Protein AF-A0A8C7QTV1-F1 (afdb_monomer_lite)

Foldseek 3Di:
DDDDDDDDDDDDDDDDDDDDDDDDDDDDDDDDDDDDDDDDDDDDDPDDPPPPDPDDDPVVVVVVVCVVVVNDDPVRVVVVVVVVVVVVVVVVVVVDDDDDDPDDPPVVDDCVVVVVVVVVVVVVVVVVVVVVCVVPDDPPCVVVVVVVVVVVVVVVVVVVVVVVVPDDDDDDDDDDDVVVVCVVPDPVVVVVVVVVVVVVVVVVVVVCVVPDDDPVVVVVVVVVVVVVVVVVVPDDDDDDDDPDDPPDPPDPPDDPPVVVVVVVVVVVVVVVPPPPPDPDDDDDDDVVVVVDDCVVVVVVVVVVVVPDPDDPDPPPPPPPPDPDPDDDDDDDDPDPDPDPDPPPQDPVNVVVVVVVVCVVVVVVVVVVVVVVVVVVVVVVVVVVVVVVVDDDDDDDDDPDPDPPPDDPPPDDDDDDDDDDDDDDDDDDDDDDDDDD

Organism: Oncorhynchus mykiss (NCBI:txid8022)

InterPro domains:
  IPR019579 Protein FAM161A/B [PF10595] (50-306)
  IPR051655 FAM161 [PTHR21501] (1-357)

Secondary structure (DSSP, 8-state):
------PPPPPPPPP--------------------------------------PPPPHHHHHHHHHHHTT---HHHHHHHHHHHHHHHHHHHHHHS---PPPPPHHHHS-THHHHHHHHHHHHHHHHHHHHHHHHH-PPPTHHHHHHHHHHHHHHHHHHHHHHHTS------PPPPPHHHHHHHHSHHHHHHHHHHHHHHHHHHHHHHHHHSPPHHHHHHHHHHHHHHHHHHTTS-------TT--------SS---HHHHHHHHHHHHHHH---PPP--------GGGGS--THHHHHHHHHHHHS--S---SS-----TT-----------S------------HHHHHHHHHHHHHHHHHHHHHHHHHHHHHHHHHHHHHHHHHHT----------S--------TT--------------------------

pLDDT: mean 70.14, std 19.2, range [31.73, 97.94]

Structure (mmCIF, N/CA/C/O backbone):
data_AF-A0A8C7QTV1-F1
#
_entry.id   AF-A0A8C7QTV1-F1
#
loop_
_atom_site.group_PDB
_atom_site.id
_atom_site.type_symbol
_atom_site.label_atom_id
_atom_site.label_alt_id
_atom_site.label_comp_id
_atom_site.label_asym_id
_atom_site.label_entity_id
_atom_site.label_seq_id
_atom_site.pdbx_PDB_ins_code
_atom_site.Cartn_x
_atom_site.Cartn_y
_atom_site.Cartn_z
_atom_site.occupancy
_atom_site.B_iso_or_equiv
_atom_site.auth_seq_id
_atom_site.auth_comp_id
_atom_site.auth_asym_id
_atom_site.auth_atom_id
_atom_site.pdbx_PDB_model_num
ATOM 1 N N . MET A 1 1 ? 21.253 20.012 -4.020 1.00 43.97 1 MET A N 1
ATOM 2 C CA . MET A 1 1 ? 22.125 20.505 -5.104 1.00 43.97 1 MET A CA 1
ATOM 3 C C . MET A 1 1 ? 21.262 20.790 -6.323 1.00 43.97 1 MET A C 1
ATOM 5 O O . MET A 1 1 ? 21.006 19.890 -7.104 1.00 43.97 1 MET A O 1
ATOM 9 N N . TRP A 1 2 ? 20.736 22.009 -6.421 1.00 49.34 2 TRP A N 1
ATOM 10 C CA . TRP A 1 2 ? 20.014 22.508 -7.595 1.00 49.34 2 TRP A CA 1
ATOM 11 C C . TRP A 1 2 ? 20.626 23.858 -7.925 1.00 49.34 2 TRP A C 1
ATOM 13 O O . TRP A 1 2 ? 20.152 24.897 -7.466 1.00 49.34 2 TRP A O 1
ATOM 23 N N . HIS A 1 3 ? 21.753 23.833 -8.620 1.00 48.91 3 HIS A N 1
ATOM 24 C CA . HIS A 1 3 ? 22.344 25.032 -9.187 1.00 48.91 3 HIS A CA 1
ATOM 25 C C . HIS A 1 3 ? 22.376 24.835 -10.697 1.00 48.91 3 HIS A C 1
ATOM 27 O O . HIS A 1 3 ? 22.707 23.752 -11.165 1.00 48.91 3 HIS A O 1
ATOM 33 N N . ASP A 1 4 ? 21.971 25.894 -11.396 1.00 60.03 4 ASP A N 1
ATOM 34 C CA . ASP A 1 4 ? 22.087 26.111 -12.840 1.00 60.03 4 ASP A CA 1
ATOM 35 C C . ASP A 1 4 ? 20.829 25.864 -13.681 1.00 60.03 4 ASP A C 1
ATOM 37 O O . ASP A 1 4 ? 20.723 24.935 -14.473 1.00 60.03 4 ASP A O 1
ATOM 41 N N . PHE A 1 5 ? 19.912 26.832 -13.613 1.00 44.44 5 PHE A N 1
ATOM 42 C CA . PHE A 1 5 ? 19.122 27.230 -14.778 1.00 44.44 5 PHE A CA 1
ATOM 43 C C . PHE A 1 5 ? 19.316 28.728 -15.021 1.00 44.44 5 PHE A C 1
ATOM 45 O O . PHE A 1 5 ? 18.670 29.565 -14.393 1.00 44.44 5 PHE A O 1
ATOM 52 N N . LYS A 1 6 ? 20.215 29.083 -15.944 1.00 55.53 6 LYS A N 1
ATOM 53 C CA . LYS A 1 6 ? 20.276 30.436 -16.512 1.00 55.53 6 LYS A CA 1
ATOM 54 C C . LYS A 1 6 ? 19.596 30.417 -17.876 1.00 55.53 6 LYS A C 1
ATOM 56 O O . LYS A 1 6 ? 20.176 29.972 -18.859 1.00 55.53 6 LYS A O 1
ATOM 61 N N . LEU A 1 7 ? 18.350 30.882 -17.923 1.00 55.44 7 LEU A N 1
ATOM 62 C CA . LEU A 1 7 ? 17.640 31.134 -19.176 1.00 55.44 7 LEU A CA 1
ATOM 63 C C . LEU A 1 7 ? 18.136 32.457 -19.776 1.00 55.44 7 LEU A C 1
ATOM 65 O O . LEU A 1 7 ? 18.100 33.495 -19.115 1.00 55.44 7 LEU A O 1
ATOM 69 N N . SER A 1 8 ? 18.600 32.425 -21.026 1.00 58.78 8 SER A N 1
ATOM 70 C CA . SER A 1 8 ? 18.999 33.628 -21.765 1.00 58.78 8 SER A CA 1
ATOM 71 C C . SER A 1 8 ? 17.782 34.496 -22.141 1.00 58.78 8 SER A C 1
ATOM 73 O O . SER A 1 8 ? 16.719 33.950 -22.453 1.00 58.78 8 SER A O 1
ATOM 75 N N . PRO A 1 9 ? 17.900 35.840 -22.161 1.00 55.97 9 PRO A N 1
ATOM 76 C CA . PRO A 1 9 ? 16.769 36.723 -22.446 1.00 55.97 9 PRO A CA 1
ATOM 77 C C . PRO A 1 9 ? 16.275 36.632 -23.898 1.00 55.97 9 PRO A C 1
ATOM 79 O O . PRO A 1 9 ? 17.041 36.794 -24.847 1.00 55.97 9 PRO A O 1
ATOM 82 N N . ARG A 1 10 ? 14.959 36.448 -24.071 1.00 48.78 10 ARG A N 1
ATOM 83 C CA . ARG A 1 10 ? 14.250 36.620 -25.351 1.00 48.78 10 ARG A CA 1
ATOM 84 C C . ARG A 1 10 ? 14.358 38.074 -25.813 1.00 48.78 10 ARG A C 1
ATOM 86 O O . ARG A 1 10 ? 13.785 38.957 -25.175 1.00 48.78 10 ARG A O 1
ATOM 93 N N . GLN A 1 11 ? 14.988 38.317 -26.959 1.00 45.91 11 GLN A N 1
ATOM 94 C CA . GLN A 1 11 ? 14.809 39.582 -27.668 1.00 45.91 11 GLN A CA 1
ATOM 95 C C . GLN A 1 11 ? 13.458 39.578 -28.396 1.00 45.91 11 GLN A C 1
ATOM 97 O O . GLN A 1 11 ? 13.157 38.682 -29.184 1.00 45.91 11 GLN A O 1
ATOM 102 N N . ARG A 1 12 ? 12.621 40.574 -28.085 1.00 46.41 12 ARG A N 1
ATOM 103 C CA . ARG A 1 12 ? 11.442 40.937 -28.880 1.00 46.41 12 ARG A CA 1
ATOM 104 C C . ARG A 1 12 ? 11.893 41.897 -29.977 1.00 46.41 12 ARG A C 1
ATOM 106 O O . ARG A 1 12 ? 12.585 42.865 -29.673 1.00 46.41 12 ARG A O 1
ATOM 113 N N . HIS A 1 13 ? 11.430 41.689 -31.202 1.00 43.66 13 HIS A N 1
ATOM 114 C CA . HIS A 1 13 ? 11.466 42.724 -32.232 1.00 43.66 13 HIS A CA 1
ATOM 115 C C . HIS A 1 13 ? 10.100 43.426 -32.291 1.00 43.66 13 HIS A C 1
ATOM 117 O O . HIS A 1 13 ? 9.078 42.732 -32.287 1.00 43.66 13 HIS A O 1
ATOM 123 N N . PRO A 1 14 ? 10.055 44.769 -32.315 1.00 48.09 14 PRO A N 1
ATOM 124 C CA . PRO A 1 14 ? 8.842 45.525 -32.580 1.00 48.09 14 PRO A CA 1
ATOM 125 C C . PRO A 1 14 ? 8.579 45.656 -34.088 1.00 48.09 14 PRO A C 1
ATOM 127 O O . PRO A 1 14 ? 9.495 45.733 -34.904 1.00 48.09 14 PRO A O 1
ATOM 130 N N . SER A 1 15 ? 7.293 45.687 -34.416 1.00 43.59 15 SER A N 1
ATOM 131 C CA . SER A 1 15 ? 6.704 45.921 -35.733 1.00 43.59 15 SER A CA 1
ATOM 132 C C . SER A 1 15 ? 6.896 47.357 -36.246 1.00 43.59 15 SER A C 1
ATOM 134 O O . SER A 1 15 ? 6.815 48.299 -35.462 1.00 43.59 15 SER A O 1
ATOM 136 N N . THR A 1 16 ? 6.973 47.519 -37.570 1.00 31.73 16 THR A N 1
ATOM 137 C CA . THR A 1 16 ? 6.619 48.724 -38.360 1.00 31.73 16 THR A CA 1
ATOM 138 C C . THR A 1 16 ? 6.035 48.188 -39.690 1.00 31.73 16 THR A C 1
ATOM 140 O O . THR A 1 16 ? 6.644 47.316 -40.300 1.00 31.73 16 THR A O 1
ATOM 143 N N . SER A 1 17 ? 4.770 48.366 -40.113 1.00 35.91 17 SER A N 1
ATOM 144 C CA . SER A 1 17 ? 3.952 49.564 -40.421 1.00 35.91 17 SER A CA 1
ATOM 145 C C . SER A 1 17 ? 4.696 50.565 -41.325 1.00 35.91 17 SER A C 1
ATOM 147 O O . SER A 1 17 ? 5.876 50.796 -41.121 1.00 35.91 17 SER A O 1
ATOM 149 N N . SER A 1 18 ? 4.141 51.230 -42.339 1.00 42.28 18 SER A N 1
ATOM 150 C CA . SER A 1 18 ? 2.847 51.261 -43.030 1.00 42.28 18 SER A CA 1
ATOM 151 C C . SER A 1 18 ? 3.022 52.258 -44.202 1.00 42.28 18 SER A C 1
ATOM 153 O O . SER A 1 18 ? 3.701 53.259 -44.023 1.00 42.28 18 SER A O 1
ATOM 155 N N . LEU A 1 19 ? 2.402 51.968 -45.355 1.00 44.06 19 LEU A N 1
ATOM 156 C CA . LEU A 1 19 ? 1.855 52.859 -46.406 1.00 44.06 19 LEU A CA 1
ATOM 157 C C . LEU A 1 19 ? 2.556 54.190 -46.777 1.00 44.06 19 LEU A C 1
ATOM 159 O O . LEU A 1 19 ? 2.587 55.104 -45.968 1.00 44.06 19 LEU A O 1
ATOM 163 N N . GLN A 1 20 ? 2.840 54.391 -48.077 1.00 36.56 20 GLN A N 1
ATOM 164 C CA . GLN A 1 20 ? 2.127 55.392 -48.901 1.00 36.56 20 GLN A CA 1
ATOM 165 C C . GLN A 1 20 ? 2.515 55.327 -50.392 1.00 36.56 20 GLN A C 1
ATOM 167 O O . GLN A 1 20 ? 3.668 55.462 -50.786 1.00 36.56 20 GLN A O 1
ATOM 172 N N . SER A 1 21 ? 1.495 55.096 -51.215 1.00 53.81 21 SER A N 1
ATOM 173 C CA . SER A 1 21 ? 1.425 55.298 -52.667 1.00 53.81 21 SER A CA 1
ATOM 174 C C . SER A 1 21 ? 1.605 56.770 -53.061 1.00 53.81 21 SER A C 1
ATOM 176 O O . SER A 1 21 ? 1.349 57.619 -52.219 1.00 53.81 21 SER A O 1
ATOM 178 N N . LEU A 1 22 ? 1.946 57.058 -54.331 1.00 39.66 22 LEU A N 1
ATOM 179 C CA . LEU A 1 22 ? 1.254 58.005 -55.239 1.00 39.66 22 LEU A CA 1
ATOM 180 C C . LEU A 1 22 ? 1.991 58.135 -56.605 1.00 39.66 22 LEU A C 1
ATOM 182 O O . LEU A 1 22 ? 3.187 58.388 -56.632 1.00 39.66 22 LEU A O 1
ATOM 186 N N . ILE A 1 23 ? 1.207 57.989 -57.695 1.00 35.19 23 ILE A N 1
ATOM 187 C CA . ILE A 1 23 ? 1.174 58.761 -58.974 1.00 35.19 23 ILE A CA 1
ATOM 188 C C . ILE A 1 23 ? 2.474 58.822 -59.817 1.00 35.19 23 ILE A C 1
ATOM 190 O O . ILE A 1 23 ? 3.521 59.201 -59.329 1.00 35.19 23 ILE A O 1
ATOM 194 N N . GLY A 1 24 ? 2.526 58.577 -61.131 1.00 34.19 24 GLY A N 1
ATOM 195 C CA . GLY A 1 24 ? 1.541 58.484 -62.214 1.00 34.19 24 GLY A CA 1
ATOM 196 C C . GLY A 1 24 ? 2.244 58.862 -63.539 1.00 34.19 24 GLY A C 1
ATOM 197 O O . GLY A 1 24 ? 3.294 59.497 -63.508 1.00 34.19 24 GLY A O 1
ATOM 198 N N . GLY A 1 25 ? 1.692 58.490 -64.703 1.00 32.88 25 GLY A N 1
ATOM 199 C CA . GLY A 1 25 ? 2.163 59.034 -65.991 1.00 32.88 25 GLY A CA 1
ATOM 200 C C . GLY A 1 25 ? 2.007 58.129 -67.217 1.00 32.88 25 GLY A C 1
ATOM 201 O O . GLY A 1 25 ? 2.950 57.478 -67.646 1.00 32.88 25 GLY A O 1
ATOM 202 N N . HIS A 1 26 ? 0.816 58.140 -67.818 1.00 40.16 26 HIS A N 1
ATOM 203 C CA . HIS A 1 26 ? 0.545 57.678 -69.188 1.00 40.16 26 HIS A CA 1
ATOM 204 C C . HIS A 1 26 ? 1.202 58.586 -70.251 1.00 40.16 26 HIS A C 1
ATOM 206 O O . HIS A 1 26 ? 1.250 59.795 -70.038 1.00 40.16 26 HIS A O 1
ATOM 212 N N . LYS A 1 27 ? 1.536 58.025 -71.432 1.00 42.31 27 LYS A N 1
ATOM 213 C CA . LYS A 1 27 ? 1.335 58.564 -72.816 1.00 42.31 27 LYS A CA 1
ATOM 214 C C . LYS A 1 27 ? 2.040 57.632 -73.830 1.00 42.31 27 LYS A C 1
ATOM 216 O O . LYS A 1 27 ? 3.240 57.441 -73.750 1.00 42.31 27 LYS A O 1
ATOM 221 N N . LYS A 1 28 ? 1.306 56.792 -74.575 1.00 36.06 28 LYS A N 1
ATOM 222 C CA . LYS A 1 28 ? 0.747 56.970 -75.942 1.00 36.06 28 LYS A CA 1
ATOM 223 C C . LYS A 1 28 ? 1.783 57.213 -77.061 1.00 36.06 28 LYS A C 1
ATOM 225 O O . LYS A 1 28 ? 2.327 58.303 -77.142 1.00 36.06 28 LYS A O 1
ATOM 230 N N . GLY A 1 29 ? 1.805 56.297 -78.042 1.00 32.38 29 GLY A N 1
ATOM 231 C CA . GLY A 1 29 ? 1.558 56.675 -79.443 1.00 32.38 29 GLY A CA 1
ATOM 232 C C . GLY A 1 29 ? 2.468 56.098 -80.542 1.00 32.38 29 GLY A C 1
ATOM 233 O O . GLY A 1 29 ? 3.681 56.175 -80.439 1.00 32.38 29 GLY A O 1
ATOM 234 N N . ILE A 1 30 ? 1.796 55.729 -81.651 1.00 38.97 30 ILE A N 1
ATOM 235 C CA . ILE A 1 30 ? 2.220 55.692 -83.078 1.00 38.97 30 ILE A CA 1
ATOM 236 C C . ILE A 1 30 ? 2.741 54.315 -83.564 1.00 38.97 30 ILE A C 1
ATOM 238 O O . ILE A 1 30 ? 3.744 53.844 -83.053 1.00 38.97 30 ILE A O 1
ATOM 242 N N . LYS A 1 31 ? 2.056 53.494 -84.392 1.00 34.19 31 LYS A N 1
ATOM 243 C CA . LYS A 1 31 ? 1.360 53.539 -85.723 1.00 34.19 31 LYS A CA 1
ATOM 244 C C . LYS A 1 31 ? 2.245 53.108 -86.917 1.00 34.19 31 LYS A C 1
ATOM 246 O O . LYS A 1 31 ? 3.258 53.738 -87.181 1.00 34.19 31 LYS A O 1
ATOM 251 N N . GLY A 1 32 ? 1.724 52.153 -87.708 1.00 33.12 32 GLY A N 1
ATOM 252 C CA . GLY A 1 32 ? 2.099 51.822 -89.101 1.00 33.12 32 GLY A CA 1
ATOM 253 C C . GLY A 1 32 ? 2.673 50.402 -89.258 1.00 33.12 32 GLY A C 1
ATOM 254 O O . GLY A 1 32 ? 3.518 50.025 -88.465 1.00 33.12 32 GLY A O 1
ATOM 255 N N . LYS A 1 33 ? 2.300 49.554 -90.225 1.00 36.66 33 LYS A N 1
ATOM 256 C CA . LYS A 1 33 ? 1.456 49.685 -91.425 1.00 36.66 33 LYS A CA 1
ATOM 257 C C . LYS A 1 33 ? 1.028 48.280 -91.895 1.00 36.66 33 LYS A C 1
ATOM 259 O O . LYS A 1 33 ? 1.729 47.303 -91.648 1.00 36.66 33 LYS A O 1
ATOM 264 N N . ASP A 1 34 ? -0.105 48.235 -92.585 1.00 37.38 34 ASP A N 1
ATOM 265 C CA . ASP A 1 34 ? -0.786 47.057 -93.124 1.00 37.38 34 ASP A CA 1
ATOM 266 C C . ASP A 1 34 ? -0.069 46.384 -94.307 1.00 37.38 34 ASP A C 1
ATOM 268 O O . ASP A 1 34 ? 0.498 47.058 -95.168 1.00 37.38 34 ASP A O 1
ATOM 272 N N . GLN A 1 35 ? -0.233 45.061 -94.425 1.00 39.62 35 GLN A N 1
ATOM 273 C CA . GLN A 1 35 ? -0.149 44.348 -95.701 1.00 39.62 35 GLN A CA 1
ATOM 274 C C . GLN A 1 35 ? -1.256 43.281 -95.758 1.00 39.62 35 GLN A C 1
ATOM 276 O O . GLN A 1 35 ? -1.275 42.326 -94.985 1.00 39.62 35 GLN A O 1
ATOM 281 N N . LYS A 1 36 ? -2.227 43.496 -96.654 1.00 40.97 36 LYS A N 1
ATOM 282 C CA . LYS A 1 36 ? -3.299 42.554 -96.998 1.00 40.97 36 LYS A CA 1
ATOM 283 C C . LYS A 1 36 ? -2.771 41.531 -98.001 1.00 40.97 36 LYS A C 1
ATOM 285 O O . LYS A 1 36 ? -2.375 41.944 -99.086 1.00 40.97 36 LYS A O 1
ATOM 290 N N . GLN A 1 37 ? -2.936 40.236 -97.727 1.00 37.75 37 GLN A N 1
ATOM 291 C CA . GLN A 1 37 ? -3.260 39.267 -98.780 1.00 37.75 37 GLN A CA 1
ATOM 292 C C . GLN A 1 37 ? -3.847 37.966 -98.217 1.00 37.75 37 GLN A C 1
ATOM 294 O O . GLN A 1 37 ? -3.314 37.396 -97.273 1.00 37.75 37 GLN A O 1
ATOM 299 N N . GLY A 1 38 ? -4.916 37.483 -98.859 1.00 37.59 38 GLY A N 1
ATOM 300 C CA . GLY A 1 38 ? -5.284 36.064 -98.862 1.00 37.59 38 GLY A CA 1
ATOM 301 C C . GLY A 1 38 ? -6.412 35.650 -97.920 1.00 37.59 38 GLY A C 1
ATOM 302 O O . GLY A 1 38 ? -6.172 35.136 -96.836 1.00 37.59 38 GLY A O 1
ATOM 303 N N . CYS A 1 39 ? -7.654 35.792 -98.383 1.00 41.41 39 CYS A N 1
ATOM 304 C CA . CYS A 1 39 ? -8.805 35.088 -97.827 1.00 41.41 39 CYS A CA 1
ATOM 305 C C . CYS A 1 39 ? -8.757 33.626 -98.298 1.00 41.41 39 CYS A C 1
ATOM 307 O O . CYS A 1 39 ? -8.941 33.389 -99.491 1.00 41.41 39 CYS A O 1
ATOM 309 N N . LYS A 1 40 ? -8.484 32.676 -97.391 1.00 39.38 40 LYS A N 1
ATOM 310 C CA . LYS A 1 40 ? -8.792 31.246 -97.560 1.00 39.38 40 LYS A CA 1
ATOM 311 C C . LYS A 1 40 ? -9.128 30.600 -96.212 1.00 39.38 40 LYS A C 1
ATOM 313 O O . LYS A 1 40 ? -8.332 30.646 -95.282 1.00 39.38 40 LYS A O 1
ATOM 318 N N . ASP A 1 41 ? -10.328 30.029 -96.180 1.00 47.91 41 ASP A N 1
ATOM 319 C CA . ASP A 1 41 ? -10.836 28.934 -95.351 1.00 47.91 41 ASP A CA 1
ATOM 320 C C . ASP A 1 41 ? -10.667 29.007 -93.826 1.00 47.91 41 ASP A C 1
ATOM 322 O O . ASP A 1 41 ? -9.648 28.659 -93.229 1.00 47.91 41 ASP A O 1
ATOM 326 N N . VAL A 1 42 ? -11.781 29.376 -93.188 1.00 53.25 42 VAL A N 1
ATOM 327 C CA . VAL A 1 42 ? -12.039 29.292 -91.750 1.00 53.25 42 VAL A CA 1
ATOM 328 C C . VAL A 1 42 ? -12.016 27.824 -91.308 1.00 53.25 42 VAL A C 1
ATOM 330 O O . VAL A 1 42 ? -13.012 27.110 -91.397 1.00 53.25 42 VAL A O 1
ATOM 333 N N . LYS A 1 43 ? -10.877 27.379 -90.774 1.00 52.59 43 LYS A N 1
ATOM 334 C CA . LYS A 1 43 ? -10.826 26.284 -89.798 1.00 52.59 43 LYS A CA 1
ATOM 335 C C . LYS A 1 43 ? -10.820 26.909 -88.405 1.00 52.59 43 LYS A C 1
ATOM 337 O O . LYS A 1 43 ? -9.892 27.634 -88.058 1.00 52.59 43 LYS A O 1
ATOM 342 N N . HIS A 1 44 ? -11.857 26.646 -87.613 1.00 53.78 44 HIS A N 1
ATOM 343 C CA . HIS A 1 44 ? -11.881 27.015 -86.198 1.00 53.78 44 HIS A CA 1
ATOM 344 C C . HIS A 1 44 ? -10.783 26.237 -85.451 1.00 53.78 44 HIS A C 1
ATOM 346 O O . HIS A 1 44 ? -10.925 25.044 -85.197 1.00 53.78 44 HIS A O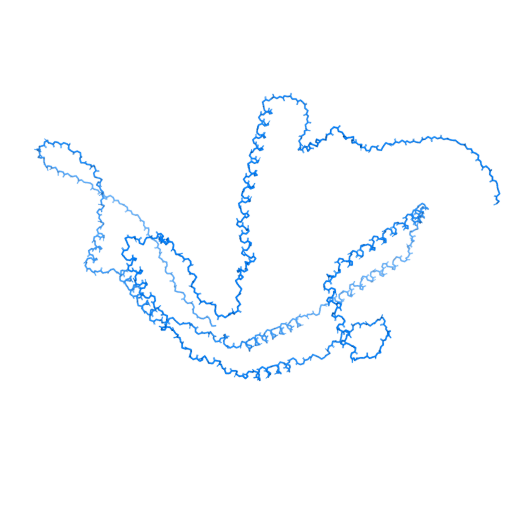 1
ATOM 352 N N . GLU A 1 45 ? -9.680 26.908 -85.109 1.00 62.88 45 GLU A N 1
ATOM 353 C CA . GLU A 1 45 ? -8.718 26.408 -84.118 1.00 62.88 45 GLU A CA 1
ATOM 354 C C . GLU A 1 45 ? -9.404 26.434 -82.737 1.00 62.88 45 GLU A C 1
ATOM 356 O O . GLU A 1 45 ? -9.961 27.476 -82.365 1.00 62.88 45 GLU A O 1
ATOM 361 N N . PRO A 1 46 ? -9.432 25.322 -81.981 1.00 60.09 46 PRO A N 1
ATOM 362 C CA . PRO A 1 46 ? -10.002 25.302 -80.640 1.00 60.09 46 PRO A CA 1
ATOM 363 C C . PRO A 1 46 ? -9.332 26.362 -79.761 1.00 60.09 46 PRO A C 1
ATOM 365 O O . PRO A 1 46 ? -8.111 26.506 -79.731 1.00 60.09 46 PRO A O 1
ATOM 368 N N . TRP A 1 47 ? -10.143 27.131 -79.040 1.00 59.06 47 TRP A N 1
ATOM 369 C CA . TRP A 1 47 ? -9.696 28.263 -78.233 1.00 59.06 47 TRP A CA 1
ATOM 370 C C . TRP A 1 47 ? -8.736 27.789 -77.124 1.00 59.06 47 TRP A C 1
ATOM 372 O O . TRP A 1 47 ? -9.154 27.276 -76.090 1.00 59.06 47 TRP A O 1
ATOM 382 N N . LYS A 1 48 ? -7.420 27.919 -77.343 1.00 67.62 48 LYS A N 1
ATOM 383 C CA . LYS A 1 48 ? -6.397 27.580 -76.342 1.00 67.62 48 LYS A CA 1
ATOM 384 C C . LYS A 1 48 ? -6.382 28.686 -75.289 1.00 67.62 48 LYS A C 1
ATOM 386 O O . LYS A 1 48 ? -6.010 29.820 -75.601 1.00 67.62 48 LYS A O 1
ATOM 391 N N . HIS A 1 49 ? -6.772 28.373 -74.051 1.00 69.81 49 HIS A N 1
ATOM 392 C CA . HIS A 1 49 ? -6.627 29.292 -72.920 1.00 69.81 49 HIS A CA 1
ATOM 393 C C . HIS A 1 49 ? -5.157 29.713 -72.806 1.00 69.81 49 HIS A C 1
ATOM 395 O O . HIS A 1 49 ? -4.295 28.925 -72.416 1.00 69.81 49 HIS A O 1
ATOM 401 N N . ARG A 1 50 ? -4.851 30.959 -73.181 1.00 72.88 50 ARG A N 1
ATOM 402 C CA . ARG A 1 50 ? -3.519 31.533 -72.992 1.00 72.88 50 ARG A CA 1
ATOM 403 C C . ARG A 1 50 ? -3.344 31.769 -71.498 1.00 72.88 50 ARG A C 1
ATOM 405 O O . ARG A 1 50 ? -3.831 32.761 -70.966 1.00 72.88 50 ARG A O 1
ATOM 412 N N . VAL A 1 51 ? -2.704 30.822 -70.818 1.00 78.12 51 VAL A N 1
ATOM 413 C CA . VAL A 1 51 ? -2.330 30.963 -69.411 1.00 78.12 51 VAL A CA 1
ATOM 414 C C . VAL A 1 51 ? -1.346 32.125 -69.319 1.00 78.12 51 VAL A C 1
ATOM 416 O O . VAL A 1 51 ? -0.215 32.033 -69.795 1.00 78.12 51 VAL A O 1
ATOM 419 N N . THR A 1 52 ? -1.793 33.248 -68.758 1.00 83.12 52 THR A N 1
ATOM 420 C CA . THR A 1 52 ? -0.920 34.393 -68.499 1.00 83.12 52 THR A CA 1
ATOM 421 C C . THR A 1 52 ? 0.059 33.997 -67.405 1.00 83.12 52 THR A C 1
ATOM 423 O O . THR A 1 52 ? -0.286 34.002 -66.226 1.00 83.12 52 THR A O 1
ATOM 426 N N . VAL A 1 53 ? 1.282 33.641 -67.792 1.00 82.25 53 VAL A N 1
ATOM 427 C CA . VAL A 1 53 ? 2.376 33.439 -66.842 1.00 82.25 53 VAL A CA 1
ATOM 428 C C . VAL A 1 53 ? 2.903 34.825 -66.464 1.00 82.25 53 VAL A C 1
ATOM 430 O O . VAL A 1 53 ? 3.430 35.526 -67.336 1.00 82.25 53 VAL A O 1
ATOM 433 N N . PRO A 1 54 ? 2.732 35.276 -65.207 1.00 85.88 54 PRO A N 1
ATOM 434 C CA . PRO A 1 54 ? 3.261 36.561 -64.787 1.00 85.88 54 PRO A CA 1
ATOM 435 C C . PRO A 1 54 ? 4.780 36.553 -64.947 1.00 85.88 54 PRO A C 1
ATOM 437 O O . PRO A 1 54 ? 5.454 35.579 -64.607 1.00 85.88 54 PRO A O 1
ATOM 440 N N . LYS A 1 55 ? 5.326 37.651 -65.478 1.00 88.12 55 LYS A N 1
ATOM 441 C CA . LYS A 1 55 ? 6.777 37.816 -65.557 1.00 88.12 55 LYS A CA 1
ATOM 442 C C . LYS A 1 55 ? 7.339 37.743 -64.131 1.00 88.12 55 LYS A C 1
ATOM 444 O O . LYS A 1 55 ? 6.836 38.471 -63.271 1.00 88.12 55 LYS A O 1
ATOM 449 N N . PRO A 1 56 ? 8.342 36.887 -63.866 1.00 90.62 56 PRO A N 1
ATOM 450 C CA . PRO A 1 56 ? 8.930 36.795 -62.539 1.00 90.62 56 PRO A CA 1
ATOM 451 C C . PRO A 1 56 ? 9.508 38.150 -62.136 1.00 90.62 56 PRO A C 1
ATOM 453 O O . PRO A 1 56 ? 9.966 38.933 -62.974 1.00 90.62 56 PRO A O 1
ATOM 456 N N . PHE A 1 57 ? 9.472 38.435 -60.840 1.00 91.00 57 PHE A N 1
ATOM 457 C CA . PHE A 1 57 ? 10.010 39.676 -60.314 1.00 91.00 57 PHE A CA 1
ATOM 458 C C . PHE A 1 57 ? 11.535 39.713 -60.513 1.00 91.00 57 PHE A C 1
ATOM 460 O O . PHE A 1 57 ? 12.218 38.688 -60.487 1.00 91.00 57 PHE A O 1
ATOM 467 N N . HIS A 1 58 ? 12.101 40.908 -60.696 1.00 90.31 58 HIS A N 1
ATOM 468 C CA . HIS A 1 58 ? 13.541 41.068 -60.945 1.00 90.31 58 HIS A CA 1
ATOM 469 C C . HIS A 1 58 ? 14.407 40.455 -59.828 1.00 90.31 58 HIS A C 1
ATOM 471 O O . HIS A 1 58 ? 15.498 39.954 -60.093 1.00 90.31 58 HIS A O 1
ATOM 477 N N . MET A 1 59 ? 13.905 40.426 -58.589 1.00 85.75 59 MET A N 1
ATOM 478 C CA . MET A 1 59 ? 14.567 39.750 -57.470 1.00 85.75 59 MET A CA 1
ATOM 479 C C . MET A 1 59 ? 14.618 38.210 -57.633 1.00 85.75 59 MET A C 1
ATOM 481 O O . MET A 1 59 ? 15.646 37.644 -57.281 1.00 85.75 59 MET A O 1
ATOM 485 N N . THR A 1 60 ? 13.641 37.535 -58.268 1.00 87.75 60 THR A N 1
ATOM 486 C CA . THR A 1 60 ? 13.695 36.073 -58.520 1.00 87.75 60 THR A CA 1
ATOM 487 C C . THR A 1 60 ? 14.758 35.769 -59.555 1.00 87.75 60 THR A C 1
ATOM 489 O O . THR A 1 60 ? 15.530 34.827 -59.419 1.00 87.75 60 THR A O 1
ATOM 492 N N . LEU A 1 61 ? 14.813 36.592 -60.606 1.00 88.69 61 LEU A N 1
ATOM 493 C CA . LEU A 1 61 ? 15.830 36.469 -61.645 1.00 88.69 61 LEU A CA 1
ATOM 494 C C . LEU A 1 61 ? 17.228 36.683 -61.050 1.00 88.69 61 LEU A C 1
ATOM 496 O O . LEU A 1 61 ? 18.147 35.929 -61.361 1.00 88.69 61 LEU A O 1
ATOM 500 N N . ARG A 1 62 ? 17.375 37.653 -60.136 1.00 87.62 62 ARG A N 1
ATOM 501 C CA . ARG A 1 62 ? 18.615 37.900 -59.386 1.00 87.62 62 ARG A CA 1
ATOM 502 C C . ARG A 1 62 ? 19.009 36.711 -58.502 1.00 87.62 62 ARG A C 1
ATOM 504 O O . ARG A 1 62 ? 20.190 36.385 -58.453 1.00 87.62 62 ARG A O 1
ATOM 511 N N . GLU A 1 63 ? 18.069 36.086 -57.797 1.00 85.44 63 GLU A N 1
ATOM 512 C CA . GLU A 1 63 ? 18.321 34.906 -56.952 1.00 85.44 63 GLU A CA 1
ATOM 513 C C . GLU A 1 63 ? 18.689 33.672 -57.782 1.00 85.44 63 GLU A C 1
ATOM 515 O O . GLU A 1 63 ? 19.705 33.038 -57.508 1.00 85.44 63 GLU A O 1
ATOM 520 N N . ASN A 1 64 ? 17.967 33.404 -58.871 1.00 84.31 64 ASN A N 1
ATOM 521 C CA . ASN A 1 64 ? 18.275 32.302 -59.785 1.00 84.31 64 ASN A CA 1
ATOM 522 C C . ASN A 1 64 ? 19.658 32.460 -60.431 1.00 84.31 64 ASN A C 1
ATOM 524 O O . ASN A 1 64 ? 20.411 31.495 -60.520 1.00 84.31 64 ASN A O 1
ATOM 528 N N . GLN A 1 65 ? 20.037 33.680 -60.828 1.00 85.06 65 GLN A N 1
ATOM 529 C CA . GLN A 1 65 ? 21.383 33.955 -61.338 1.00 85.06 65 GLN A CA 1
ATOM 530 C C . GLN A 1 65 ? 22.472 33.765 -60.272 1.00 85.06 65 GLN A C 1
ATOM 532 O O . GLN A 1 65 ? 23.593 33.402 -60.617 1.00 85.06 65 GLN A O 1
ATOM 537 N N . LYS A 1 66 ? 22.180 34.002 -58.984 1.00 80.75 66 LYS A N 1
ATOM 538 C CA . LYS A 1 66 ? 23.120 33.711 -57.885 1.00 80.75 66 LYS A CA 1
ATOM 539 C C . LYS A 1 66 ? 23.286 32.205 -57.675 1.00 80.75 66 LYS A C 1
ATOM 541 O O . LYS A 1 66 ? 24.422 31.749 -57.570 1.00 80.75 66 LYS A O 1
ATOM 546 N N . GLY A 1 67 ? 22.184 31.452 -57.704 1.00 78.62 67 GLY A N 1
ATOM 547 C CA . GLY A 1 67 ? 22.205 29.988 -57.652 1.00 78.62 67 GLY A CA 1
ATOM 548 C C . GLY A 1 67 ? 22.961 29.371 -58.834 1.00 78.62 67 GLY A C 1
ATOM 549 O O . GLY A 1 67 ? 23.816 28.517 -58.634 1.00 78.62 67 GLY A O 1
ATOM 550 N N . GLN A 1 68 ? 22.751 29.875 -60.058 1.00 79.19 68 GLN A N 1
ATOM 551 C CA . GLN A 1 68 ? 23.500 29.441 -61.252 1.00 79.19 68 GLN A CA 1
ATOM 552 C C . GLN A 1 68 ? 25.004 29.742 -61.173 1.00 79.19 68 GLN A C 1
ATOM 554 O O . GLN A 1 68 ? 25.805 29.015 -61.751 1.00 79.19 68 GLN A O 1
ATOM 559 N N . LYS A 1 69 ? 25.401 30.790 -60.440 1.00 82.56 69 LYS A N 1
ATOM 560 C CA . LYS A 1 69 ? 26.809 31.116 -60.155 1.00 82.56 69 LYS A CA 1
ATOM 561 C C . LYS A 1 69 ? 27.397 30.287 -59.003 1.00 82.56 69 LYS A C 1
ATOM 563 O O . LYS A 1 69 ? 28.528 30.543 -58.604 1.00 82.56 69 LYS A O 1
ATOM 568 N N . GLY A 1 70 ? 26.641 29.335 -58.446 1.00 80.19 70 GLY A N 1
ATOM 569 C CA . GLY A 1 70 ? 27.077 28.471 -57.346 1.00 80.19 70 GLY A CA 1
ATOM 570 C C . GLY A 1 70 ? 27.209 29.183 -55.997 1.00 80.19 70 GLY A C 1
ATOM 571 O O . GLY A 1 70 ? 27.798 28.634 -55.068 1.00 80.19 70 GLY A O 1
ATOM 572 N N . VAL A 1 71 ? 26.683 30.406 -55.868 1.00 83.06 71 VAL A N 1
ATOM 573 C CA . VAL A 1 71 ? 26.743 31.171 -54.619 1.00 83.06 71 VAL A CA 1
ATOM 574 C C . VAL A 1 71 ? 25.570 30.753 -53.740 1.00 83.06 71 VAL A C 1
ATOM 576 O O . VAL A 1 71 ? 24.458 31.261 -53.899 1.00 83.06 71 VAL A O 1
ATOM 579 N N . LYS A 1 72 ? 25.829 29.823 -52.818 1.00 84.44 72 LYS A N 1
ATOM 580 C CA . LYS A 1 72 ? 24.827 29.339 -51.864 1.00 84.44 72 LYS A CA 1
ATOM 581 C C . LYS A 1 72 ? 24.428 30.427 -50.878 1.00 84.44 72 LYS A C 1
ATOM 583 O O . LYS A 1 72 ? 25.244 31.245 -50.445 1.00 84.44 72 LYS A O 1
ATOM 588 N N . THR A 1 73 ? 23.157 30.423 -50.502 1.00 86.69 73 THR A N 1
ATOM 589 C CA . THR A 1 73 ? 22.664 31.303 -49.437 1.00 86.69 73 THR A CA 1
ATOM 590 C C . THR A 1 73 ? 23.033 30.744 -48.062 1.00 86.69 73 THR A C 1
ATOM 592 O O . THR A 1 73 ? 23.239 29.544 -47.896 1.00 86.69 73 THR A O 1
ATOM 595 N N . ARG A 1 74 ? 23.096 31.603 -47.037 1.00 89.25 74 ARG A N 1
ATOM 596 C CA . ARG A 1 74 ? 23.392 31.173 -45.659 1.00 89.25 74 ARG A CA 1
ATOM 597 C C . ARG A 1 74 ? 22.440 30.070 -45.174 1.00 89.25 74 ARG A C 1
ATOM 599 O O . ARG A 1 74 ? 22.894 29.104 -44.577 1.00 89.25 74 ARG A O 1
ATOM 606 N N . SER A 1 75 ? 21.150 30.193 -45.478 1.00 87.69 75 SER A N 1
ATOM 607 C CA . SER A 1 75 ? 20.127 29.200 -45.132 1.00 87.69 75 SER A CA 1
ATOM 608 C C . SER A 1 75 ? 20.351 27.850 -45.811 1.00 87.69 75 SER A C 1
ATOM 610 O O . SER A 1 75 ? 20.139 26.808 -45.205 1.00 87.69 75 SER A O 1
ATOM 612 N N . GLU A 1 76 ? 20.796 27.860 -47.064 1.00 89.38 76 GLU A N 1
ATOM 613 C CA . GLU A 1 76 ? 21.083 26.644 -47.826 1.00 89.38 76 GLU A CA 1
ATOM 614 C C . GLU A 1 76 ? 22.289 25.901 -47.240 1.00 89.38 76 GLU A C 1
ATOM 616 O O . GLU A 1 76 ? 22.226 24.697 -47.013 1.00 89.38 76 GLU A O 1
ATOM 621 N N . ILE A 1 77 ? 23.337 26.639 -46.862 1.00 92.25 77 ILE A N 1
ATOM 622 C CA . ILE A 1 77 ? 24.509 26.092 -46.165 1.00 92.25 77 ILE A CA 1
ATOM 623 C C . ILE A 1 77 ? 24.124 25.536 -44.783 1.00 92.25 77 ILE A C 1
ATOM 625 O O . ILE A 1 77 ? 24.622 24.493 -44.366 1.00 92.25 77 ILE A O 1
ATOM 629 N N . GLU A 1 78 ? 23.242 26.214 -44.045 1.00 94.69 78 GLU A N 1
ATOM 630 C CA . GLU A 1 78 ? 22.753 25.736 -42.745 1.00 94.69 78 GLU A CA 1
ATOM 631 C C . GLU A 1 78 ? 21.969 24.420 -42.882 1.00 94.69 78 GLU A C 1
ATOM 633 O O . GLU A 1 78 ? 22.210 23.489 -42.111 1.00 94.69 78 GLU A O 1
ATOM 638 N N . LEU A 1 79 ? 21.100 24.299 -43.891 1.00 94.62 79 LEU A N 1
ATOM 639 C CA . LEU A 1 79 ? 20.362 23.062 -44.172 1.00 94.62 79 LEU A CA 1
ATOM 640 C C . LEU A 1 79 ? 21.289 21.906 -44.563 1.00 94.62 79 LEU A C 1
ATOM 642 O O . LEU A 1 79 ? 21.133 20.798 -44.050 1.00 94.62 79 LEU A O 1
ATOM 646 N N . GLU A 1 80 ? 22.278 22.164 -45.419 1.00 94.44 80 GLU A N 1
ATOM 647 C CA . GLU A 1 80 ? 23.287 21.168 -45.794 1.00 94.44 80 GLU A CA 1
ATOM 648 C C . GLU A 1 80 ? 24.094 20.696 -44.580 1.00 94.44 80 GLU A C 1
ATOM 650 O O . GLU A 1 80 ? 24.286 19.497 -44.388 1.00 94.44 80 GLU A O 1
ATOM 655 N N . ASN A 1 81 ? 24.501 21.614 -43.701 1.00 96.12 81 ASN A N 1
ATOM 656 C CA . ASN A 1 81 ? 25.219 21.269 -42.474 1.00 96.12 81 ASN A C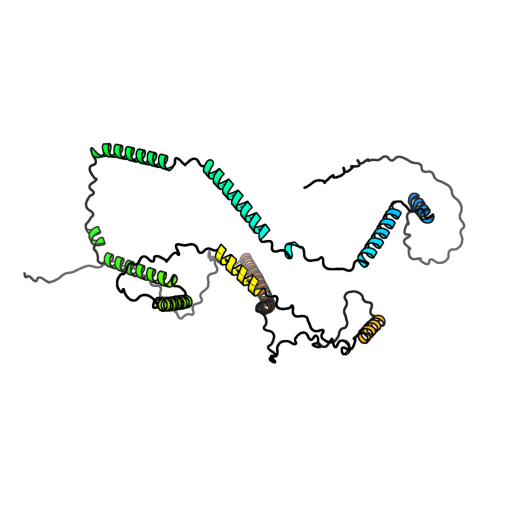A 1
ATOM 657 C C . ASN A 1 81 ? 24.377 20.423 -41.513 1.00 96.12 81 ASN A C 1
ATOM 659 O O . ASN A 1 81 ? 24.903 19.506 -40.882 1.00 96.12 81 ASN A O 1
ATOM 663 N N . VAL A 1 82 ? 23.078 20.706 -41.385 1.00 96.56 82 VAL A N 1
ATOM 664 C CA . VAL A 1 82 ? 22.167 19.882 -40.576 1.00 96.56 82 VAL A CA 1
ATOM 665 C C . VAL A 1 82 ? 22.031 18.484 -41.176 1.00 96.56 82 VAL A C 1
ATOM 667 O O . VAL A 1 82 ? 22.119 17.502 -40.441 1.00 96.56 82 VAL A O 1
ATOM 670 N N . ALA A 1 83 ? 21.880 18.379 -42.499 1.00 96.12 83 ALA A N 1
ATOM 671 C CA . ALA A 1 83 ? 21.814 17.092 -43.185 1.00 96.12 83 ALA A CA 1
ATOM 672 C C . ALA A 1 83 ? 23.099 16.271 -42.980 1.00 96.12 83 ALA A C 1
ATOM 674 O O . ALA A 1 83 ? 23.024 15.087 -42.658 1.00 96.12 83 ALA A O 1
ATOM 675 N N . LEU A 1 84 ? 24.268 16.909 -43.079 1.00 96.38 84 LEU A N 1
ATOM 676 C CA . LEU A 1 84 ? 25.559 16.268 -42.821 1.00 96.38 84 LEU A CA 1
ATOM 677 C C . LEU A 1 84 ? 25.697 15.807 -41.365 1.00 96.38 84 LEU A C 1
ATOM 679 O O . LEU A 1 84 ? 26.122 14.681 -41.120 1.00 96.38 84 LEU A O 1
ATOM 683 N N . ARG A 1 85 ? 25.297 16.632 -40.389 1.00 96.25 85 ARG A N 1
ATOM 684 C CA . ARG A 1 85 ? 25.300 16.242 -38.966 1.00 96.25 85 ARG A CA 1
ATOM 685 C C . ARG A 1 85 ? 24.422 15.025 -38.714 1.00 96.25 85 ARG A C 1
ATOM 687 O O . ARG A 1 85 ? 24.856 14.107 -38.029 1.00 96.25 85 ARG A O 1
ATOM 694 N N . LYS A 1 86 ? 23.234 15.003 -39.317 1.00 96.50 86 LYS A N 1
ATOM 695 C CA . LYS A 1 86 ? 22.304 13.883 -39.204 1.00 96.50 86 LYS A CA 1
ATOM 696 C C . LYS A 1 86 ? 22.888 12.599 -39.796 1.00 96.50 86 LYS A C 1
ATOM 698 O O . LYS A 1 86 ? 22.810 11.557 -39.165 1.00 96.50 86 LYS A O 1
ATOM 703 N N . GLN A 1 87 ? 23.529 12.674 -40.964 1.00 95.94 87 GLN A N 1
ATOM 704 C CA . GLN A 1 87 ? 24.211 11.517 -41.555 1.00 95.94 87 GLN A CA 1
ATOM 705 C C . GLN A 1 87 ? 25.339 10.994 -40.659 1.00 95.94 87 GLN A C 1
ATOM 707 O O . GLN A 1 87 ? 25.508 9.786 -40.529 1.00 95.94 87 GLN A O 1
ATOM 712 N N . MET A 1 88 ? 26.107 11.884 -40.024 1.00 95.31 88 MET A N 1
ATOM 713 C CA . MET A 1 88 ? 27.145 11.476 -39.071 1.00 95.31 88 MET A CA 1
ATOM 714 C C . MET A 1 88 ? 26.544 10.799 -37.837 1.00 95.31 88 MET A C 1
ATOM 716 O O . MET A 1 88 ? 27.029 9.745 -37.439 1.00 95.31 88 MET A O 1
ATOM 720 N N . GLU A 1 89 ? 25.473 11.357 -37.272 1.00 94.44 89 GLU A N 1
ATOM 721 C CA . GLU A 1 89 ? 24.744 10.775 -36.141 1.00 94.44 89 GLU A CA 1
ATOM 722 C C . GLU A 1 89 ? 24.193 9.383 -36.490 1.00 94.44 89 GLU A C 1
ATOM 724 O O . GLU A 1 89 ? 24.514 8.412 -35.807 1.00 94.44 89 GLU A O 1
ATOM 729 N N . GLU A 1 90 ? 23.505 9.244 -37.627 1.00 93.12 90 GLU A N 1
ATOM 730 C CA . GLU A 1 90 ? 22.981 7.967 -38.129 1.00 93.12 90 GLU A CA 1
ATOM 731 C C . GLU A 1 90 ? 24.096 6.915 -38.304 1.00 93.12 90 GLU A C 1
ATOM 733 O O . GLU A 1 90 ? 23.931 5.758 -37.913 1.00 93.12 90 GLU A O 1
ATOM 738 N N . LEU A 1 91 ? 25.266 7.299 -38.833 1.00 92.25 91 LEU A N 1
ATOM 739 C CA . LEU A 1 91 ? 26.417 6.394 -38.949 1.00 92.25 91 LEU A CA 1
ATOM 740 C C . LEU A 1 91 ? 26.993 5.999 -37.583 1.00 92.25 91 LEU A C 1
ATOM 742 O O . LEU A 1 91 ? 27.377 4.841 -37.402 1.00 92.25 91 LEU A O 1
ATOM 746 N N . THR A 1 92 ? 27.049 6.923 -36.620 1.00 90.94 92 THR A N 1
ATOM 747 C CA . THR A 1 92 ? 27.503 6.613 -35.254 1.00 90.94 92 THR A CA 1
ATOM 748 C C . THR A 1 92 ? 26.524 5.705 -34.514 1.00 90.94 92 THR A C 1
ATOM 750 O O . THR A 1 92 ? 26.948 4.773 -33.830 1.00 90.94 92 THR A O 1
ATOM 753 N N . GLU A 1 93 ? 25.221 5.895 -34.715 1.00 88.31 93 GLU A N 1
ATOM 754 C CA . GLU A 1 93 ? 24.177 5.025 -34.178 1.00 88.31 93 GLU A CA 1
ATOM 755 C C . GLU A 1 93 ? 24.233 3.628 -34.805 1.00 88.31 93 GLU A C 1
ATOM 757 O O . GLU A 1 93 ? 24.154 2.633 -34.088 1.00 88.31 93 GLU A O 1
ATOM 762 N N . CYS A 1 94 ? 24.473 3.520 -36.118 1.00 83.19 94 CYS A N 1
ATOM 763 C CA . CYS A 1 94 ? 24.647 2.231 -36.798 1.00 83.19 94 CYS A CA 1
ATOM 764 C C . CYS A 1 94 ? 25.872 1.446 -36.293 1.00 83.19 94 CYS A C 1
ATOM 766 O O . CYS A 1 94 ? 25.880 0.213 -36.321 1.00 83.19 94 CYS A O 1
ATOM 768 N N . GLN A 1 95 ? 26.913 2.140 -35.820 1.00 84.94 95 GLN A N 1
ATOM 769 C CA . GLN A 1 95 ? 28.067 1.512 -35.169 1.00 84.94 95 GLN A CA 1
ATOM 770 C C . GLN A 1 95 ? 27.763 1.090 -33.724 1.00 84.94 95 GLN A C 1
ATOM 772 O O . GLN A 1 95 ? 28.429 0.196 -33.182 1.00 84.94 95 GLN A O 1
ATOM 777 N N . HIS A 1 96 ? 26.751 1.691 -33.093 1.00 87.44 96 HIS A N 1
ATOM 778 C CA . HIS A 1 96 ? 26.330 1.339 -31.750 1.00 87.44 96 HIS A CA 1
ATOM 779 C C . HIS A 1 96 ? 25.562 0.013 -31.766 1.00 87.44 96 HIS A C 1
ATOM 781 O O . HIS A 1 96 ? 24.385 -0.082 -32.103 1.00 87.44 96 HIS A O 1
ATOM 787 N N . LYS A 1 97 ? 26.243 -1.065 -31.377 1.00 85.00 97 LYS A N 1
ATOM 788 C CA . LYS A 1 97 ? 25.591 -2.363 -31.180 1.00 85.00 97 LYS A CA 1
ATOM 789 C C . LYS A 1 97 ? 24.654 -2.241 -29.985 1.00 85.00 97 LYS A C 1
ATOM 791 O O . LYS A 1 97 ? 25.130 -2.133 -28.856 1.00 85.00 97 LYS A O 1
ATOM 796 N N . PHE A 1 98 ? 23.347 -2.289 -30.234 1.00 82.44 98 PHE A N 1
ATOM 797 C CA . PHE A 1 98 ? 22.337 -2.280 -29.182 1.00 82.44 98 PHE A CA 1
ATOM 798 C C . PHE A 1 98 ? 22.644 -3.376 -28.157 1.00 82.44 98 PHE A C 1
ATOM 800 O O . PHE A 1 98 ? 22.623 -4.573 -28.455 1.00 82.44 98 PHE A O 1
ATOM 807 N N . ARG A 1 99 ? 22.966 -2.950 -26.938 1.00 87.12 99 ARG A N 1
ATOM 808 C CA . ARG A 1 99 ? 23.122 -3.815 -25.774 1.00 87.12 99 ARG A CA 1
ATOM 809 C C . ARG A 1 99 ? 22.192 -3.302 -24.697 1.00 87.12 99 ARG A C 1
ATOM 811 O O . ARG A 1 99 ? 22.081 -2.096 -24.495 1.00 87.12 99 ARG A O 1
ATOM 818 N N . ALA A 1 100 ? 21.540 -4.224 -24.000 1.00 88.88 100 ALA A N 1
ATOM 819 C CA . ALA A 1 100 ? 20.736 -3.861 -22.848 1.00 88.88 100 ALA A CA 1
ATOM 820 C C . ALA A 1 100 ? 21.616 -3.132 -21.823 1.00 88.88 100 ALA A C 1
ATOM 822 O O . ALA A 1 100 ? 22.719 -3.589 -21.504 1.00 88.88 100 ALA A O 1
ATOM 823 N N . SER A 1 101 ? 21.117 -2.014 -21.296 1.00 88.44 101 SER A N 1
ATOM 824 C CA . SER A 1 101 ? 21.721 -1.371 -20.134 1.00 88.44 101 SER A CA 1
ATOM 825 C C . SER A 1 101 ? 21.797 -2.388 -19.001 1.00 88.44 101 SER A C 1
ATOM 827 O O . SER A 1 101 ? 20.814 -3.081 -18.719 1.00 88.44 101 SER A O 1
ATOM 829 N N . SER A 1 102 ? 22.954 -2.493 -18.349 1.00 90.19 102 SER A N 1
ATOM 830 C CA . SER A 1 102 ? 23.093 -3.391 -17.208 1.00 90.19 102 SER A CA 1
ATOM 831 C C . SER A 1 102 ? 22.055 -3.053 -16.142 1.00 90.19 102 SER A C 1
ATOM 833 O O . SER A 1 102 ? 21.793 -1.877 -15.890 1.00 90.19 102 SER A O 1
ATOM 835 N N . VAL A 1 103 ? 21.513 -4.081 -15.490 1.00 86.44 103 VAL A N 1
ATOM 836 C CA . VAL A 1 103 ? 20.562 -3.921 -14.386 1.00 86.44 103 VAL A CA 1
ATOM 837 C C . VAL A 1 103 ? 21.126 -2.936 -13.346 1.00 86.44 103 VAL A C 1
ATOM 839 O O . VAL A 1 103 ? 22.268 -3.133 -12.912 1.00 86.44 103 VAL A O 1
ATOM 842 N N . PRO A 1 104 ? 20.362 -1.897 -12.953 1.00 90.75 104 PRO A N 1
ATOM 843 C CA . PRO A 1 104 ? 20.801 -0.922 -11.964 1.00 90.75 104 PRO A CA 1
ATOM 844 C C . PRO A 1 104 ? 21.268 -1.564 -10.655 1.00 90.75 104 PRO A C 1
ATOM 846 O O . PRO A 1 104 ? 20.746 -2.588 -10.216 1.00 90.75 104 PRO A O 1
ATOM 849 N N . VAL A 1 105 ? 22.244 -0.928 -10.006 1.00 85.31 105 VAL A N 1
ATOM 850 C CA . VAL A 1 105 ? 22.912 -1.465 -8.809 1.00 85.31 105 VAL A CA 1
ATOM 851 C C . VAL A 1 105 ? 21.934 -1.691 -7.648 1.00 85.31 105 VAL A C 1
ATOM 853 O O . VAL A 1 105 ? 21.994 -2.739 -7.013 1.00 85.31 105 VAL A O 1
ATOM 856 N N . HIS A 1 106 ? 20.974 -0.786 -7.432 1.00 82.69 106 HIS A N 1
ATOM 857 C CA . HIS A 1 106 ? 19.963 -0.896 -6.367 1.00 82.69 106 HIS A CA 1
ATOM 858 C C . HIS A 1 106 ? 19.012 -2.096 -6.526 1.00 82.69 106 HIS A C 1
ATOM 860 O O . HIS A 1 106 ? 18.361 -2.495 -5.572 1.00 82.69 106 HIS A O 1
ATOM 866 N N . VAL A 1 107 ? 18.926 -2.686 -7.723 1.00 84.75 107 VAL A N 1
ATOM 867 C CA . VAL A 1 107 ? 18.155 -3.919 -7.959 1.00 84.75 107 VAL A CA 1
ATOM 868 C C . VAL A 1 107 ? 18.966 -5.153 -7.546 1.00 84.75 107 VAL A C 1
ATOM 870 O O . VAL A 1 107 ? 18.401 -6.193 -7.223 1.00 84.75 107 VAL A O 1
ATOM 873 N N . ARG A 1 108 ? 20.302 -5.054 -7.559 1.00 82.00 108 ARG A N 1
ATOM 874 C CA . ARG A 1 108 ? 21.216 -6.138 -7.167 1.00 82.00 108 ARG A CA 1
ATOM 875 C C . ARG A 1 108 ? 21.534 -6.132 -5.674 1.00 82.00 108 ARG A C 1
ATOM 877 O O . ARG A 1 108 ? 21.866 -7.182 -5.132 1.00 82.00 108 ARG A O 1
ATOM 884 N N . LEU A 1 109 ? 21.468 -4.969 -5.031 1.00 84.25 109 LEU A N 1
ATOM 885 C CA . LEU A 1 109 ? 21.752 -4.810 -3.610 1.00 84.25 109 LEU A CA 1
ATOM 886 C C . LEU A 1 109 ? 20.448 -4.860 -2.798 1.00 84.25 109 LEU A C 1
ATOM 888 O O . LEU A 1 109 ? 19.523 -4.115 -3.111 1.00 84.25 109 LEU A O 1
ATOM 892 N N . PRO A 1 110 ? 20.344 -5.714 -1.762 1.00 84.38 110 PRO A N 1
ATOM 893 C CA . PRO A 1 110 ? 19.204 -5.695 -0.851 1.00 84.38 110 PRO A CA 1
ATOM 894 C C . PRO A 1 110 ? 19.076 -4.325 -0.154 1.00 84.38 110 PRO A C 1
ATOM 896 O O . PRO A 1 110 ? 20.014 -3.921 0.529 1.00 84.38 110 PRO A O 1
ATOM 899 N N . PRO A 1 111 ? 17.930 -3.624 -0.242 1.00 84.06 111 PRO A N 1
ATOM 900 C CA . PRO A 1 111 ? 17.771 -2.268 0.300 1.00 84.06 111 PRO A CA 1
ATOM 901 C C . PRO A 1 111 ? 17.493 -2.241 1.813 1.00 84.06 111 PRO A C 1
ATOM 903 O O . PRO A 1 111 ? 17.011 -1.243 2.335 1.00 84.06 111 PRO A O 1
ATOM 906 N N . TYR A 1 112 ? 17.725 -3.347 2.528 1.00 86.12 112 TYR A N 1
ATOM 907 C CA . TYR A 1 112 ? 17.277 -3.508 3.915 1.00 86.12 112 TYR A CA 1
ATOM 908 C C . TYR A 1 112 ? 17.873 -2.452 4.854 1.00 86.12 112 TYR A C 1
ATOM 910 O O . TYR A 1 112 ? 17.146 -1.893 5.666 1.00 86.12 112 TYR A O 1
ATOM 918 N N . GLU A 1 113 ? 19.163 -2.145 4.711 1.00 85.44 113 GLU A N 1
ATOM 919 C CA . GLU A 1 113 ? 19.843 -1.116 5.510 1.00 85.44 113 GLU A CA 1
ATOM 920 C C . GLU A 1 113 ? 19.231 0.270 5.260 1.00 85.44 113 GLU A C 1
ATOM 922 O O . GLU A 1 113 ? 18.876 0.970 6.201 1.00 85.44 113 GLU A O 1
ATOM 927 N N . GLU A 1 114 ? 18.966 0.610 3.997 1.00 87.88 114 GLU A N 1
ATOM 928 C CA . GLU A 1 114 ? 18.357 1.886 3.597 1.00 87.88 114 GLU A CA 1
ATOM 929 C C . GLU A 1 114 ? 16.898 2.026 4.075 1.00 87.88 114 GLU A C 1
ATOM 931 O O . GLU A 1 114 ? 16.414 3.127 4.348 1.00 87.88 114 GLU A O 1
ATOM 936 N N . LEU A 1 115 ? 16.163 0.911 4.143 1.00 90.38 115 LEU A N 1
ATOM 937 C CA . LEU A 1 115 ? 14.813 0.868 4.706 1.00 90.38 115 LEU A CA 1
ATOM 938 C C . LEU A 1 115 ? 14.858 1.018 6.223 1.00 90.38 115 LEU A C 1
ATOM 940 O O . LEU A 1 115 ? 14.104 1.812 6.770 1.00 90.38 115 LEU A O 1
ATOM 944 N N . HIS A 1 116 ? 15.770 0.313 6.888 1.00 91.25 116 HIS A N 1
ATOM 945 C CA . HIS A 1 116 ? 15.929 0.394 8.331 1.00 91.25 116 HIS A CA 1
ATOM 946 C C . HIS A 1 116 ? 16.326 1.807 8.773 1.00 91.25 116 HIS A C 1
ATOM 948 O O . HIS A 1 116 ? 15.669 2.367 9.640 1.00 91.25 116 HIS A O 1
ATOM 954 N N . GLU A 1 117 ? 17.294 2.445 8.111 1.00 92.12 117 GLU A N 1
ATOM 955 C CA . GLU A 1 117 ? 17.675 3.838 8.387 1.00 92.12 117 GLU A CA 1
ATOM 956 C C . GLU A 1 117 ? 16.512 4.819 8.181 1.00 92.12 117 GLU A C 1
ATOM 958 O O . GLU A 1 117 ? 16.316 5.747 8.970 1.00 92.12 117 GLU A O 1
ATOM 963 N N . ARG A 1 118 ? 15.695 4.613 7.137 1.00 93.69 118 ARG A N 1
ATOM 964 C CA . ARG A 1 118 ? 14.477 5.410 6.931 1.00 93.69 118 ARG A CA 1
ATOM 965 C C . ARG A 1 118 ? 13.443 5.172 8.013 1.00 93.69 118 ARG A C 1
ATOM 967 O O . ARG A 1 118 ? 12.690 6.092 8.325 1.00 93.69 118 ARG A O 1
ATOM 974 N N . ASP A 1 119 ? 13.330 3.952 8.511 1.00 92.56 119 ASP A N 1
ATOM 975 C CA . ASP A 1 119 ? 12.422 3.612 9.595 1.00 92.56 119 ASP A CA 1
ATOM 976 C C . ASP A 1 119 ? 12.898 4.313 10.867 1.00 92.56 119 ASP A C 1
ATOM 978 O O . ASP A 1 119 ? 12.165 5.155 11.375 1.00 92.56 119 ASP A O 1
ATOM 982 N N . GLU A 1 120 ? 14.149 4.124 11.282 1.00 95.06 120 GLU A N 1
ATOM 983 C CA . GLU A 1 120 ? 14.758 4.809 12.432 1.00 95.06 120 GLU A CA 1
ATOM 984 C C . GLU A 1 120 ? 14.588 6.338 12.361 1.00 95.06 120 GLU A C 1
ATOM 986 O O . GLU A 1 120 ? 14.184 6.976 13.333 1.00 95.06 120 GLU A O 1
ATOM 991 N N . ALA A 1 121 ? 14.783 6.945 11.185 1.00 95.12 121 ALA A N 1
ATOM 992 C CA . ALA A 1 121 ? 14.554 8.377 10.990 1.00 95.12 121 ALA A CA 1
ATOM 993 C C . ALA A 1 121 ? 13.086 8.795 11.212 1.00 95.12 121 ALA A C 1
ATOM 995 O O . ALA A 1 121 ? 12.825 9.864 11.776 1.00 95.12 121 ALA A O 1
ATOM 996 N N . ARG A 1 122 ? 12.115 7.967 10.793 1.00 95.38 122 ARG A N 1
ATOM 997 C CA . ARG A 1 122 ? 10.682 8.202 11.052 1.00 95.38 122 ARG A CA 1
ATOM 998 C C . ARG A 1 122 ? 10.342 8.024 12.527 1.00 95.38 122 ARG A C 1
ATOM 1000 O O . ARG A 1 122 ? 9.598 8.841 13.064 1.00 95.38 122 ARG A O 1
ATOM 1007 N N . TRP A 1 123 ? 10.902 7.009 13.181 1.00 95.25 123 TRP A N 1
ATOM 1008 C CA . TRP A 1 123 ? 10.723 6.779 14.615 1.00 95.25 123 TRP A CA 1
ATOM 1009 C C . TRP A 1 123 ? 11.280 7.951 15.434 1.00 95.25 123 TRP A C 1
ATOM 1011 O O . TRP A 1 123 ? 10.557 8.518 16.251 1.00 95.25 123 TRP A O 1
ATOM 1021 N N . ALA A 1 124 ? 12.494 8.417 15.131 1.00 95.25 124 ALA A N 1
ATOM 1022 C CA . ALA A 1 124 ? 13.104 9.575 15.785 1.00 95.25 124 ALA A CA 1
ATOM 1023 C C . ALA A 1 124 ? 12.339 10.889 15.532 1.00 95.25 124 ALA A C 1
ATOM 1025 O O . ALA A 1 124 ? 12.301 11.780 16.383 1.00 95.25 124 ALA A O 1
ATOM 1026 N N . MET A 1 125 ? 11.722 11.057 14.355 1.00 95.38 125 MET A N 1
ATOM 1027 C CA . MET A 1 125 ? 10.816 12.183 14.107 1.00 95.38 125 MET A CA 1
ATOM 1028 C C . MET A 1 125 ? 9.577 12.096 15.002 1.00 95.38 125 MET A C 1
ATOM 1030 O O . MET A 1 125 ? 9.263 13.072 15.682 1.00 95.38 125 MET A O 1
ATOM 1034 N N . HIS A 1 126 ? 8.909 10.942 15.017 1.00 95.56 126 HIS A N 1
ATOM 1035 C CA . HIS A 1 126 ? 7.693 10.728 15.797 1.00 95.56 126 HIS A CA 1
ATOM 1036 C C . HIS A 1 126 ? 7.948 10.910 17.296 1.00 95.56 126 HIS A C 1
ATOM 1038 O O . HIS A 1 126 ? 7.140 11.510 17.994 1.00 95.56 126 HIS A O 1
ATOM 1044 N N . GLU A 1 127 ? 9.087 10.441 17.806 1.00 95.19 127 GLU A N 1
ATOM 1045 C CA . GLU A 1 127 ? 9.459 10.615 19.210 1.00 95.19 127 GLU A CA 1
ATOM 1046 C C . GLU A 1 127 ? 9.656 12.094 19.571 1.00 95.19 127 GLU A C 1
ATOM 1048 O O . GLU A 1 127 ? 9.132 12.561 20.584 1.00 95.19 127 GLU A O 1
ATOM 1053 N N . ARG A 1 128 ? 10.332 12.869 18.712 1.00 94.75 128 ARG A N 1
ATOM 1054 C CA . ARG A 1 128 ? 10.485 14.321 18.902 1.00 94.75 128 ARG A CA 1
ATOM 1055 C C . ARG A 1 128 ? 9.150 15.056 18.853 1.00 94.75 128 ARG A C 1
ATOM 1057 O O . ARG A 1 128 ? 8.919 15.959 19.656 1.00 94.75 128 ARG A O 1
ATOM 1064 N N . GLU A 1 129 ? 8.272 14.674 17.933 1.00 94.31 129 GLU A N 1
ATOM 1065 C CA . GLU A 1 129 ? 6.928 15.241 17.827 1.00 94.31 129 GLU A CA 1
ATOM 1066 C C . GLU A 1 129 ? 6.097 14.913 19.071 1.00 94.31 129 GLU A C 1
ATOM 1068 O O . GLU A 1 129 ? 5.515 15.812 19.671 1.00 94.31 129 GLU A O 1
ATOM 1073 N N . GLN A 1 130 ? 6.136 13.663 19.537 1.00 93.50 130 GLN A N 1
ATOM 1074 C CA . GLN A 1 130 ? 5.471 13.231 20.762 1.00 93.50 130 GLN A CA 1
ATOM 1075 C C . GLN A 1 130 ? 5.968 14.020 21.980 1.00 93.50 130 GLN A C 1
ATOM 1077 O O . GLN A 1 130 ? 5.158 14.496 22.772 1.00 93.50 130 GLN A O 1
ATOM 1082 N N . GLN A 1 131 ? 7.284 14.205 22.123 1.00 93.06 131 GLN A N 1
ATOM 1083 C CA . GLN A 1 131 ? 7.865 14.998 23.210 1.00 93.06 131 GLN A CA 1
ATOM 1084 C C . GLN A 1 131 ? 7.427 16.469 23.144 1.00 93.06 131 GLN A C 1
ATOM 1086 O O . GLN A 1 131 ? 7.082 17.051 24.172 1.00 93.06 131 GLN A O 1
ATOM 1091 N N . CYS A 1 132 ? 7.389 17.059 21.947 1.00 92.19 132 CYS A N 1
ATOM 1092 C CA . CYS A 1 132 ? 6.908 18.425 21.724 1.00 92.19 132 CYS A CA 1
ATOM 1093 C C . CYS A 1 132 ? 5.412 18.575 22.050 1.00 92.19 132 CYS A C 1
ATOM 1095 O O . CYS A 1 132 ? 4.995 19.541 22.693 1.00 92.19 132 CYS A O 1
ATOM 1097 N N . LEU A 1 133 ? 4.595 17.594 21.659 1.00 89.12 133 LEU A N 1
ATOM 1098 C CA . LEU A 1 133 ? 3.172 17.553 21.986 1.00 89.12 133 LEU A CA 1
ATOM 1099 C C . LEU A 1 133 ? 2.962 17.433 23.497 1.00 89.12 133 LEU A C 1
ATOM 1101 O O . LEU A 1 133 ? 2.188 18.206 24.054 1.00 89.12 133 LEU A O 1
ATOM 1105 N N . CYS A 1 134 ? 3.691 16.539 24.171 1.00 85.81 134 CYS A N 1
ATOM 1106 C CA . CYS A 1 134 ? 3.623 16.369 25.623 1.00 85.81 134 CYS A CA 1
ATOM 1107 C C . CYS A 1 134 ? 4.068 17.626 26.386 1.00 85.81 134 CYS A C 1
ATOM 1109 O O . CYS A 1 134 ? 3.456 17.966 27.394 1.00 85.81 134 CYS A O 1
ATOM 1111 N N . SER A 1 135 ? 5.099 18.339 25.919 1.00 84.25 135 SER A N 1
ATOM 1112 C CA . SER A 1 135 ? 5.555 19.580 26.564 1.00 84.25 135 SER A CA 1
ATOM 1113 C C . SER A 1 135 ? 4.602 20.758 26.327 1.00 84.25 135 SER A C 1
ATOM 1115 O O . SER A 1 135 ? 4.444 21.616 27.196 1.00 84.25 135 SER A O 1
ATOM 1117 N N . THR A 1 136 ? 3.924 20.782 25.177 1.00 84.19 136 THR A N 1
ATOM 1118 C CA . THR A 1 136 ? 2.920 21.800 24.826 1.00 84.19 136 THR A CA 1
ATOM 1119 C C . THR A 1 136 ? 1.564 21.522 25.484 1.00 84.19 136 THR A C 1
ATOM 1121 O O . THR A 1 136 ? 0.780 22.445 25.731 1.00 84.19 136 THR A O 1
ATOM 1124 N N . GLN A 1 137 ? 1.271 20.257 25.796 1.00 79.62 137 GLN A N 1
ATOM 1125 C CA . GLN A 1 137 ? 0.025 19.839 26.420 1.00 79.62 137 GLN A CA 1
ATOM 1126 C C . GLN A 1 137 ? -0.042 20.323 27.871 1.00 79.62 137 GLN A C 1
ATOM 1128 O O . GLN A 1 137 ? 0.448 19.691 28.803 1.00 79.62 137 GLN A O 1
ATOM 1133 N N . ARG A 1 138 ? -0.737 21.441 28.087 1.00 73.44 138 ARG A N 1
ATOM 1134 C CA . ARG A 1 138 ? -1.245 21.779 29.419 1.00 73.44 138 ARG A CA 1
ATOM 1135 C C . ARG A 1 138 ? -2.331 20.766 29.787 1.00 73.44 138 ARG A C 1
ATOM 1137 O O . ARG A 1 138 ? -3.193 20.504 28.940 1.00 73.44 138 ARG A O 1
ATOM 1144 N N . PRO A 1 139 ? -2.340 20.208 31.011 1.00 76.25 139 PRO A N 1
ATOM 1145 C CA . PRO A 1 139 ? -3.435 19.350 31.429 1.00 76.25 139 PRO A CA 1
ATOM 1146 C C . PRO A 1 139 ? -4.735 20.141 31.291 1.00 76.25 139 PRO A C 1
ATOM 1148 O O . PRO A 1 139 ? -4.865 21.264 31.784 1.00 76.25 139 PRO A O 1
ATOM 1151 N N . PHE A 1 140 ? -5.691 19.582 30.556 1.00 64.44 140 PHE A N 1
ATOM 1152 C CA . PHE A 1 140 ? -7.015 20.169 30.436 1.00 64.44 140 PHE A CA 1
ATOM 1153 C C . PHE A 1 140 ? -7.610 20.229 31.846 1.00 64.44 140 PHE A C 1
ATOM 1155 O O . PHE A 1 140 ? -7.872 19.188 32.447 1.00 64.44 140 PHE A O 1
ATOM 1162 N N . SER A 1 141 ? -7.908 21.426 32.357 1.00 73.94 141 SER A N 1
ATOM 1163 C CA . SER A 1 141 ? -8.652 21.618 33.615 1.00 73.94 141 SER A CA 1
ATOM 1164 C C . SER A 1 141 ? -10.128 21.210 33.487 1.00 73.94 141 SER A C 1
ATOM 1166 O O . SER A 1 141 ? -10.995 21.715 34.191 1.00 73.94 141 SER A O 1
ATOM 1168 N N . PHE A 1 142 ? -10.442 20.306 32.554 1.00 71.19 142 PHE A N 1
ATOM 1169 C CA . PHE A 1 142 ? -11.787 19.846 32.253 1.00 71.19 142 PHE A CA 1
ATOM 1170 C C . PHE A 1 142 ? -12.365 19.039 33.411 1.00 71.19 142 PHE A C 1
ATOM 1172 O O . PHE A 1 142 ? -13.494 19.300 33.797 1.00 71.19 142 PHE A O 1
ATOM 1179 N N . LEU A 1 143 ? -11.590 18.126 34.008 1.00 77.88 143 LEU A N 1
ATOM 1180 C CA . LEU A 1 143 ? -12.058 17.327 35.148 1.00 77.88 143 LEU A CA 1
ATOM 1181 C C . LEU A 1 143 ? -12.343 18.203 36.371 1.00 77.88 143 LEU A C 1
ATOM 1183 O O . LEU A 1 143 ? -13.369 18.041 37.024 1.00 77.88 143 LEU A O 1
ATOM 1187 N N . GLU A 1 144 ? -11.467 19.165 36.645 1.00 81.69 144 GLU A N 1
ATOM 1188 C CA . GLU A 1 144 ? -11.633 20.132 37.732 1.00 81.69 144 GLU A CA 1
ATOM 1189 C C . GLU A 1 144 ? -12.830 21.062 37.478 1.00 81.69 144 GLU A C 1
ATOM 1191 O O . GLU A 1 144 ? -13.688 21.234 38.341 1.00 81.69 144 GLU A O 1
ATOM 1196 N N . ARG A 1 145 ? -12.966 21.577 36.248 1.00 83.75 145 ARG A N 1
ATOM 1197 C CA . ARG A 1 145 ? -14.107 22.394 35.809 1.00 83.75 145 ARG A CA 1
ATOM 1198 C C . ARG A 1 145 ? -15.426 21.621 35.852 1.00 83.75 145 ARG A C 1
ATOM 1200 O O . ARG A 1 145 ? -16.452 22.193 36.211 1.00 83.75 145 ARG A O 1
ATOM 1207 N N . GLU A 1 146 ? -15.433 20.351 35.453 1.00 87.06 146 GLU A N 1
ATOM 1208 C CA . GLU A 1 146 ? -16.634 19.513 35.450 1.00 87.06 146 GLU A CA 1
ATOM 1209 C C . GLU A 1 146 ? -17.056 19.149 36.877 1.00 87.06 146 GLU A C 1
ATOM 1211 O O . GLU A 1 146 ? -18.252 19.178 37.165 1.00 87.06 146 GLU A O 1
ATOM 1216 N N . ARG A 1 147 ? -16.097 18.883 37.779 1.00 87.25 147 ARG A N 1
ATOM 1217 C CA . ARG A 1 147 ? -16.354 18.708 39.218 1.00 87.25 147 ARG A CA 1
ATOM 1218 C C . ARG A 1 147 ? -16.973 19.963 39.824 1.00 87.25 147 ARG A C 1
ATOM 1220 O O . ARG A 1 147 ? -18.088 19.874 40.323 1.00 87.25 147 ARG A O 1
ATOM 1227 N N . LEU A 1 148 ? -16.354 21.130 39.633 1.00 88.94 148 LEU A N 1
ATOM 1228 C CA . LEU A 1 148 ? -16.880 22.411 40.121 1.00 88.94 148 LEU A CA 1
ATOM 1229 C C . LEU A 1 148 ? -18.297 22.694 39.584 1.00 88.94 148 LEU A C 1
ATOM 1231 O O . LEU A 1 148 ? -19.189 23.120 40.310 1.00 88.94 148 LEU A O 1
ATOM 1235 N N . LYS A 1 149 ? -18.544 22.411 38.298 1.00 90.88 149 LYS A N 1
ATOM 1236 C CA . LYS A 1 149 ? -19.864 22.592 37.671 1.00 90.88 149 LYS A CA 1
ATOM 1237 C C . LYS A 1 149 ? -20.907 21.596 38.192 1.00 90.88 149 LYS A C 1
ATOM 1239 O O . LYS A 1 149 ? -22.096 21.915 38.216 1.00 90.88 149 LYS A O 1
ATOM 1244 N N . ARG A 1 150 ? -20.496 20.377 38.552 1.00 90.00 150 ARG A N 1
ATOM 1245 C CA . ARG A 1 150 ? -21.365 19.359 39.158 1.00 90.00 150 ARG A CA 1
ATOM 1246 C C . ARG A 1 150 ? -21.715 19.762 40.596 1.00 90.00 150 ARG A C 1
ATOM 1248 O O . ARG A 1 150 ? -22.898 19.806 40.906 1.00 90.00 150 ARG A O 1
ATOM 1255 N N . GLU A 1 151 ? -20.732 20.193 41.383 1.00 91.44 151 GLU A N 1
ATOM 1256 C CA . GLU A 1 151 ? -20.909 20.710 42.748 1.00 91.44 151 GLU A CA 1
ATOM 1257 C C . GLU A 1 151 ? -21.838 21.932 42.792 1.00 91.44 151 GLU A C 1
ATOM 1259 O O . GLU A 1 151 ? -22.787 21.941 43.570 1.00 91.44 151 GLU A O 1
ATOM 1264 N N . GLN A 1 152 ? -21.664 22.906 41.891 1.00 89.88 152 GLN A N 1
ATOM 1265 C CA . GLN A 1 152 ? -22.558 24.070 41.788 1.00 89.88 152 GLN A CA 1
ATOM 1266 C C . GLN A 1 152 ? -24.009 23.680 41.471 1.00 89.88 152 GLN A C 1
ATOM 1268 O O . GLN A 1 152 ? -24.941 24.253 42.033 1.00 89.88 152 GLN A O 1
ATOM 1273 N N . ARG A 1 153 ? -24.233 22.700 40.581 1.00 88.69 153 ARG A N 1
ATOM 1274 C CA . ARG A 1 153 ? -25.594 22.201 40.313 1.00 88.69 153 ARG A CA 1
ATOM 1275 C C . ARG A 1 153 ? -26.171 21.465 41.514 1.00 88.69 153 ARG A C 1
ATOM 1277 O O . ARG A 1 153 ? -27.351 21.621 41.800 1.00 88.69 153 ARG A O 1
ATOM 1284 N N . GLU A 1 154 ? -25.371 20.655 42.195 1.00 89.94 154 GLU A N 1
ATOM 1285 C CA . GLU A 1 154 ? -25.810 19.938 43.393 1.00 89.94 154 GLU A CA 1
ATOM 1286 C C . GLU A 1 154 ? -26.153 20.898 44.532 1.00 89.94 154 GLU A C 1
ATOM 1288 O O . GLU A 1 154 ? -27.148 20.695 45.218 1.00 89.94 154 GLU A O 1
ATOM 1293 N N . GLU A 1 155 ? -25.387 21.971 44.705 1.00 87.44 155 GLU A N 1
ATOM 1294 C CA . GLU A 1 155 ? -25.668 23.021 45.681 1.00 87.44 155 GLU A CA 1
ATOM 1295 C C . GLU A 1 155 ? -26.940 23.805 45.329 1.00 87.44 155 GLU A C 1
ATOM 1297 O O . GLU A 1 155 ? -27.792 24.015 46.190 1.00 87.44 155 GLU A O 1
ATOM 1302 N N . GLN A 1 156 ? -27.144 24.145 44.051 1.00 84.50 156 GLN A N 1
ATOM 1303 C CA . GLN A 1 156 ? -28.404 24.727 43.571 1.00 84.50 156 GLN A CA 1
ATOM 1304 C C . GLN A 1 156 ? -29.599 23.802 43.835 1.00 84.50 156 GLN A C 1
ATOM 1306 O O . GLN A 1 156 ? -30.635 24.257 44.314 1.00 84.50 156 GLN A O 1
ATOM 1311 N N . LEU A 1 157 ? -29.461 22.499 43.573 1.00 83.50 157 LEU A N 1
ATOM 1312 C CA . LEU A 1 157 ? -30.508 21.511 43.840 1.00 83.50 157 LEU A CA 1
ATOM 1313 C C . LEU A 1 157 ? -30.762 21.321 45.340 1.00 83.50 157 LEU A C 1
ATOM 1315 O O . LEU A 1 157 ? -31.917 21.176 45.731 1.00 83.50 157 LEU A O 1
ATOM 1319 N N . ARG A 1 158 ? -29.723 21.364 46.183 1.00 81.88 158 ARG A N 1
ATOM 1320 C CA . ARG A 1 158 ? -29.859 21.326 47.649 1.00 81.88 158 ARG A CA 1
ATOM 1321 C C . ARG A 1 158 ? -30.591 22.561 48.178 1.00 81.88 158 ARG A C 1
ATOM 1323 O O . ARG A 1 158 ? -31.511 22.405 48.976 1.00 81.88 158 ARG A O 1
ATOM 1330 N N . ASN A 1 159 ? -30.268 23.754 47.677 1.00 76.62 159 ASN A N 1
ATOM 1331 C CA . ASN A 1 159 ? -30.976 24.992 48.024 1.00 76.62 159 ASN A CA 1
ATOM 1332 C C . ASN A 1 159 ? -32.450 24.956 47.575 1.00 76.62 159 ASN A C 1
ATOM 1334 O O . ASN A 1 159 ? -33.340 25.337 48.330 1.00 76.62 159 ASN A O 1
ATOM 1338 N N . LEU A 1 160 ? -32.738 24.424 46.382 1.00 73.19 160 LEU A N 1
ATOM 1339 C CA . LEU A 1 160 ? -34.116 24.222 45.912 1.00 73.19 160 LEU A CA 1
ATOM 1340 C C . LEU A 1 160 ? -34.865 23.155 46.728 1.00 73.19 160 LEU A C 1
ATOM 1342 O O . LEU A 1 160 ? -36.054 23.316 46.999 1.00 73.19 160 LEU A O 1
ATOM 1346 N N . GLN A 1 161 ? -34.186 22.086 47.159 1.00 64.56 161 GLN A N 1
ATOM 1347 C CA . GLN A 1 161 ? -34.768 21.065 48.032 1.00 64.56 161 GLN A CA 1
ATOM 1348 C C . GLN A 1 161 ? -35.132 21.627 49.407 1.00 64.56 161 GLN A C 1
ATOM 1350 O O . GLN A 1 161 ? -36.231 21.344 49.884 1.00 64.56 161 GLN A O 1
ATOM 1355 N N . GLN A 1 162 ? -34.270 22.456 50.002 1.00 61.56 162 GLN A N 1
ATOM 1356 C CA . GLN A 1 162 ? -34.548 23.139 51.271 1.00 61.56 162 GLN A CA 1
ATOM 1357 C C . GLN A 1 162 ? -35.785 24.047 51.172 1.00 61.56 162 GLN A C 1
ATOM 1359 O O . GLN A 1 162 ? -36.609 24.046 52.079 1.00 61.56 162 GLN A O 1
ATOM 1364 N N . ILE A 1 163 ? -35.981 24.730 50.038 1.00 60.06 163 ILE A N 1
ATOM 1365 C CA . ILE A 1 163 ? -37.178 25.550 49.771 1.00 60.06 163 ILE A CA 1
ATOM 1366 C C . ILE A 1 163 ? -38.430 24.676 49.531 1.00 60.06 163 ILE A C 1
ATOM 1368 O O . ILE A 1 163 ? -39.543 25.062 49.879 1.00 60.06 163 ILE A O 1
ATOM 1372 N N . SER A 1 164 ? -38.274 23.476 48.960 1.00 55.94 164 SER A N 1
ATOM 1373 C CA . SER A 1 164 ? -39.394 22.576 48.627 1.00 55.94 164 SER A CA 1
ATOM 1374 C C . SER A 1 164 ? -39.935 21.743 49.796 1.00 55.94 164 SER A C 1
ATOM 1376 O O . SER A 1 164 ? -41.046 21.220 49.704 1.00 55.94 164 SER A O 1
ATOM 1378 N N . GLN A 1 165 ? -39.180 21.605 50.892 1.00 58.47 165 GLN A N 1
ATOM 1379 C CA . GLN A 1 165 ? -39.606 20.807 52.048 1.00 58.47 165 GLN A CA 1
ATOM 1380 C C . GLN A 1 165 ? -40.725 21.471 52.857 1.00 58.47 165 GLN A C 1
ATOM 1382 O O . GLN A 1 165 ? -41.414 20.775 53.600 1.00 58.47 165 GLN A O 1
ATOM 1387 N N . GLU A 1 166 ? -40.959 22.779 52.699 1.00 60.03 166 GLU A N 1
ATOM 1388 C CA . GLU A 1 166 ? -41.892 23.466 53.587 1.00 60.03 166 GLU A CA 1
ATOM 1389 C C . GLU A 1 166 ? -43.371 23.203 53.255 1.00 60.03 166 GLU A C 1
ATOM 1391 O O . GLU A 1 166 ? -44.150 23.101 54.197 1.00 60.03 166 GLU A O 1
ATOM 1396 N N . ARG A 1 167 ? -43.812 23.017 51.992 1.00 62.47 167 ARG A N 1
ATOM 1397 C CA . ARG A 1 167 ? -45.252 22.783 51.677 1.00 62.47 167 ARG A CA 1
ATOM 1398 C C . ARG A 1 167 ? -45.550 22.095 50.334 1.00 62.47 167 ARG A C 1
ATOM 1400 O O . ARG A 1 167 ? -46.189 22.694 49.470 1.00 62.47 167 ARG A O 1
ATOM 1407 N N . VAL A 1 168 ? -45.204 20.820 50.154 1.00 61.38 168 VAL A N 1
ATOM 1408 C CA . VAL A 1 168 ? -45.720 20.049 48.999 1.00 61.38 168 VAL A CA 1
ATOM 1409 C C . VAL A 1 168 ? -46.715 18.993 49.466 1.00 61.38 168 VAL A C 1
ATOM 1411 O O . VAL A 1 168 ? -46.348 17.903 49.892 1.00 61.38 168 VAL A O 1
ATOM 1414 N N . GLN A 1 169 ? -48.005 19.325 49.372 1.00 69.31 169 GLN A N 1
ATOM 1415 C CA . GLN A 1 169 ? -49.082 18.336 49.431 1.00 69.31 169 GLN A CA 1
ATOM 1416 C C . GLN A 1 169 ? -49.048 17.528 48.123 1.00 69.31 169 GLN A C 1
ATOM 1418 O O . GLN A 1 169 ? -49.258 18.115 47.056 1.00 69.31 169 GLN A O 1
ATOM 1423 N N . PRO A 1 170 ? -48.775 16.211 48.149 1.00 73.12 170 PRO A N 1
ATOM 1424 C CA . PRO A 1 170 ? -48.813 15.411 46.936 1.00 73.12 170 PRO A CA 1
ATOM 1425 C C . PRO A 1 170 ? -50.247 15.381 46.403 1.00 73.12 170 PRO A C 1
ATOM 1427 O O . PRO A 1 170 ? -51.196 15.080 47.132 1.00 73.12 170 PRO A O 1
ATOM 1430 N N . PHE A 1 171 ? -50.400 15.705 45.121 1.00 79.69 171 PHE A N 1
ATOM 1431 C CA . PHE A 1 171 ? -51.679 15.655 44.425 1.00 79.69 171 PHE A CA 1
ATOM 1432 C C . PHE A 1 171 ? -52.304 14.260 44.569 1.00 79.69 171 PHE A C 1
ATOM 1434 O O . PHE A 1 171 ? -51.739 13.263 44.118 1.00 79.69 171 PHE A O 1
ATOM 1441 N N . ARG A 1 172 ? -53.475 14.182 45.210 1.00 79.62 172 ARG A N 1
ATOM 1442 C CA . ARG A 1 172 ? -54.241 12.938 45.331 1.00 79.62 172 ARG A CA 1
ATOM 1443 C C . ARG A 1 172 ? -55.294 12.882 44.230 1.00 79.62 172 ARG A C 1
ATOM 1445 O O . ARG A 1 172 ? -56.294 13.593 44.282 1.00 79.62 172 ARG A O 1
ATOM 1452 N N . ALA A 1 173 ? -55.048 12.042 43.229 1.00 83.12 173 ALA A N 1
ATOM 1453 C CA . ALA A 1 173 ? -55.990 11.801 42.143 1.00 83.12 173 ALA A CA 1
ATOM 1454 C C . ALA A 1 173 ? -57.204 10.985 42.619 1.00 83.12 173 ALA A C 1
ATOM 1456 O O . ALA A 1 173 ? -57.114 10.184 43.552 1.00 83.12 173 ALA A O 1
ATOM 1457 N N . LYS A 1 174 ? -58.343 11.168 41.943 1.00 83.81 174 LYS A N 1
ATOM 1458 C CA . LYS A 1 174 ? -59.535 10.330 42.138 1.00 83.81 174 LYS A CA 1
ATOM 1459 C C . LYS A 1 174 ? -59.240 8.886 41.689 1.00 83.81 174 LYS A C 1
ATOM 1461 O O . LYS A 1 174 ? -58.505 8.713 40.715 1.00 83.81 174 LYS A O 1
ATOM 1466 N N . PRO A 1 175 ? -59.797 7.864 42.368 1.00 83.50 175 PRO A N 1
ATOM 1467 C CA . PRO A 1 175 ? -59.553 6.469 42.017 1.00 83.50 175 PRO A CA 1
ATOM 1468 C C . PRO A 1 175 ? -60.071 6.166 40.610 1.00 83.50 175 PRO A C 1
ATOM 1470 O O . PRO A 1 175 ? -61.123 6.663 40.199 1.00 83.50 175 PRO A O 1
ATOM 1473 N N . VAL A 1 176 ? -59.318 5.350 39.875 1.00 81.62 176 VAL A N 1
ATOM 1474 C CA . VAL A 1 176 ? -59.666 4.966 38.505 1.00 81.62 176 VAL A CA 1
ATOM 1475 C C . VAL A 1 176 ? -60.941 4.099 38.527 1.00 81.62 176 VAL A C 1
ATOM 1477 O O . VAL A 1 176 ? -61.069 3.237 39.401 1.00 81.62 176 VAL A O 1
ATOM 1480 N N . PRO A 1 177 ? -61.907 4.308 37.611 1.00 89.12 177 PRO A N 1
ATOM 1481 C CA . PRO A 1 177 ? -63.127 3.504 37.544 1.00 89.12 177 PRO A CA 1
ATOM 1482 C C . PRO A 1 177 ? -62.859 1.996 37.415 1.00 89.12 177 PRO A C 1
ATOM 1484 O O . PRO A 1 177 ? -61.959 1.577 36.688 1.00 89.12 177 PRO A O 1
ATOM 1487 N N . LYS A 1 178 ? -63.691 1.172 38.071 1.00 80.00 178 LYS A N 1
ATOM 1488 C CA . LYS A 1 178 ? -63.547 -0.299 38.130 1.00 80.00 178 LYS A CA 1
ATOM 1489 C C . LYS A 1 178 ? -63.515 -0.980 36.755 1.00 80.00 178 LYS A C 1
ATOM 1491 O O . LYS A 1 178 ? -62.751 -1.918 36.578 1.00 80.00 178 LYS A O 1
ATOM 1496 N N . ALA A 1 179 ? -64.231 -0.440 35.767 1.00 79.00 179 ALA A N 1
ATOM 1497 C CA . ALA A 1 179 ? -64.225 -0.937 34.387 1.00 79.00 179 ALA A CA 1
ATOM 1498 C C . ALA A 1 179 ? -62.824 -0.937 33.737 1.00 79.00 179 ALA A C 1
ATOM 1500 O O . ALA A 1 179 ? -62.522 -1.792 32.912 1.00 79.00 179 ALA A O 1
ATOM 1501 N N . VAL A 1 180 ? -61.938 -0.012 34.133 1.00 79.06 180 VAL A N 1
ATOM 1502 C CA . VAL A 1 180 ? -60.545 0.016 33.650 1.00 79.06 180 VAL A CA 1
ATOM 1503 C C . VAL A 1 180 ? -59.734 -1.127 34.261 1.00 79.06 180 VAL A C 1
ATOM 1505 O O . VAL A 1 180 ? -58.880 -1.703 33.594 1.00 79.06 180 VAL A O 1
ATOM 1508 N N . TYR A 1 181 ? -60.020 -1.485 35.515 1.00 77.00 181 TYR A N 1
ATOM 1509 C CA . TYR A 1 181 ? -59.398 -2.636 36.162 1.00 77.00 181 TYR A CA 1
ATOM 1510 C C . TYR A 1 181 ? -59.908 -3.950 35.575 1.00 77.00 181 TYR A C 1
ATOM 1512 O O . TYR A 1 181 ? -59.090 -4.823 35.339 1.00 77.00 181 TYR A O 1
ATOM 1520 N N . GLU A 1 182 ? -61.200 -4.074 35.264 1.00 74.62 182 GLU A N 1
ATOM 1521 C CA . GLU A 1 182 ? -61.765 -5.261 34.598 1.00 74.62 182 GLU A CA 1
ATOM 1522 C C . GLU A 1 182 ? -61.199 -5.456 33.182 1.00 74.62 182 GLU A C 1
ATOM 1524 O O . GLU A 1 182 ? -60.852 -6.574 32.805 1.00 74.62 182 GLU A O 1
ATOM 1529 N N . ALA A 1 183 ? -60.988 -4.368 32.432 1.00 70.94 183 ALA A N 1
ATOM 1530 C CA . ALA A 1 183 ? -60.279 -4.410 31.151 1.00 70.94 183 ALA A CA 1
ATOM 1531 C C . ALA A 1 183 ? -58.796 -4.817 31.298 1.00 70.94 183 ALA A C 1
ATOM 1533 O O . ALA A 1 183 ? -58.224 -5.412 30.388 1.00 70.94 183 ALA A O 1
ATOM 1534 N N . ALA A 1 184 ? -58.170 -4.522 32.444 1.00 68.00 184 ALA A N 1
ATOM 1535 C CA . ALA A 1 184 ? -56.778 -4.867 32.738 1.00 68.00 184 ALA A CA 1
ATOM 1536 C C . ALA A 1 184 ? -56.600 -6.250 33.401 1.00 68.00 184 ALA A C 1
ATOM 1538 O O . ALA A 1 184 ? -55.519 -6.830 33.329 1.00 68.00 184 ALA A O 1
ATOM 1539 N N . THR A 1 185 ? -57.621 -6.799 34.061 1.00 66.69 185 THR A N 1
ATOM 1540 C CA . THR A 1 185 ? -57.583 -8.130 34.696 1.00 66.69 185 THR A CA 1
ATOM 1541 C C . THR A 1 185 ? -58.248 -9.215 33.851 1.00 66.69 185 THR A C 1
ATOM 1543 O O . THR A 1 185 ? -58.144 -10.397 34.190 1.00 66.69 185 THR A O 1
ATOM 1546 N N . GLY A 1 186 ? -58.899 -8.825 32.752 1.00 74.38 186 GLY A N 1
ATOM 1547 C CA . GLY A 1 186 ? -59.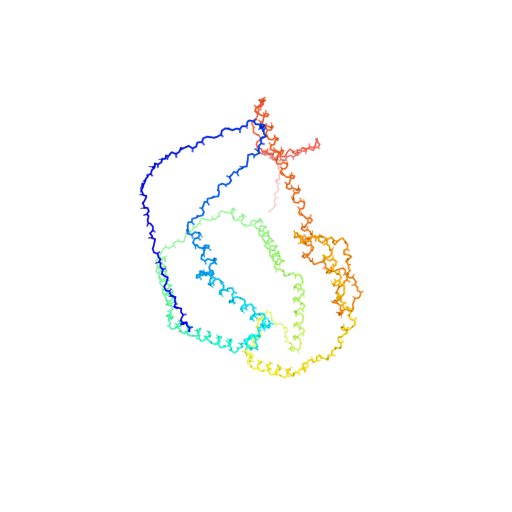601 -9.719 31.842 1.00 74.38 186 GLY A CA 1
ATOM 1548 C C . GLY A 1 186 ? -58.695 -10.752 31.172 1.00 74.38 186 GLY A C 1
ATOM 1549 O O . GLY A 1 186 ? -57.503 -10.535 30.940 1.00 74.38 186 GLY A O 1
ATOM 1550 N N . GLU A 1 187 ? -59.292 -11.891 30.816 1.00 81.81 187 GLU A N 1
ATOM 1551 C CA . GLU A 1 187 ? -58.632 -12.987 30.093 1.00 81.81 187 GLU A CA 1
ATOM 1552 C C . GLU A 1 187 ? -57.970 -12.518 28.786 1.00 81.81 187 GLU A C 1
ATOM 1554 O O . GLU A 1 187 ? -56.907 -13.017 28.424 1.00 81.81 187 GLU A O 1
ATOM 1559 N N . GLN A 1 188 ? -58.517 -11.469 28.165 1.00 81.19 188 GLN A N 1
ATOM 1560 C CA . GLN A 1 188 ? -57.972 -10.821 26.970 1.00 81.19 188 GLN A CA 1
ATOM 1561 C C . GLN A 1 188 ? -56.541 -10.297 27.159 1.00 81.19 188 GLN A C 1
ATOM 1563 O O . GLN A 1 188 ? -55.713 -10.450 26.267 1.00 81.19 188 GLN A O 1
ATOM 1568 N N . LEU A 1 189 ? -56.196 -9.731 28.322 1.00 85.38 189 LEU A N 1
ATOM 1569 C CA . LEU A 1 189 ? -54.835 -9.236 28.556 1.00 85.38 189 LEU A CA 1
ATOM 1570 C C . LEU A 1 189 ? -53.838 -10.395 28.680 1.00 85.38 189 LEU A C 1
ATOM 1572 O O . LEU A 1 189 ? -52.711 -10.303 28.190 1.00 85.38 189 LEU A O 1
ATOM 1576 N N . LYS A 1 190 ? -54.253 -11.507 29.299 1.00 89.44 190 LYS A N 1
ATOM 1577 C CA . LYS A 1 190 ? -53.434 -12.727 29.380 1.00 89.44 190 LYS A CA 1
ATOM 1578 C C . LYS A 1 190 ? -53.226 -13.331 27.992 1.00 89.44 190 LYS A C 1
ATOM 1580 O O . LYS A 1 190 ? -52.113 -13.738 27.668 1.00 89.44 190 LYS A O 1
ATOM 1585 N N . GLU A 1 191 ? -54.269 -13.334 27.167 1.00 90.94 191 GLU A N 1
ATOM 1586 C CA . GLU A 1 191 ? -54.211 -13.773 25.774 1.00 90.94 191 GLU A CA 1
ATOM 1587 C C . GLU A 1 191 ? -53.279 -12.878 24.937 1.00 90.94 191 GLU A C 1
ATOM 1589 O O . GLU A 1 191 ? -52.384 -13.381 24.258 1.00 90.94 191 GLU A O 1
ATOM 1594 N N . GLU A 1 192 ? -53.382 -11.550 25.049 1.00 91.38 192 GLU A N 1
ATOM 1595 C CA . GLU A 1 192 ? -52.476 -10.617 24.369 1.00 91.38 192 GLU A CA 1
ATOM 1596 C C . GLU A 1 192 ? -51.016 -10.781 24.808 1.00 91.38 192 GLU A C 1
ATOM 1598 O O . GLU A 1 192 ? -50.101 -10.718 23.980 1.00 91.38 192 GLU A O 1
ATOM 1603 N N . GLN A 1 193 ? -50.770 -10.993 26.103 1.00 94.00 193 GLN A N 1
ATOM 1604 C CA . GLN A 1 193 ? -49.429 -11.270 26.618 1.00 94.00 193 GLN A CA 1
ATOM 1605 C C . GLN A 1 193 ? -48.876 -12.581 26.063 1.00 94.00 193 GLN A C 1
ATOM 1607 O O . GLN A 1 193 ? -47.709 -12.626 25.667 1.00 94.00 193 GLN A O 1
ATOM 1612 N N . LEU A 1 194 ? -49.710 -13.617 25.975 1.00 96.38 194 LEU A N 1
ATOM 1613 C CA . LEU A 1 194 ? -49.345 -14.896 25.379 1.00 96.38 194 LEU A CA 1
ATOM 1614 C C . LEU A 1 194 ? -49.011 -14.732 23.888 1.00 96.38 194 LEU A C 1
ATOM 1616 O O . LEU A 1 194 ? -47.946 -15.168 23.450 1.00 96.38 194 LEU A O 1
ATOM 1620 N N . TYR A 1 195 ? -49.835 -14.009 23.124 1.00 96.56 195 TYR A N 1
ATOM 1621 C CA . TYR A 1 195 ? -49.543 -13.682 21.724 1.00 96.56 195 TYR A CA 1
ATOM 1622 C C . TYR A 1 195 ? -48.238 -12.896 21.565 1.00 96.56 195 TYR A C 1
ATOM 1624 O O . TYR A 1 195 ? -47.435 -13.195 20.676 1.00 96.56 195 TYR A O 1
ATOM 1632 N N . ARG A 1 196 ? -47.984 -11.904 22.428 1.00 97.25 196 ARG A N 1
ATOM 1633 C CA . ARG A 1 196 ? -46.720 -11.151 22.430 1.00 97.25 196 ARG A CA 1
ATOM 1634 C C . ARG A 1 196 ? -45.530 -12.057 22.734 1.00 97.25 196 ARG A C 1
ATOM 1636 O O . ARG A 1 196 ? -44.521 -11.952 22.039 1.00 97.25 196 ARG A O 1
ATOM 1643 N N . ALA A 1 197 ? -45.651 -12.952 23.713 1.00 97.56 197 ALA A N 1
ATOM 1644 C CA . ALA A 1 197 ? -44.601 -13.897 24.083 1.00 97.56 197 ALA A CA 1
ATOM 1645 C C . ALA A 1 197 ? -44.274 -14.856 22.931 1.00 97.56 197 ALA A C 1
ATOM 1647 O O . ALA A 1 197 ? -43.106 -14.993 22.564 1.00 97.56 197 ALA A O 1
ATOM 1648 N N . ILE A 1 198 ? -45.296 -15.429 22.287 1.00 97.88 198 ILE A N 1
ATOM 1649 C CA . ILE A 1 198 ? -45.132 -16.291 21.109 1.00 97.88 198 ILE A CA 1
ATOM 1650 C C . ILE A 1 198 ? -44.434 -15.521 19.985 1.00 97.88 198 ILE A C 1
ATOM 1652 O O . ILE A 1 198 ? -43.453 -15.995 19.415 1.00 97.88 198 ILE A O 1
ATOM 1656 N N . LYS A 1 199 ? -44.873 -14.291 19.700 1.00 97.94 199 LYS A N 1
ATOM 1657 C CA . LYS A 1 199 ? -44.274 -13.454 18.651 1.00 97.94 199 LYS A CA 1
ATOM 1658 C C . LYS A 1 199 ? -42.816 -13.100 18.950 1.00 97.94 199 LYS A C 1
ATOM 1660 O O . LYS A 1 199 ? -41.983 -13.096 18.043 1.00 97.94 199 LYS A O 1
ATOM 1665 N N . MET A 1 200 ? -42.494 -12.819 20.211 1.00 97.69 200 MET A N 1
ATOM 1666 C CA . MET A 1 200 ? -41.119 -12.592 20.656 1.00 97.69 200 MET A CA 1
ATOM 1667 C C . MET A 1 200 ? -40.259 -13.845 20.490 1.00 97.69 200 MET A C 1
ATOM 1669 O O . MET A 1 200 ? -39.145 -13.739 19.983 1.00 97.69 200 MET A O 1
ATOM 1673 N N . GLN A 1 201 ? -40.776 -15.018 20.862 1.00 97.81 201 GLN A N 1
ATOM 1674 C CA . GLN A 1 201 ? -40.074 -16.289 20.709 1.00 97.81 201 GLN A CA 1
ATOM 1675 C C . GLN A 1 201 ? -39.820 -16.619 19.234 1.00 97.81 201 GLN A C 1
ATOM 1677 O O . GLN A 1 201 ? -38.691 -16.948 18.876 1.00 97.81 201 GLN A O 1
ATOM 1682 N N . MET A 1 202 ? -40.829 -16.465 18.371 1.00 97.75 202 MET A N 1
ATOM 1683 C CA . MET A 1 202 ? -40.684 -16.666 16.926 1.00 97.75 202 MET A CA 1
ATOM 1684 C C . MET A 1 202 ? -39.616 -15.745 16.338 1.00 97.75 202 MET A C 1
ATOM 1686 O O . MET A 1 202 ? -38.714 -16.204 15.640 1.00 97.75 202 MET A O 1
ATOM 1690 N N . ARG A 1 203 ? -39.661 -14.451 16.681 1.00 97.50 203 ARG A N 1
ATOM 1691 C CA . ARG A 1 203 ? -38.664 -13.475 16.225 1.00 97.50 203 ARG A CA 1
ATOM 1692 C C . ARG A 1 203 ? -37.260 -13.812 16.728 1.00 97.50 203 ARG A C 1
ATOM 1694 O O . ARG A 1 203 ? -36.292 -13.646 15.991 1.00 97.50 203 ARG A O 1
ATOM 1701 N N . ALA A 1 204 ? -37.133 -14.267 17.973 1.00 97.12 204 ALA A N 1
ATOM 1702 C CA . ALA A 1 204 ? -35.851 -14.677 18.535 1.00 97.12 204 ALA A CA 1
ATOM 1703 C C . ALA A 1 204 ? -35.283 -15.903 17.804 1.00 97.12 204 ALA A C 1
ATOM 1705 O O . ALA A 1 204 ? -34.103 -15.910 17.463 1.00 97.12 204 ALA A O 1
ATOM 1706 N N . GLN A 1 205 ? -36.116 -16.905 17.510 1.00 96.94 205 GLN A N 1
ATOM 1707 C CA . GLN A 1 205 ? -35.712 -18.082 16.738 1.00 96.94 205 GLN A CA 1
ATOM 1708 C C . GLN A 1 205 ? -35.282 -17.708 15.318 1.00 96.94 205 GLN A C 1
ATOM 1710 O O . GLN A 1 205 ? -34.222 -18.138 14.873 1.00 96.94 205 GLN A O 1
ATOM 1715 N N . GLU A 1 206 ? -36.047 -16.866 14.625 1.00 96.19 206 GLU A N 1
ATOM 1716 C CA . GLU A 1 206 ? -35.702 -16.388 13.283 1.00 96.19 206 GLU A CA 1
ATOM 1717 C C . GLU A 1 206 ? -34.371 -15.622 13.276 1.00 96.19 206 GLU A C 1
ATOM 1719 O O . GLU A 1 206 ? -33.508 -15.882 12.436 1.00 96.19 206 GLU A O 1
ATOM 1724 N N . LEU A 1 207 ? -34.151 -14.743 14.261 1.00 95.81 207 LEU A N 1
ATOM 1725 C CA . LEU A 1 207 ? -32.875 -14.047 14.429 1.00 95.81 207 LEU A CA 1
ATOM 1726 C C . LEU A 1 207 ? -31.722 -15.027 14.669 1.00 95.81 207 LEU A C 1
ATOM 1728 O O . LEU A 1 207 ? -30.691 -14.900 14.014 1.00 95.81 207 LEU A O 1
ATOM 1732 N N . LEU A 1 208 ? -31.898 -16.031 15.535 1.00 93.12 208 LEU A N 1
ATOM 1733 C CA . LEU A 1 208 ? -30.884 -17.064 15.777 1.00 93.12 208 LEU A CA 1
ATOM 1734 C C . LEU A 1 208 ? -30.581 -17.884 14.518 1.00 93.12 208 LEU A C 1
ATOM 1736 O O . LEU A 1 208 ? -29.415 -18.143 14.229 1.00 93.12 208 LEU A O 1
ATOM 1740 N N . HIS A 1 209 ? -31.602 -18.254 13.744 1.00 90.31 209 HIS A N 1
ATOM 1741 C CA . HIS A 1 209 ? -31.421 -18.955 12.474 1.00 90.31 209 HIS A CA 1
ATOM 1742 C C . HIS A 1 209 ? -30.717 -18.076 11.431 1.00 90.31 209 HIS A C 1
ATOM 1744 O O . HIS A 1 209 ? -29.791 -18.545 10.774 1.00 90.31 209 HIS A O 1
ATOM 1750 N N . SER A 1 210 ? -31.084 -16.797 11.317 1.00 91.12 210 SER A N 1
ATOM 1751 C CA . SER A 1 210 ? -30.468 -15.851 10.372 1.00 91.12 210 SER A CA 1
ATOM 1752 C C . SER A 1 210 ? -29.020 -15.487 10.725 1.00 91.12 210 SER A C 1
ATOM 1754 O O . SER A 1 210 ? -28.200 -15.284 9.834 1.00 91.12 210 SER A O 1
ATOM 1756 N N . ALA A 1 211 ? -28.689 -15.446 12.019 1.00 90.88 211 ALA A N 1
ATOM 1757 C CA . ALA A 1 211 ? -27.336 -15.216 12.515 1.00 90.88 211 ALA A CA 1
ATOM 1758 C C . ALA A 1 211 ? -26.488 -16.500 12.546 1.00 90.88 211 ALA A C 1
ATOM 1760 O O . ALA A 1 211 ? -25.283 -16.434 12.804 1.00 90.88 211 ALA A O 1
ATOM 1761 N N . SER A 1 212 ? -27.094 -17.671 12.314 1.00 90.38 212 SER A N 1
ATOM 1762 C CA . SER A 1 212 ? -26.367 -18.938 12.305 1.00 90.38 212 SER A CA 1
ATOM 1763 C C . SER A 1 212 ? -25.400 -19.001 11.121 1.00 90.38 212 SER A C 1
ATOM 1765 O O . SER A 1 212 ? -25.708 -18.596 10.000 1.00 90.38 212 SER A O 1
ATOM 1767 N N . MET A 1 213 ? -24.187 -19.494 11.378 1.00 87.88 213 MET A N 1
ATOM 1768 C CA . MET A 1 213 ? -23.198 -19.679 10.318 1.00 87.88 213 MET A CA 1
ATOM 1769 C C . MET A 1 213 ? -23.677 -20.746 9.320 1.00 87.88 213 MET A C 1
ATOM 1771 O O . MET A 1 213 ? -24.367 -21.686 9.722 1.00 87.88 213 MET A O 1
ATOM 1775 N N . PRO A 1 214 ? -23.253 -20.678 8.043 1.00 91.06 214 PRO A N 1
ATOM 1776 C CA . PRO A 1 214 ? -23.556 -21.722 7.071 1.00 91.06 214 PRO A CA 1
ATOM 1777 C C . PRO A 1 214 ? -23.174 -23.123 7.594 1.00 91.06 214 PRO A C 1
ATOM 1779 O O . PRO A 1 214 ? -22.128 -23.255 8.242 1.00 91.06 214 PRO A O 1
ATOM 1782 N N . PRO A 1 215 ? -23.942 -24.188 7.281 1.00 88.19 215 PRO A N 1
ATOM 1783 C CA . PRO A 1 215 ? -23.704 -25.541 7.800 1.00 88.19 215 PRO A CA 1
ATOM 1784 C C . PRO A 1 215 ? -22.274 -26.066 7.596 1.00 88.19 215 PRO A C 1
ATOM 1786 O O . PRO A 1 215 ? -21.734 -26.760 8.454 1.00 88.19 215 PRO A O 1
ATOM 1789 N N . SER A 1 216 ? -21.614 -25.679 6.500 1.00 89.81 216 SER A N 1
ATOM 1790 C CA . SER A 1 216 ? -20.213 -26.030 6.225 1.00 89.81 216 SER A CA 1
ATOM 1791 C C . SER A 1 216 ? -19.228 -25.385 7.208 1.00 89.81 216 SER A C 1
ATOM 1793 O O . SER A 1 216 ? -18.269 -26.023 7.646 1.00 89.81 216 SER A O 1
ATOM 1795 N N . MET A 1 217 ? -19.467 -24.130 7.594 1.00 91.31 217 MET A N 1
ATOM 1796 C CA . MET A 1 217 ? -18.678 -23.432 8.608 1.00 91.31 217 MET A CA 1
ATOM 1797 C C . MET A 1 217 ? -18.940 -23.996 10.002 1.00 91.31 217 MET A C 1
ATOM 1799 O O . MET A 1 217 ? -17.986 -24.123 10.769 1.00 91.31 217 MET A O 1
ATOM 1803 N N . LEU A 1 218 ? -20.184 -24.385 10.308 1.00 88.19 218 LEU A N 1
ATOM 1804 C CA . LEU A 1 218 ? -20.522 -25.080 11.553 1.00 88.19 218 LEU A CA 1
ATOM 1805 C C . LEU A 1 218 ? -19.778 -26.416 11.662 1.00 88.19 218 LEU A C 1
ATOM 1807 O O . LEU A 1 218 ? -19.087 -26.635 12.654 1.00 88.19 218 LEU A O 1
ATOM 1811 N N . ALA A 1 219 ? -19.823 -27.255 10.623 1.00 86.88 219 ALA A N 1
ATOM 1812 C CA . ALA A 1 219 ? -19.108 -28.533 10.593 1.00 86.88 219 ALA A CA 1
ATOM 1813 C C . ALA A 1 219 ? -17.594 -28.357 10.801 1.00 86.88 219 ALA A C 1
ATOM 1815 O O . ALA A 1 219 ? -16.980 -29.077 11.588 1.00 86.88 219 ALA A O 1
ATOM 1816 N N . ARG A 1 220 ? -16.997 -27.337 10.166 1.00 87.31 220 ARG A N 1
ATOM 1817 C CA . ARG A 1 220 ? -15.574 -27.004 10.336 1.00 87.31 220 ARG A CA 1
ATOM 1818 C C . ARG A 1 220 ? -15.240 -26.516 11.749 1.00 87.31 220 ARG A C 1
ATOM 1820 O O . ARG A 1 220 ? -14.148 -26.769 12.249 1.00 87.31 220 ARG A O 1
ATOM 1827 N N . HIS A 1 221 ? -16.142 -25.766 12.379 1.00 85.25 221 HIS A N 1
ATOM 1828 C CA . HIS A 1 221 ? -15.942 -25.274 13.742 1.00 85.25 221 HIS A CA 1
ATOM 1829 C C . HIS A 1 221 ? -16.042 -26.399 14.772 1.00 85.25 221 HIS A C 1
ATOM 1831 O O . HIS A 1 221 ? -15.261 -26.414 15.725 1.00 85.25 221 HIS A O 1
ATOM 1837 N N . LEU A 1 222 ? -16.976 -27.332 14.567 1.00 86.00 222 LEU A N 1
ATOM 1838 C CA . LEU A 1 222 ? -17.131 -28.510 15.410 1.00 86.00 222 LEU A CA 1
ATOM 1839 C C . LEU A 1 222 ? -15.889 -29.397 15.310 1.00 86.00 222 LEU A C 1
ATOM 1841 O O . LEU A 1 222 ? -15.243 -29.584 16.334 1.00 86.00 222 LEU A O 1
ATOM 1845 N N . SER A 1 223 ? -15.452 -29.790 14.106 1.00 80.88 223 SER A N 1
ATOM 1846 C CA . SER A 1 223 ? -14.252 -30.630 13.935 1.00 80.88 223 SER A CA 1
ATOM 1847 C C . SER A 1 223 ? -12.989 -30.008 14.540 1.00 80.88 223 SER A C 1
ATOM 1849 O O . SER A 1 223 ? -12.224 -30.677 15.231 1.00 80.88 223 SER A O 1
ATOM 1851 N N . LYS A 1 224 ? -12.789 -28.692 14.375 1.00 81.12 224 LYS A N 1
ATOM 1852 C CA . LYS A 1 224 ? -11.662 -27.974 14.993 1.00 81.12 224 LYS A CA 1
ATOM 1853 C C . LYS A 1 224 ? -11.709 -28.012 16.525 1.00 81.12 224 LYS A C 1
ATOM 1855 O O . LYS A 1 224 ? -10.660 -28.049 17.166 1.00 81.12 224 LYS A O 1
ATOM 1860 N N . ARG A 1 225 ? -12.906 -27.990 17.118 1.00 77.38 225 ARG A N 1
ATOM 1861 C CA . ARG A 1 225 ? -13.098 -28.105 18.569 1.00 77.38 225 ARG A CA 1
ATOM 1862 C C . ARG A 1 225 ? -12.810 -29.522 19.067 1.00 77.38 225 ARG A C 1
ATOM 1864 O O . ARG A 1 225 ? -12.266 -29.650 20.160 1.00 77.38 225 ARG A O 1
ATOM 1871 N N . GLU A 1 226 ? -13.141 -30.552 18.291 1.00 72.62 226 GLU A N 1
ATOM 1872 C CA . GLU A 1 226 ? -12.842 -31.951 18.642 1.00 72.62 226 GLU A CA 1
ATOM 1873 C C . GLU A 1 226 ? -11.326 -32.180 18.648 1.00 72.62 226 GLU A C 1
ATOM 1875 O O . GLU A 1 226 ? -10.771 -32.568 19.672 1.00 72.62 226 GLU A O 1
ATOM 1880 N N . HIS A 1 227 ? -10.628 -31.730 17.599 1.00 65.12 227 HIS A N 1
ATOM 1881 C CA . HIS A 1 227 ? -9.163 -31.779 17.540 1.00 65.12 227 HIS A CA 1
ATOM 1882 C C . HIS A 1 227 ? -8.469 -31.010 18.680 1.00 65.12 227 HIS A C 1
ATOM 1884 O O . HIS A 1 227 ? -7.420 -31.429 19.167 1.00 65.12 227 HIS A O 1
ATOM 1890 N N . ALA A 1 228 ? -9.043 -29.890 19.136 1.00 65.81 228 ALA A N 1
ATOM 1891 C CA . ALA A 1 228 ? -8.514 -29.142 20.278 1.00 65.81 228 ALA A CA 1
ATOM 1892 C C . ALA A 1 228 ? -8.736 -29.858 21.625 1.00 65.81 228 ALA A C 1
ATOM 1894 O O . ALA A 1 228 ? -7.928 -29.694 22.538 1.00 65.81 228 ALA A O 1
ATOM 1895 N N . LYS A 1 229 ? -9.810 -30.650 21.759 1.00 61.00 229 LYS A N 1
ATOM 1896 C CA . LYS A 1 229 ? -10.060 -31.485 22.945 1.00 61.00 229 LYS A CA 1
ATOM 1897 C C . LYS A 1 229 ? -9.119 -32.686 23.001 1.00 61.00 229 LYS A C 1
ATOM 1899 O O . LYS A 1 229 ? -8.630 -32.998 24.084 1.00 61.00 229 LYS A O 1
ATOM 1904 N N . ASP A 1 230 ? -8.818 -33.304 21.864 1.00 59.62 230 ASP A N 1
ATOM 1905 C CA . ASP A 1 230 ? -7.899 -34.446 21.809 1.00 59.62 230 ASP A CA 1
ATOM 1906 C C . ASP A 1 230 ? -6.453 -34.037 22.132 1.00 59.62 230 ASP A C 1
ATOM 1908 O O . ASP A 1 230 ? -5.749 -34.757 22.835 1.00 59.62 230 ASP A O 1
ATOM 1912 N N . GLY A 1 231 ? -6.033 -32.830 21.731 1.00 57.62 231 GLY A N 1
ATOM 1913 C CA . GLY A 1 231 ? -4.738 -32.259 22.125 1.00 57.62 231 GLY A CA 1
ATOM 1914 C C . GLY A 1 231 ? -4.647 -31.815 23.594 1.00 57.62 231 GLY A C 1
ATOM 1915 O O . GLY A 1 231 ? -3.546 -31.670 24.115 1.00 57.62 231 GLY A O 1
ATOM 1916 N N . ALA A 1 232 ? -5.781 -31.608 24.275 1.00 55.00 232 ALA A N 1
ATOM 1917 C CA . ALA A 1 232 ? -5.835 -31.188 25.680 1.00 55.00 232 ALA A CA 1
ATOM 1918 C C . ALA A 1 232 ? -5.939 -32.362 26.673 1.00 55.00 232 ALA A C 1
ATOM 1920 O O . ALA A 1 232 ? -5.657 -32.185 27.854 1.00 55.00 232 ALA A O 1
ATOM 1921 N N . ARG A 1 233 ? -6.306 -33.567 26.213 1.00 52.19 233 ARG A N 1
ATOM 1922 C CA . ARG A 1 233 ? -6.360 -34.779 27.054 1.00 52.19 233 ARG A CA 1
ATOM 1923 C C . ARG A 1 233 ? -4.989 -35.382 27.380 1.00 52.19 233 ARG A C 1
ATOM 1925 O O . ARG A 1 233 ? -4.925 -36.314 28.172 1.00 52.19 233 ARG A O 1
ATOM 1932 N N . GLY A 1 234 ? -3.911 -34.854 26.802 1.00 50.41 234 GLY A N 1
ATOM 1933 C CA . GLY A 1 234 ? -2.553 -35.320 27.076 1.00 50.41 234 GLY A CA 1
ATOM 1934 C C . GLY A 1 234 ? -1.978 -34.885 28.425 1.00 50.41 234 GLY A C 1
ATOM 1935 O O . GLY A 1 234 ? -0.982 -35.466 28.832 1.00 50.41 234 GLY A O 1
ATOM 1936 N N . ASP A 1 235 ? -2.552 -33.886 29.112 1.00 52.41 235 ASP A N 1
ATOM 1937 C CA . ASP A 1 235 ? -1.867 -33.305 30.275 1.00 52.41 235 ASP A CA 1
ATOM 1938 C C . ASP A 1 235 ? -2.806 -32.530 31.219 1.00 52.41 235 ASP A C 1
ATOM 1940 O O . ASP A 1 235 ? -2.725 -31.311 31.320 1.00 52.41 235 ASP A O 1
ATOM 1944 N N . THR A 1 236 ? -3.789 -33.204 31.830 1.00 45.59 236 THR A N 1
ATOM 1945 C CA . THR A 1 236 ? -4.320 -32.952 33.196 1.00 45.59 236 THR A CA 1
ATOM 1946 C C . THR A 1 236 ? -5.593 -33.768 33.424 1.00 45.59 236 THR A C 1
ATOM 1948 O O . THR A 1 236 ? -6.650 -33.509 32.851 1.00 45.59 236 THR A O 1
ATOM 1951 N N . ALA A 1 237 ? -5.488 -34.773 34.289 1.00 47.88 237 ALA A N 1
ATOM 1952 C CA . ALA A 1 237 ? -6.633 -35.428 34.897 1.00 47.88 237 ALA A CA 1
ATOM 1953 C C . ALA A 1 237 ? -7.190 -34.547 36.030 1.00 47.88 237 ALA A C 1
ATOM 1955 O O . ALA A 1 237 ? -6.422 -34.056 36.854 1.00 47.88 237 ALA A O 1
ATOM 1956 N N . GLY A 1 238 ? -8.517 -34.416 36.090 1.00 47.16 238 GLY A N 1
ATOM 1957 C CA . GLY A 1 238 ? -9.249 -33.970 37.279 1.00 47.16 238 GLY A CA 1
ATOM 1958 C C . GLY A 1 238 ? -9.743 -32.524 37.246 1.00 47.16 238 GLY A C 1
ATOM 1959 O O . GLY A 1 238 ? -8.992 -31.607 37.548 1.00 47.16 238 GLY A O 1
ATOM 1960 N N . SER A 1 239 ? -11.024 -32.343 36.911 1.00 43.41 239 SER A N 1
ATOM 1961 C CA . SER A 1 239 ? -11.999 -31.526 37.658 1.00 43.41 239 SER A CA 1
ATOM 1962 C C . SER A 1 239 ? -13.249 -31.387 36.788 1.00 43.41 239 SER A C 1
ATOM 1964 O O . SER A 1 239 ? -13.316 -30.539 35.897 1.00 43.41 239 SER A O 1
ATOM 1966 N N . GLU A 1 240 ? -14.225 -32.266 37.008 1.00 60.94 240 GLU A N 1
ATOM 1967 C CA . GLU A 1 240 ? -15.614 -31.921 36.715 1.00 60.94 240 GLU A CA 1
ATOM 1968 C C . GLU A 1 240 ? -16.105 -31.017 37.849 1.00 60.94 240 GLU A C 1
ATOM 1970 O O . GLU A 1 240 ? -15.695 -31.210 38.990 1.00 60.94 240 GLU A O 1
ATOM 1975 N N . ASP A 1 241 ? -16.960 -30.058 37.500 1.00 54.41 241 ASP A N 1
ATOM 1976 C CA . ASP A 1 241 ? -17.503 -28.983 38.341 1.00 54.41 241 ASP A CA 1
ATOM 1977 C C . ASP A 1 241 ? -16.684 -27.680 38.310 1.00 54.41 241 ASP A C 1
ATOM 1979 O O . ASP A 1 241 ? -15.633 -27.545 38.926 1.00 54.41 241 ASP A O 1
ATOM 1983 N N . ASP A 1 242 ? -17.117 -26.744 37.463 1.00 47.06 242 ASP A N 1
ATOM 1984 C CA . ASP A 1 242 ? -17.654 -25.460 37.924 1.00 47.06 242 ASP A CA 1
ATOM 1985 C C . ASP A 1 242 ? -18.012 -24.605 36.696 1.00 47.06 242 ASP A C 1
ATOM 1987 O O . ASP A 1 242 ? -17.195 -24.266 35.828 1.00 47.06 242 ASP A O 1
ATOM 1991 N N . ASN A 1 243 ? -19.292 -24.271 36.598 1.00 58.22 243 ASN A N 1
ATOM 1992 C CA . ASN A 1 243 ? -19.904 -23.558 35.488 1.00 58.22 243 ASN A CA 1
ATOM 1993 C C . ASN A 1 243 ? -19.657 -22.048 35.635 1.00 58.22 243 ASN A C 1
ATOM 1995 O O . ASN A 1 243 ? -20.597 -21.260 35.691 1.00 58.22 243 ASN A O 1
ATOM 1999 N N . ARG A 1 244 ? -18.388 -21.625 35.745 1.00 57.81 244 ARG A N 1
ATOM 2000 C CA . ARG A 1 244 ? -17.988 -20.207 35.696 1.00 57.81 244 ARG A CA 1
ATOM 2001 C C . ARG A 1 244 ? -16.484 -19.982 35.534 1.00 57.81 244 ARG A C 1
ATOM 2003 O O . ARG A 1 244 ? -15.925 -19.096 36.171 1.00 57.81 244 ARG A O 1
ATOM 2010 N N . ALA A 1 245 ? -15.803 -20.715 34.659 1.00 59.41 245 ALA A N 1
ATOM 2011 C CA . ALA A 1 245 ? -14.431 -20.345 34.318 1.00 59.41 245 ALA A CA 1
ATOM 2012 C C . ALA A 1 245 ? -14.441 -19.075 33.436 1.00 59.41 245 ALA A C 1
ATOM 2014 O O . ALA A 1 245 ? -14.885 -19.154 32.284 1.00 59.41 245 ALA A O 1
ATOM 2015 N N . PRO A 1 246 ? -13.962 -17.896 33.896 1.00 62.78 246 PRO A N 1
ATOM 2016 C CA . PRO A 1 246 ? -13.662 -16.822 32.966 1.00 62.78 246 PRO A CA 1
ATOM 2017 C C . PRO A 1 246 ? -12.559 -17.354 32.060 1.00 62.78 246 PRO A C 1
ATOM 2019 O O . PRO A 1 246 ? -11.464 -17.662 32.530 1.00 62.78 246 PRO A O 1
ATOM 2022 N N . TYR A 1 247 ? -12.859 -17.509 30.772 1.00 71.44 247 TYR A N 1
ATOM 2023 C CA . TYR A 1 247 ? -11.858 -17.819 29.764 1.00 71.44 247 TYR A CA 1
ATOM 2024 C C . TYR A 1 247 ? -10.734 -16.782 29.876 1.00 71.44 247 TYR A C 1
ATOM 2026 O O . TYR A 1 247 ? -10.862 -15.647 29.418 1.00 71.44 247 TYR A O 1
ATOM 2034 N N . ARG A 1 248 ? -9.645 -17.159 30.550 1.00 72.69 248 ARG A N 1
ATOM 2035 C CA . ARG A 1 248 ? -8.398 -16.409 30.573 1.00 72.69 248 ARG A CA 1
ATOM 2036 C C . ARG A 1 248 ? -7.529 -17.040 29.499 1.00 72.69 248 ARG A C 1
ATOM 2038 O O . ARG A 1 248 ? -6.977 -18.116 29.747 1.00 72.69 248 ARG A O 1
ATOM 2045 N N . PRO A 1 249 ? -7.436 -16.445 28.296 1.00 78.31 249 PRO A N 1
ATOM 2046 C CA . PRO A 1 249 ? -6.452 -16.913 27.338 1.00 78.31 249 PRO A CA 1
ATOM 2047 C C . PRO A 1 249 ? -5.091 -16.886 28.036 1.00 78.31 249 PRO A C 1
ATOM 2049 O O . PRO A 1 249 ? -4.763 -15.917 28.724 1.00 78.31 249 PRO A O 1
ATOM 2052 N N . LYS A 1 250 ? -4.318 -17.967 27.900 1.00 78.69 250 LYS A N 1
ATOM 2053 C CA . LYS A 1 250 ? -2.919 -17.996 28.329 1.00 78.69 250 LYS A CA 1
ATOM 2054 C C . LYS A 1 250 ? -2.160 -17.032 27.418 1.00 78.69 250 LYS A C 1
ATOM 2056 O O . LYS A 1 250 ? -1.653 -17.418 26.371 1.00 78.69 250 LYS A O 1
ATOM 2061 N N . ILE A 1 251 ? -2.187 -15.751 27.767 1.00 77.81 251 ILE A N 1
ATOM 2062 C CA . ILE A 1 251 ? -1.358 -14.730 27.141 1.00 77.81 251 ILE A CA 1
ATOM 2063 C C . ILE A 1 251 ? 0.058 -15.089 27.566 1.00 77.81 251 ILE A C 1
ATOM 2065 O O . ILE A 1 251 ? 0.337 -15.099 28.763 1.00 77.81 251 ILE A O 1
ATOM 2069 N N . ASN A 1 252 ? 0.922 -15.445 26.613 1.00 77.81 252 ASN A N 1
ATOM 2070 C CA . ASN A 1 252 ? 2.338 -15.623 26.912 1.00 77.81 252 ASN A CA 1
ATOM 2071 C C . ASN A 1 252 ? 2.834 -14.318 27.554 1.00 77.81 252 ASN A C 1
ATOM 2073 O O . ASN A 1 252 ? 2.820 -13.288 26.879 1.00 77.81 252 ASN A O 1
ATOM 2077 N N . PRO A 1 253 ? 3.214 -14.328 28.847 1.00 79.19 253 PRO A N 1
ATOM 2078 C CA . PRO A 1 253 ? 3.572 -13.102 29.557 1.00 79.19 253 PRO A CA 1
ATOM 2079 C C . PRO A 1 253 ? 4.922 -12.561 29.083 1.00 79.19 253 PRO A C 1
ATOM 2081 O O . PRO A 1 253 ? 5.222 -11.384 29.246 1.00 79.19 253 PRO A O 1
ATOM 2084 N N . VAL A 1 254 ? 5.732 -13.433 28.484 1.00 84.19 254 VAL A N 1
ATOM 2085 C CA . VAL A 1 254 ? 7.046 -13.115 27.950 1.00 84.19 254 VAL A CA 1
ATOM 2086 C C . VAL A 1 254 ? 6.929 -13.040 26.439 1.00 84.19 254 VAL A C 1
ATOM 2088 O O . VAL A 1 254 ? 6.588 -14.023 25.777 1.00 84.19 254 VAL A O 1
ATOM 2091 N N . VAL A 1 255 ? 7.212 -11.855 25.908 1.00 83.75 255 VAL A N 1
ATOM 2092 C CA . VAL A 1 255 ? 7.395 -11.643 24.476 1.00 83.75 255 VAL A CA 1
ATOM 2093 C C . VAL A 1 255 ? 8.607 -12.477 24.049 1.00 83.75 255 VAL A C 1
ATOM 2095 O O . VAL A 1 255 ? 9.688 -12.277 24.607 1.00 83.75 255 VAL A O 1
ATOM 2098 N N . PRO A 1 256 ? 8.457 -13.439 23.119 1.00 87.56 256 PRO A N 1
ATOM 2099 C CA . PRO A 1 256 ? 9.598 -14.178 22.601 1.00 87.56 256 PRO A CA 1
ATOM 2100 C C . PRO A 1 256 ? 10.641 -13.215 22.035 1.00 87.56 256 PRO A C 1
ATOM 2102 O O . PRO A 1 256 ? 10.285 -12.239 21.377 1.00 87.56 256 PRO A O 1
ATOM 2105 N N . ASP A 1 257 ? 11.920 -13.499 22.268 1.00 90.19 257 ASP A N 1
ATOM 2106 C CA . ASP A 1 257 ? 13.010 -12.706 21.703 1.00 90.19 257 ASP A CA 1
ATOM 2107 C C . ASP A 1 257 ? 13.039 -12.883 20.174 1.00 90.19 257 ASP A C 1
ATOM 2109 O O . ASP A 1 257 ? 13.575 -13.859 19.627 1.00 90.19 257 ASP A O 1
ATOM 2113 N N . PHE A 1 258 ? 12.395 -11.940 19.485 1.00 90.19 258 PHE A N 1
ATOM 2114 C CA . PHE A 1 258 ? 12.291 -11.931 18.034 1.00 90.19 258 PHE A CA 1
ATOM 2115 C C . PHE A 1 258 ? 13.657 -11.746 17.378 1.00 90.19 258 PHE A C 1
ATOM 2117 O O . PHE A 1 258 ? 13.905 -12.380 16.350 1.00 90.19 258 PHE A O 1
ATOM 2124 N N . ASP A 1 259 ? 14.575 -11.006 18.000 1.00 90.56 259 ASP A N 1
ATOM 2125 C CA . ASP A 1 259 ? 15.931 -10.817 17.489 1.00 90.56 259 ASP A CA 1
ATOM 2126 C C . ASP A 1 259 ? 16.725 -12.119 17.547 1.00 90.56 259 ASP A C 1
ATOM 2128 O O . ASP A 1 259 ? 17.371 -12.503 16.568 1.00 90.56 259 ASP A O 1
ATOM 2132 N N . ALA A 1 260 ? 16.640 -12.862 18.653 1.00 93.25 260 ALA A N 1
ATOM 2133 C CA . ALA A 1 260 ? 17.244 -14.187 18.742 1.00 93.25 260 ALA A CA 1
ATOM 2134 C C . ALA A 1 260 ? 16.634 -15.158 17.722 1.00 93.25 260 ALA A C 1
ATOM 2136 O O . ALA A 1 260 ? 17.366 -15.925 17.086 1.00 93.25 260 ALA A O 1
ATOM 2137 N N . SER A 1 261 ? 15.312 -15.119 17.527 1.00 93.75 261 SER A N 1
ATOM 2138 C CA . SER A 1 261 ? 14.637 -15.950 16.524 1.00 93.75 261 SER A CA 1
ATOM 2139 C C . SER A 1 261 ? 15.086 -15.607 15.096 1.00 93.75 261 SER A C 1
ATOM 2141 O O . SER A 1 261 ? 15.394 -16.506 14.310 1.00 93.75 261 SER A O 1
ATOM 2143 N N . TYR A 1 262 ? 15.244 -14.317 14.791 1.00 92.25 262 TYR A N 1
ATOM 2144 C CA . TYR A 1 262 ? 15.698 -13.820 13.499 1.00 92.25 262 TYR A CA 1
ATOM 2145 C C . TYR A 1 262 ? 17.166 -14.170 13.243 1.00 92.25 262 TYR A C 1
ATOM 2147 O O . TYR A 1 262 ? 17.510 -14.643 12.161 1.00 92.25 262 TYR A O 1
ATOM 2155 N N . ARG A 1 263 ? 18.036 -14.051 14.255 1.00 94.81 263 ARG A N 1
ATOM 2156 C CA . ARG A 1 263 ? 19.443 -14.487 14.180 1.00 94.81 263 ARG A CA 1
ATOM 2157 C C . ARG A 1 263 ? 19.558 -15.986 13.899 1.00 94.81 263 ARG A C 1
ATOM 2159 O O . ARG A 1 263 ? 20.359 -16.387 13.056 1.00 94.81 263 ARG A O 1
ATOM 2166 N N . ARG A 1 264 ? 18.741 -16.819 14.558 1.00 95.25 264 ARG A N 1
ATOM 2167 C CA . ARG A 1 264 ? 18.679 -18.272 14.297 1.00 95.25 264 ARG A CA 1
ATOM 2168 C C . ARG A 1 264 ? 18.228 -18.562 12.869 1.00 95.25 264 ARG A C 1
ATOM 2170 O O . ARG A 1 264 ? 18.853 -19.376 12.193 1.00 95.25 264 ARG A O 1
ATOM 2177 N N . PHE A 1 265 ? 17.193 -17.866 12.402 1.00 93.56 265 PHE A N 1
ATOM 2178 C CA . PHE A 1 265 ? 16.686 -17.998 11.040 1.00 93.56 265 PHE A CA 1
ATOM 2179 C C . PHE A 1 265 ? 17.729 -17.588 9.991 1.00 93.56 265 PHE A C 1
ATOM 2181 O O . PHE A 1 265 ? 17.979 -18.341 9.053 1.00 93.56 265 PHE A O 1
ATOM 2188 N N . LYS A 1 266 ? 18.408 -16.449 10.178 1.00 90.56 266 LYS A N 1
ATOM 2189 C CA . LYS A 1 266 ? 19.509 -16.012 9.306 1.00 90.56 266 LYS A CA 1
ATOM 2190 C C . LYS A 1 266 ? 20.632 -17.043 9.242 1.00 90.56 266 LYS A C 1
ATOM 2192 O O . LYS A 1 266 ? 21.027 -17.432 8.149 1.00 90.56 266 LYS A O 1
ATOM 2197 N N . LYS A 1 267 ? 21.077 -17.554 10.393 1.00 92.25 267 LYS A N 1
ATOM 2198 C CA . LYS A 1 267 ? 22.110 -18.599 10.466 1.00 92.25 267 LYS A CA 1
ATOM 2199 C C . LYS A 1 267 ? 21.685 -19.882 9.742 1.00 92.25 267 LYS A C 1
ATOM 2201 O O . LYS A 1 267 ? 22.504 -20.527 9.098 1.00 92.25 267 LYS A O 1
ATOM 2206 N N . GLN A 1 268 ? 20.401 -20.238 9.816 1.00 91.69 268 GLN A N 1
ATOM 2207 C CA . GLN A 1 268 ? 19.836 -21.377 9.092 1.00 91.69 268 GLN A CA 1
ATOM 2208 C C . GLN A 1 268 ? 19.751 -21.133 7.577 1.00 91.69 268 GLN A C 1
ATOM 2210 O O . GLN A 1 268 ? 19.919 -22.065 6.795 1.00 91.69 268 GLN A O 1
ATOM 2215 N N . LEU A 1 269 ? 19.487 -19.900 7.138 1.00 86.81 269 LEU A N 1
ATOM 2216 C CA . LEU A 1 269 ? 19.547 -19.546 5.719 1.00 86.81 269 LEU A CA 1
ATOM 2217 C C . LEU A 1 269 ? 20.980 -19.588 5.197 1.00 86.81 269 LEU A C 1
ATOM 2219 O O . LEU A 1 269 ? 21.203 -20.120 4.117 1.00 86.81 269 LEU A O 1
ATOM 2223 N N . GLU A 1 270 ? 21.938 -19.071 5.964 1.00 84.50 270 GLU A N 1
ATOM 2224 C CA . GLU A 1 270 ? 23.362 -19.094 5.627 1.00 84.50 270 GLU A CA 1
ATOM 2225 C C . GLU A 1 270 ? 23.898 -20.526 5.534 1.00 84.50 270 GLU A C 1
ATOM 2227 O O . GLU A 1 270 ? 24.589 -20.838 4.571 1.00 84.50 270 GLU A O 1
ATOM 2232 N N . SER A 1 271 ? 23.507 -21.427 6.444 1.00 81.94 271 SER A N 1
ATOM 2233 C CA . SER A 1 271 ? 23.901 -22.842 6.371 1.00 81.94 271 SER A CA 1
ATOM 2234 C C . SER A 1 271 ? 23.240 -23.606 5.223 1.00 81.94 271 SER A C 1
ATOM 2236 O O . SER A 1 271 ? 23.804 -24.561 4.710 1.00 81.94 271 SER A O 1
ATOM 2238 N N . ARG A 1 272 ? 22.041 -23.200 4.787 1.00 78.00 272 ARG A N 1
ATOM 2239 C CA . ARG A 1 272 ? 21.367 -23.775 3.606 1.00 78.00 272 ARG A CA 1
ATOM 2240 C C . ARG A 1 272 ? 21.781 -23.108 2.297 1.00 78.00 272 ARG A C 1
ATOM 2242 O O . ARG A 1 272 ? 21.385 -23.579 1.232 1.00 78.00 272 ARG A O 1
ATOM 2249 N N . ARG A 1 273 ? 22.563 -22.027 2.373 1.00 73.81 273 ARG A N 1
ATOM 2250 C CA . ARG A 1 273 ? 23.184 -21.333 1.240 1.00 73.81 273 ARG A CA 1
ATOM 2251 C C . ARG A 1 273 ? 24.461 -22.042 0.778 1.00 73.81 273 ARG A C 1
ATOM 2253 O O . ARG A 1 273 ? 25.261 -21.436 0.068 1.00 73.81 273 ARG A O 1
ATOM 2260 N N . ASP A 1 274 ? 24.644 -23.313 1.128 1.00 65.81 274 ASP A N 1
ATOM 2261 C CA . ASP A 1 274 ? 25.557 -24.177 0.394 1.00 65.81 274 ASP A CA 1
ATOM 2262 C C . ASP A 1 274 ? 25.172 -24.100 -1.083 1.00 65.81 274 ASP A C 1
ATOM 2264 O O . ASP A 1 274 ? 24.073 -24.473 -1.511 1.00 65.81 274 ASP A O 1
ATOM 2268 N N . VAL A 1 275 ? 26.065 -23.474 -1.842 1.00 64.75 275 VAL A N 1
ATOM 2269 C CA . VAL A 1 275 ? 25.910 -23.193 -3.258 1.00 64.75 275 VAL A CA 1
ATOM 2270 C C . VAL A 1 275 ? 25.778 -24.539 -3.948 1.00 64.75 275 VAL A C 1
ATOM 2272 O O . VAL A 1 275 ? 26.772 -25.224 -4.177 1.00 64.75 275 VAL A O 1
ATOM 2275 N N . LYS A 1 276 ? 24.546 -24.936 -4.288 1.00 70.50 276 LYS A N 1
ATOM 2276 C CA . LYS A 1 276 ? 24.348 -25.976 -5.297 1.00 70.50 276 LYS A CA 1
ATOM 2277 C C . LYS A 1 276 ? 25.158 -25.507 -6.505 1.00 70.50 276 LYS A C 1
ATOM 2279 O O . LYS A 1 276 ? 24.891 -24.387 -6.958 1.00 70.50 276 LYS A O 1
ATOM 2284 N N . PRO A 1 277 ? 26.166 -26.269 -6.968 1.00 65.94 277 PRO A N 1
ATOM 2285 C CA . PRO A 1 277 ? 26.963 -25.845 -8.104 1.00 65.94 277 PRO A CA 1
ATOM 2286 C C . PRO A 1 277 ? 25.989 -25.495 -9.221 1.00 65.94 277 PRO A C 1
ATOM 2288 O O . PRO A 1 277 ? 25.069 -26.265 -9.514 1.00 65.94 277 PRO A O 1
ATOM 2291 N N . LEU A 1 278 ? 26.119 -24.271 -9.736 1.00 71.44 278 LEU A N 1
ATOM 2292 C CA . LEU A 1 278 ? 25.266 -23.760 -10.797 1.00 71.44 278 LEU A CA 1
ATOM 2293 C C . LEU A 1 278 ? 25.259 -24.821 -11.898 1.00 71.44 278 LEU A C 1
ATOM 2295 O O . LEU A 1 278 ? 26.334 -25.209 -12.346 1.00 71.44 278 LEU A O 1
ATOM 2299 N N . THR A 1 279 ? 24.086 -25.340 -12.270 1.00 71.81 279 THR A N 1
ATOM 2300 C CA . THR A 1 279 ? 23.978 -26.383 -13.294 1.00 71.81 279 THR A CA 1
ATOM 2301 C C . THR A 1 279 ? 24.612 -25.858 -14.576 1.00 71.81 279 THR A C 1
ATOM 2303 O O . THR A 1 279 ? 24.015 -25.048 -15.288 1.00 71.81 279 THR A O 1
ATOM 2306 N N . THR A 1 280 ? 25.847 -26.269 -14.844 1.00 71.06 280 THR A N 1
ATOM 2307 C CA . THR A 1 280 ? 26.538 -25.957 -16.084 1.00 71.06 280 THR A CA 1
ATOM 2308 C C . THR A 1 280 ? 25.872 -26.786 -17.161 1.00 71.06 280 THR A C 1
ATOM 2310 O O . THR A 1 280 ? 25.840 -28.013 -17.073 1.00 71.06 280 THR A O 1
ATOM 2313 N N . CYS A 1 281 ? 25.279 -26.116 -18.144 1.00 69.94 281 CYS A N 1
ATOM 2314 C CA . CYS A 1 281 ? 24.724 -26.804 -19.297 1.00 69.94 281 CYS A CA 1
ATOM 2315 C C . CYS A 1 281 ? 25.881 -27.491 -20.026 1.00 69.94 281 CYS A C 1
ATOM 2317 O O . CYS A 1 281 ? 26.763 -26.812 -20.550 1.00 69.94 281 CYS A O 1
ATOM 2319 N N . GLU A 1 282 ? 25.877 -28.823 -20.042 1.00 79.94 282 GLU A N 1
ATOM 2320 C CA . GLU A 1 282 ? 26.677 -29.598 -20.988 1.00 79.94 282 GLU A CA 1
ATOM 2321 C C . GLU A 1 282 ? 26.383 -29.070 -22.404 1.00 79.94 282 GLU A C 1
ATOM 2323 O O . GLU A 1 282 ? 25.210 -28.843 -22.738 1.00 79.94 282 GLU A O 1
ATOM 2328 N N . PRO A 1 283 ? 27.409 -28.812 -23.231 1.00 82.19 283 PRO A N 1
ATOM 2329 C CA . PRO A 1 283 ? 27.197 -28.337 -24.587 1.00 82.19 283 PRO A CA 1
ATOM 2330 C C . PRO A 1 283 ? 26.424 -29.401 -25.373 1.00 82.19 283 PRO A C 1
ATOM 2332 O O . PRO A 1 283 ? 26.963 -30.434 -25.761 1.00 82.19 283 PRO A O 1
ATOM 2335 N N . PHE A 1 284 ? 25.138 -29.153 -25.622 1.00 77.31 284 PHE A N 1
ATOM 2336 C CA . PHE A 1 284 ? 24.334 -30.050 -26.439 1.00 77.31 284 PHE A CA 1
ATOM 2337 C C . PHE A 1 284 ? 24.665 -29.837 -27.916 1.00 77.31 284 PHE A C 1
ATOM 2339 O O . PHE A 1 284 ? 24.753 -28.713 -28.414 1.00 77.31 284 PHE A O 1
ATOM 2346 N N . GLN A 1 285 ? 24.836 -30.938 -28.641 1.00 81.19 285 GLN A N 1
ATOM 2347 C CA . GLN A 1 285 ? 25.057 -30.902 -30.079 1.00 81.19 285 GLN A CA 1
ATOM 2348 C C . GLN A 1 285 ? 23.763 -30.483 -30.789 1.00 81.19 285 GLN A C 1
ATOM 2350 O O . GLN A 1 285 ? 22.838 -31.274 -30.985 1.00 81.19 285 GLN A O 1
ATOM 2355 N N . LEU A 1 286 ? 23.695 -29.211 -31.179 1.00 72.19 286 LEU A N 1
ATOM 2356 C CA . LEU A 1 286 ? 22.639 -28.680 -32.034 1.00 72.19 286 LEU A CA 1
ATOM 2357 C C . LEU A 1 286 ? 22.717 -29.348 -33.410 1.00 72.19 286 LEU A C 1
ATOM 2359 O O . LEU A 1 286 ? 23.625 -29.083 -34.193 1.00 72.19 286 LEU A O 1
ATOM 2363 N N . ARG A 1 287 ? 21.728 -30.188 -33.733 1.00 80.38 287 ARG A N 1
ATOM 2364 C CA . ARG A 1 287 ? 21.556 -30.813 -35.058 1.00 80.38 287 ARG A CA 1
ATOM 2365 C C . ARG A 1 287 ? 21.054 -29.815 -36.113 1.00 80.38 287 ARG A C 1
ATOM 2367 O O . ARG A 1 287 ? 20.247 -30.162 -36.967 1.00 80.38 287 ARG A O 1
ATOM 2374 N N . THR A 1 288 ? 21.509 -28.564 -36.064 1.00 75.88 288 THR A N 1
ATOM 2375 C CA . THR A 1 288 ? 21.141 -27.518 -37.033 1.00 75.88 288 THR A CA 1
ATOM 2376 C C . THR A 1 288 ? 21.624 -27.846 -38.442 1.00 75.88 288 THR A C 1
ATOM 2378 O O . THR A 1 288 ? 20.995 -27.420 -39.401 1.00 75.88 288 THR A O 1
ATOM 2381 N N . SER A 1 289 ? 22.667 -28.672 -38.578 1.00 71.44 289 SER A N 1
ATOM 2382 C CA . SER A 1 289 ? 23.110 -29.234 -39.860 1.00 71.44 289 SER A CA 1
ATOM 2383 C C . SER A 1 289 ? 22.093 -30.186 -40.502 1.00 71.44 289 SER A C 1
ATOM 2385 O O . SER A 1 289 ? 22.114 -30.360 -41.715 1.00 71.44 289 SER A O 1
ATOM 2387 N N . GLN A 1 290 ? 21.194 -30.785 -39.713 1.00 78.31 290 GLN A N 1
ATOM 2388 C CA . GLN A 1 290 ? 20.128 -31.664 -40.211 1.00 78.31 290 GLN A CA 1
ATOM 2389 C C . GLN A 1 290 ? 18.865 -30.884 -40.599 1.00 78.31 290 GLN A C 1
ATOM 2391 O O . GLN A 1 290 ? 17.934 -31.469 -41.147 1.00 78.31 290 GLN A O 1
ATOM 2396 N N . ILE A 1 291 ? 18.811 -29.579 -40.311 1.00 80.62 291 ILE A N 1
ATOM 2397 C CA . ILE A 1 291 ? 17.675 -28.729 -40.661 1.00 80.62 291 ILE A CA 1
ATOM 2398 C C . ILE A 1 291 ? 17.918 -28.192 -42.077 1.00 80.62 291 ILE A C 1
ATOM 2400 O O . ILE A 1 291 ? 18.834 -27.388 -42.269 1.00 80.62 291 ILE A O 1
ATOM 2404 N N . PRO A 1 292 ? 17.127 -28.606 -43.083 1.00 79.31 292 PRO A N 1
ATOM 2405 C CA . PRO A 1 292 ? 17.297 -28.113 -44.441 1.00 79.31 292 PRO A CA 1
ATOM 2406 C C . PRO A 1 292 ? 17.043 -26.603 -44.478 1.00 79.31 292 PRO A C 1
ATOM 2408 O O . PRO A 1 292 ? 16.023 -26.108 -43.991 1.00 79.31 292 PRO A O 1
ATOM 2411 N N . SER A 1 293 ? 17.987 -25.855 -45.050 1.00 80.12 293 SER A N 1
ATOM 2412 C CA . SER A 1 293 ? 17.861 -24.404 -45.150 1.00 80.12 293 SER A CA 1
ATOM 2413 C C . SER A 1 293 ? 16.742 -24.044 -46.127 1.00 80.12 293 SER A C 1
ATOM 2415 O O . SER A 1 293 ? 16.694 -24.542 -47.249 1.00 80.12 293 SER A O 1
ATOM 2417 N N . HIS A 1 294 ? 15.856 -23.132 -45.738 1.00 82.56 294 HIS A N 1
ATOM 2418 C CA . HIS A 1 294 ? 14.764 -22.684 -46.604 1.00 82.56 294 HIS A CA 1
ATOM 2419 C C . HIS A 1 294 ? 15.172 -21.617 -47.625 1.00 82.56 294 HIS A C 1
ATOM 2421 O O . HIS A 1 294 ? 14.324 -20.982 -48.251 1.00 82.56 294 HIS A O 1
ATOM 2427 N N . ARG A 1 295 ? 16.482 -21.391 -47.762 1.00 86.75 295 ARG A N 1
ATOM 2428 C CA . ARG A 1 295 ? 17.062 -20.297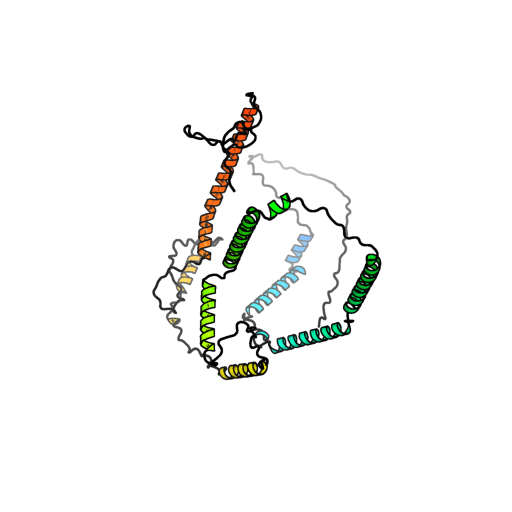 -48.536 1.00 86.75 295 ARG A CA 1
ATOM 2429 C C . ARG A 1 295 ? 16.601 -20.331 -49.987 1.00 86.75 295 ARG A C 1
ATOM 2431 O O . ARG A 1 295 ? 16.201 -19.300 -50.508 1.00 86.75 295 ARG A O 1
ATOM 2438 N N . GLU A 1 296 ? 16.617 -21.502 -50.612 1.00 87.19 296 GLU A N 1
ATOM 2439 C CA . GLU A 1 296 ? 16.228 -21.663 -52.017 1.00 87.19 296 GLU A CA 1
ATOM 2440 C C . GLU A 1 296 ? 14.748 -21.354 -52.244 1.00 87.19 296 GLU A C 1
ATOM 2442 O O . GLU A 1 296 ? 14.411 -20.659 -53.197 1.00 87.19 296 GLU A O 1
ATOM 2447 N N . ARG A 1 297 ? 13.861 -21.772 -51.331 1.00 87.88 297 ARG A N 1
ATOM 2448 C CA . ARG A 1 297 ? 12.434 -21.434 -51.434 1.00 87.88 297 ARG A CA 1
ATOM 2449 C C . ARG A 1 297 ? 12.203 -19.932 -51.272 1.00 87.88 297 ARG A C 1
ATOM 2451 O O . ARG A 1 297 ? 11.401 -19.375 -52.009 1.00 87.88 297 ARG A O 1
ATOM 2458 N N . ILE A 1 298 ? 12.917 -19.285 -50.349 1.00 84.50 298 ILE A N 1
ATOM 2459 C CA . ILE A 1 298 ? 12.837 -17.831 -50.145 1.00 84.50 298 ILE A CA 1
ATOM 2460 C C . ILE A 1 298 ? 13.336 -17.089 -51.393 1.00 84.50 298 ILE A C 1
ATOM 2462 O O . ILE A 1 298 ? 12.691 -16.149 -51.844 1.00 84.50 298 ILE A O 1
ATOM 2466 N N . LEU A 1 299 ? 14.451 -17.528 -51.989 1.00 91.06 299 LEU A N 1
ATOM 2467 C CA . LEU A 1 299 ? 14.968 -16.944 -53.230 1.00 91.06 299 LEU A CA 1
ATOM 2468 C C . LEU A 1 299 ? 13.987 -17.127 -54.396 1.00 91.06 299 LEU A C 1
ATOM 2470 O O . LEU A 1 299 ? 13.723 -16.165 -55.111 1.00 91.06 299 LEU A O 1
ATOM 2474 N N . ALA A 1 300 ? 13.387 -18.311 -54.534 1.00 87.88 300 ALA A N 1
ATOM 2475 C CA . ALA A 1 300 ? 12.373 -18.579 -55.551 1.00 87.88 300 ALA A CA 1
ATOM 2476 C C . ALA A 1 300 ? 11.094 -17.746 -55.343 1.00 87.88 300 ALA A C 1
ATOM 2478 O O . ALA A 1 300 ? 10.465 -17.317 -56.308 1.00 87.88 300 ALA A O 1
ATOM 2479 N N . GLU A 1 301 ? 10.701 -17.486 -54.094 1.00 81.69 301 GLU A N 1
ATOM 2480 C CA . GLU A 1 301 ? 9.567 -16.617 -53.767 1.00 81.69 301 GLU A CA 1
ATOM 2481 C C . GLU A 1 301 ? 9.857 -15.152 -54.120 1.00 81.69 301 GLU A C 1
ATOM 2483 O O . GLU A 1 301 ? 9.016 -14.500 -54.738 1.00 81.69 301 GLU A O 1
ATOM 2488 N N . ILE A 1 302 ? 11.069 -14.666 -53.824 1.00 83.94 302 ILE A N 1
ATOM 2489 C CA . ILE A 1 302 ? 11.540 -13.326 -54.201 1.00 83.94 302 ILE A CA 1
ATOM 2490 C C . ILE A 1 302 ? 11.601 -13.171 -55.727 1.00 83.94 302 ILE A C 1
ATOM 2492 O O . ILE A 1 302 ? 11.159 -12.157 -56.262 1.00 83.94 302 ILE A O 1
ATOM 2496 N N . GLU A 1 303 ? 12.133 -14.159 -56.449 1.00 87.50 303 GLU A N 1
ATOM 2497 C CA . GLU A 1 303 ? 12.192 -14.144 -57.915 1.00 87.50 303 GLU A CA 1
ATOM 2498 C C . GLU A 1 303 ? 10.786 -14.167 -58.528 1.00 87.50 303 GLU A C 1
ATOM 2500 O O . GLU A 1 303 ? 10.467 -13.357 -59.397 1.00 87.50 303 GLU A O 1
ATOM 2505 N N . LYS A 1 304 ? 9.892 -15.013 -58.008 1.00 84.75 304 LYS A N 1
ATOM 2506 C CA . LYS A 1 304 ? 8.489 -15.070 -58.435 1.00 84.75 304 LYS A CA 1
ATOM 2507 C C . LYS A 1 304 ? 7.742 -13.761 -58.166 1.00 84.75 304 LYS A C 1
ATOM 2509 O O . LYS A 1 304 ? 6.890 -13.366 -58.961 1.00 84.75 304 LYS A O 1
ATOM 2514 N N . GLU A 1 305 ? 8.053 -13.085 -57.064 1.00 73.19 305 GLU A N 1
ATOM 2515 C CA . GLU A 1 305 ? 7.487 -11.778 -56.738 1.00 73.19 305 GLU A CA 1
ATOM 2516 C C . GLU A 1 305 ? 8.024 -10.674 -57.664 1.00 73.19 305 GLU A C 1
ATOM 2518 O O . GLU A 1 305 ? 7.264 -9.786 -58.047 1.00 73.19 305 GLU A O 1
ATOM 2523 N N . GLN A 1 306 ? 9.295 -10.751 -58.077 1.00 78.69 306 GLN A N 1
ATOM 2524 C CA . GLN A 1 306 ? 9.903 -9.828 -59.045 1.00 78.69 306 GLN A CA 1
ATOM 2525 C C . GLN A 1 306 ? 9.380 -10.028 -60.473 1.00 78.69 306 GLN A C 1
ATOM 2527 O O . GLN A 1 306 ? 9.162 -9.054 -61.187 1.00 78.69 306 GLN A O 1
ATOM 2532 N N . MET A 1 307 ? 9.142 -11.276 -60.880 1.00 76.75 307 MET A N 1
ATOM 2533 C CA . MET A 1 307 ? 8.623 -11.618 -62.210 1.00 76.75 307 MET A CA 1
ATOM 2534 C C . MET A 1 307 ? 7.099 -11.443 -62.327 1.00 76.75 307 MET A C 1
ATOM 2536 O O . MET A 1 307 ? 6.537 -11.559 -63.416 1.00 76.75 307 MET A O 1
ATOM 2540 N N . SER A 1 308 ? 6.409 -11.160 -61.218 1.00 71.25 308 SER A N 1
ATOM 2541 C CA . SER A 1 308 ? 4.972 -10.894 -61.193 1.00 71.25 308 SER A CA 1
ATOM 2542 C C . SER A 1 308 ? 4.669 -9.473 -61.706 1.00 71.25 308 SER A C 1
ATOM 2544 O O . SER A 1 308 ? 5.080 -8.502 -61.072 1.00 71.25 308 SER A O 1
ATOM 2546 N N . PRO A 1 309 ? 3.844 -9.300 -62.761 1.00 63.69 309 PRO A N 1
ATOM 2547 C CA . PRO A 1 309 ? 3.446 -7.978 -63.266 1.00 63.69 309 PRO A CA 1
ATOM 2548 C C . PRO A 1 309 ? 2.565 -7.167 -62.298 1.00 63.69 309 PRO A C 1
ATOM 2550 O O . PRO A 1 309 ? 2.208 -6.021 -62.580 1.00 63.69 309 PRO A O 1
ATOM 2553 N N . ARG A 1 310 ? 2.143 -7.758 -61.169 1.00 61.28 310 ARG A N 1
ATOM 2554 C CA . ARG A 1 310 ? 1.284 -7.106 -60.174 1.00 61.28 310 ARG A CA 1
ATOM 2555 C C . ARG A 1 310 ? 2.097 -6.111 -59.345 1.00 61.28 310 ARG A C 1
ATOM 2557 O O . ARG A 1 310 ? 2.874 -6.498 -58.477 1.00 61.28 310 ARG A O 1
ATOM 2564 N N . ALA A 1 311 ? 1.865 -4.822 -59.580 1.00 59.00 311 ALA A N 1
ATOM 2565 C CA . ALA A 1 311 ? 2.424 -3.755 -58.762 1.00 59.00 311 ALA A CA 1
ATOM 2566 C C . ALA A 1 311 ? 2.022 -3.928 -57.286 1.00 59.00 311 ALA A C 1
ATOM 2568 O O . ALA A 1 311 ? 0.836 -4.018 -56.957 1.00 59.00 311 ALA A O 1
ATOM 2569 N N . LYS A 1 312 ? 3.023 -3.926 -56.397 1.00 63.59 312 LYS A N 1
ATOM 2570 C CA . LYS A 1 312 ? 2.878 -3.874 -54.936 1.00 63.59 312 LYS A CA 1
ATOM 2571 C C . LYS A 1 312 ? 2.318 -2.512 -54.520 1.00 63.59 312 LYS A C 1
ATOM 2573 O O . LYS A 1 312 ? 3.042 -1.648 -54.031 1.00 63.59 312 LYS A O 1
ATOM 2578 N N . ARG A 1 313 ? 1.027 -2.283 -54.748 1.00 60.75 313 ARG A N 1
ATOM 2579 C CA . ARG A 1 313 ? 0.327 -1.105 -54.237 1.00 60.75 313 ARG A CA 1
ATOM 2580 C C . ARG A 1 313 ? -0.631 -1.544 -53.145 1.00 60.75 313 ARG A C 1
ATOM 2582 O O . ARG A 1 313 ? -1.455 -2.426 -53.349 1.00 60.75 313 ARG A O 1
ATOM 2589 N N . TRP A 1 314 ? -0.480 -0.915 -51.988 1.00 46.19 314 TRP A N 1
ATOM 2590 C CA . TRP A 1 314 ? -1.341 -1.093 -50.827 1.00 46.19 314 TRP A CA 1
ATOM 2591 C C . TRP A 1 314 ? -2.837 -1.039 -51.192 1.00 46.19 314 TRP A C 1
ATOM 2593 O O . TRP A 1 314 ? -3.220 -0.160 -51.971 1.00 46.19 314 TRP A O 1
ATOM 2603 N N . PRO A 1 315 ? -3.689 -1.900 -50.599 1.00 55.53 315 PRO A N 1
ATOM 2604 C CA . PRO A 1 315 ? -3.378 -2.943 -49.615 1.00 55.53 315 PRO A CA 1
ATOM 2605 C C . PRO A 1 315 ? -2.875 -4.241 -50.275 1.00 55.53 315 PRO A C 1
ATOM 2607 O O . PRO A 1 315 ? -3.319 -4.604 -51.361 1.00 55.53 315 PRO A O 1
ATOM 2610 N N . TYR A 1 316 ? -1.954 -4.951 -49.610 1.00 54.31 316 TYR A N 1
ATOM 2611 C CA . TYR A 1 316 ? -1.408 -6.241 -50.063 1.00 54.31 316 TYR A CA 1
ATOM 2612 C C . TYR A 1 316 ? -2.518 -7.305 -50.071 1.00 54.31 316 TYR A C 1
ATOM 2614 O O . TYR A 1 316 ? -2.732 -8.024 -49.098 1.00 54.31 316 TYR A O 1
ATOM 2622 N N . VAL A 1 317 ? -3.263 -7.405 -51.170 1.00 47.22 317 VAL A N 1
ATOM 2623 C CA . VAL A 1 317 ? -4.153 -8.543 -51.401 1.00 47.22 317 VAL A CA 1
ATOM 2624 C C . VAL A 1 317 ? -3.313 -9.623 -52.064 1.00 47.22 317 VAL A C 1
ATOM 2626 O O . VAL A 1 317 ? -3.306 -9.776 -53.290 1.00 47.22 317 VAL A O 1
ATOM 2629 N N . SER A 1 318 ? -2.554 -10.356 -51.249 1.00 50.72 318 SER A N 1
ATOM 2630 C CA . SER A 1 318 ? -2.005 -11.633 -51.685 1.00 50.72 318 SER A CA 1
ATOM 2631 C C . SER A 1 318 ? -3.178 -12.452 -52.210 1.00 50.72 318 SER A C 1
ATOM 2633 O O . SER A 1 318 ? -4.118 -12.740 -51.471 1.00 50.72 318 SER A O 1
ATOM 2635 N N . THR A 1 319 ? -3.144 -12.853 -53.478 1.00 51.19 319 THR A N 1
ATOM 2636 C CA . THR A 1 319 ? -3.949 -13.982 -53.954 1.00 51.19 319 THR A CA 1
ATOM 2637 C C . THR A 1 319 ? -3.348 -15.254 -53.361 1.00 51.19 319 THR A C 1
ATOM 2639 O O . THR A 1 319 ? -2.851 -16.118 -54.071 1.00 51.19 319 THR A O 1
ATOM 2642 N N . ALA A 1 320 ? -3.350 -15.343 -52.031 1.00 48.88 320 ALA A N 1
ATOM 2643 C CA . ALA A 1 320 ? -3.154 -16.559 -51.271 1.00 48.88 320 ALA A CA 1
ATOM 2644 C C . ALA A 1 320 ? -4.494 -17.306 -51.276 1.00 48.88 320 ALA A C 1
ATOM 2646 O O . ALA A 1 320 ? -5.146 -17.488 -50.251 1.00 48.88 320 ALA A O 1
ATOM 2647 N N . GLY A 1 321 ? -4.941 -17.685 -52.473 1.00 44.69 321 GLY A N 1
ATOM 2648 C CA . GLY A 1 321 ? -5.905 -18.758 -52.608 1.00 44.69 321 GLY A CA 1
ATOM 2649 C C . GLY A 1 321 ? -5.186 -20.035 -52.198 1.00 44.69 321 GLY A C 1
ATOM 2650 O O . GLY A 1 321 ? -4.305 -20.492 -52.917 1.00 44.69 321 GLY A O 1
ATOM 2651 N N . LEU A 1 322 ? -5.561 -20.562 -51.033 1.00 46.72 322 LEU A N 1
ATOM 2652 C CA . LEU A 1 322 ? -5.156 -21.859 -50.493 1.00 46.72 322 LEU A CA 1
ATOM 2653 C C . LEU A 1 322 ? -3.728 -21.946 -49.920 1.00 46.72 322 LEU A C 1
ATOM 2655 O O . LEU A 1 322 ? -2.894 -22.719 -50.381 1.00 46.72 322 LEU A O 1
ATOM 2659 N N . VAL A 1 323 ? -3.479 -21.251 -48.807 1.00 38.09 323 VAL A N 1
ATOM 2660 C CA . VAL A 1 323 ? -2.543 -21.797 -47.812 1.00 38.09 323 VAL A CA 1
ATOM 2661 C C . VAL A 1 323 ? -3.332 -22.826 -47.009 1.00 38.09 323 VAL A C 1
ATOM 2663 O O . VAL A 1 323 ? -4.138 -22.474 -46.149 1.00 38.09 323 VAL A O 1
ATOM 2666 N N . HIS A 1 324 ? -3.144 -24.105 -47.335 1.00 41.84 324 HIS A N 1
ATOM 2667 C CA . HIS A 1 324 ? -3.468 -25.187 -46.412 1.00 41.84 324 HIS A CA 1
ATOM 2668 C C . HIS A 1 324 ? -2.877 -24.833 -45.041 1.00 41.84 324 HIS A C 1
ATOM 2670 O O . HIS A 1 324 ? -1.686 -24.531 -44.936 1.00 41.84 324 HIS A O 1
ATOM 2676 N N . SER A 1 325 ? -3.711 -24.861 -44.000 1.00 40.09 325 SER A N 1
ATOM 2677 C CA . SER A 1 325 ? -3.269 -24.759 -42.611 1.00 40.09 325 SER A CA 1
ATOM 2678 C C . SER A 1 325 ? -2.433 -25.997 -42.286 1.00 40.09 325 SER A C 1
ATOM 2680 O O . SER A 1 325 ? -2.936 -27.020 -41.827 1.00 40.09 325 SER A O 1
ATOM 2682 N N . HIS A 1 326 ? -1.145 -25.935 -42.611 1.00 37.50 326 HIS A N 1
ATOM 2683 C CA . HIS A 1 326 ? -0.179 -26.916 -42.165 1.00 37.50 326 HIS A CA 1
ATOM 2684 C C . HIS A 1 326 ? 0.288 -26.497 -40.782 1.00 37.50 326 HIS A C 1
ATOM 2686 O O . HIS A 1 326 ? 1.002 -25.513 -40.594 1.00 37.50 326 HIS A O 1
ATOM 2692 N N . ASN A 1 327 ? -0.183 -27.271 -39.813 1.00 46.19 327 ASN A N 1
ATOM 2693 C CA . ASN A 1 327 ? 0.318 -27.332 -38.457 1.00 46.19 327 ASN A CA 1
ATOM 2694 C C . ASN A 1 327 ? 1.838 -27.531 -38.490 1.00 46.19 327 ASN A C 1
ATOM 2696 O O . ASN A 1 327 ? 2.322 -28.649 -38.650 1.00 46.19 327 ASN A O 1
ATOM 2700 N N . SER A 1 328 ? 2.602 -26.454 -38.348 1.00 46.41 328 SER A N 1
ATOM 2701 C CA . SER A 1 328 ? 4.039 -26.548 -38.121 1.00 46.41 328 SER A CA 1
ATOM 2702 C C . SER A 1 328 ? 4.550 -25.322 -37.375 1.00 46.41 328 SER A C 1
ATOM 2704 O O . SER A 1 328 ? 4.943 -24.329 -37.977 1.00 46.41 328 SER A O 1
ATOM 2706 N N . SER A 1 329 ? 4.615 -25.426 -36.054 1.00 41.94 329 SER A N 1
ATOM 2707 C CA . SER A 1 329 ? 5.863 -25.114 -35.358 1.00 41.94 329 SER A CA 1
ATOM 2708 C C . SER A 1 329 ? 5.847 -25.789 -33.996 1.00 41.94 329 SER A C 1
ATOM 2710 O O . SER A 1 329 ? 5.145 -25.398 -33.065 1.00 41.94 329 SER A O 1
ATOM 2712 N N . LEU A 1 330 ? 6.625 -26.858 -33.958 1.00 44.62 330 LEU A N 1
ATOM 2713 C CA . LEU A 1 330 ? 6.978 -27.700 -32.837 1.00 44.62 330 LEU A CA 1
ATOM 2714 C C . LEU A 1 330 ? 7.610 -26.866 -31.711 1.00 44.62 330 LEU A C 1
ATOM 2716 O O . LEU A 1 330 ? 8.799 -26.577 -31.741 1.00 44.62 330 LEU A O 1
ATOM 2720 N N . CYS A 1 331 ? 6.816 -26.522 -30.702 1.00 39.38 331 CYS A N 1
ATOM 2721 C CA . CYS A 1 331 ? 7.292 -26.144 -29.370 1.00 39.38 331 CYS A CA 1
ATOM 2722 C C . CYS A 1 331 ? 6.367 -26.778 -28.326 1.00 39.38 331 CYS A C 1
ATOM 2724 O O . CYS A 1 331 ? 5.649 -26.086 -27.612 1.00 39.38 331 CYS A O 1
ATOM 2726 N N . SER A 1 332 ? 6.315 -28.110 -28.273 1.00 40.88 332 SER A N 1
ATOM 2727 C CA . SER A 1 332 ? 5.647 -28.850 -27.191 1.00 40.88 332 SER A CA 1
ATOM 2728 C C . SER A 1 332 ? 6.191 -30.273 -27.121 1.00 40.88 332 SER A C 1
ATOM 2730 O O . SER A 1 332 ? 5.525 -31.225 -27.506 1.00 40.88 332 SER A O 1
ATOM 2732 N N . SER A 1 333 ? 7.415 -30.413 -26.622 1.00 41.72 333 SER A N 1
ATOM 2733 C CA . SER A 1 333 ? 7.980 -31.719 -26.274 1.00 41.72 333 SER A CA 1
ATOM 2734 C C . SER A 1 333 ? 8.393 -31.736 -24.808 1.00 41.72 333 SER A C 1
ATOM 2736 O O . SER A 1 333 ? 9.556 -31.970 -24.532 1.00 41.72 333 SER A O 1
ATOM 2738 N N . LEU A 1 334 ? 7.466 -31.455 -23.882 1.00 41.44 334 LEU A N 1
ATOM 2739 C CA . LEU A 1 334 ? 7.561 -31.841 -22.462 1.00 41.44 334 LEU A CA 1
ATOM 2740 C C . LEU A 1 334 ? 6.154 -31.959 -21.834 1.00 41.44 334 LEU A C 1
ATOM 2742 O O . LEU A 1 334 ? 5.773 -31.174 -20.971 1.00 41.44 334 LEU A O 1
ATOM 2746 N N . SER A 1 335 ? 5.356 -32.930 -22.281 1.00 40.47 335 SER A N 1
ATOM 2747 C CA . SER A 1 335 ? 4.355 -33.598 -21.429 1.00 40.47 335 SER A CA 1
ATOM 2748 C C . SER A 1 335 ? 3.736 -34.767 -22.186 1.00 40.47 335 SER A C 1
ATOM 2750 O O . SER A 1 335 ? 2.957 -34.576 -23.116 1.00 40.47 335 SER A O 1
ATOM 2752 N N . GLY A 1 336 ? 4.122 -35.985 -21.811 1.00 42.38 336 GLY A N 1
ATOM 2753 C CA . GLY A 1 336 ? 3.558 -37.219 -22.344 1.00 42.38 336 GLY A CA 1
ATOM 2754 C C . GLY A 1 336 ? 2.153 -37.461 -21.803 1.00 42.38 336 GLY A C 1
ATOM 2755 O O . GLY A 1 336 ? 1.986 -38.160 -20.811 1.00 42.38 336 GLY A O 1
ATOM 2756 N N . SER A 1 337 ? 1.148 -36.896 -22.464 1.00 43.56 337 SER A N 1
ATOM 2757 C CA . SER A 1 337 ? -0.242 -37.325 -22.327 1.00 43.56 337 SER A CA 1
ATOM 2758 C C . SER A 1 337 ? -0.924 -37.202 -23.684 1.00 43.56 337 SER A C 1
ATOM 2760 O O . SER A 1 337 ? -1.242 -36.111 -24.158 1.00 43.56 337 SER A O 1
ATOM 2762 N N . LEU A 1 338 ? -1.074 -38.350 -24.339 1.00 45.66 338 LEU A N 1
ATOM 2763 C CA . LEU A 1 338 ? -1.855 -38.533 -25.552 1.00 45.66 338 LEU A CA 1
ATOM 2764 C C . LEU A 1 338 ? -3.343 -38.552 -25.174 1.00 45.66 338 LEU A C 1
ATOM 2766 O O . LEU A 1 338 ? -3.976 -39.597 -25.157 1.00 45.66 338 LEU A O 1
ATOM 2770 N N . GLU A 1 339 ? -3.900 -37.386 -24.867 1.00 46.12 339 GLU A N 1
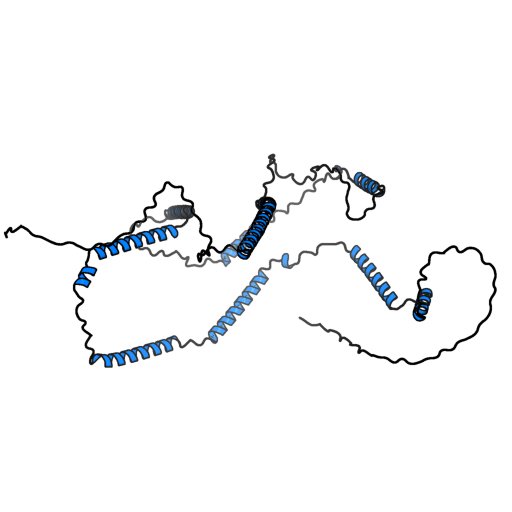ATOM 2771 C CA . GLU A 1 339 ? -5.336 -37.135 -24.971 1.00 46.12 339 GLU A CA 1
ATOM 2772 C C . GLU A 1 339 ? -5.525 -35.779 -25.649 1.00 46.12 339 GLU A C 1
ATOM 2774 O O . GLU A 1 339 ? -5.215 -34.721 -25.096 1.00 46.12 339 GLU A O 1
ATOM 2779 N N . GLN A 1 340 ? -6.032 -35.805 -26.881 1.00 48.88 340 GLN A N 1
ATOM 2780 C CA . GLN A 1 340 ? -6.531 -34.618 -27.566 1.00 48.88 340 GLN A CA 1
ATOM 2781 C C . GLN A 1 340 ? -7.814 -34.154 -26.878 1.00 48.88 340 GLN A C 1
ATOM 2783 O O . GLN A 1 340 ? -8.926 -34.412 -27.328 1.00 48.88 340 GLN A O 1
ATOM 2788 N N . LEU A 1 341 ? -7.654 -33.445 -25.764 1.00 43.19 341 LEU A N 1
ATOM 2789 C CA . LEU A 1 341 ? -8.735 -32.660 -25.201 1.00 43.19 341 LEU A CA 1
ATOM 2790 C C . LEU A 1 341 ? -8.850 -31.363 -26.016 1.00 43.19 341 LEU A C 1
ATOM 2792 O O . LEU A 1 341 ? -7.857 -30.635 -26.135 1.00 43.19 341 LEU A O 1
ATOM 2796 N N . PRO A 1 342 ? -10.029 -31.034 -26.579 1.00 52.09 342 PRO A N 1
ATOM 2797 C CA . PRO A 1 342 ? -10.249 -29.721 -27.168 1.00 52.09 342 PRO A CA 1
ATOM 2798 C C . PRO A 1 342 ? -9.918 -28.666 -26.111 1.00 52.09 342 PRO A C 1
ATOM 2800 O O . PRO A 1 342 ? -10.370 -28.765 -24.966 1.00 52.09 342 PRO A O 1
ATOM 2803 N N . ALA A 1 343 ? -9.081 -27.691 -26.480 1.00 57.00 343 ALA A N 1
ATOM 2804 C CA . ALA A 1 343 ? -8.617 -26.644 -25.578 1.00 57.00 343 ALA A CA 1
ATOM 2805 C C . ALA A 1 343 ? -9.804 -26.086 -24.779 1.00 57.00 343 ALA A C 1
ATOM 2807 O O . ALA A 1 343 ? -10.780 -25.611 -25.366 1.00 57.00 343 ALA A O 1
ATOM 2808 N N . LYS A 1 344 ? -9.743 -26.191 -23.442 1.00 61.12 344 LYS A N 1
ATOM 2809 C CA . LYS A 1 344 ? -10.810 -25.718 -22.555 1.00 61.12 344 LYS A CA 1
ATOM 2810 C C . LYS A 1 344 ? -11.074 -24.249 -22.874 1.00 61.12 344 LYS A C 1
ATOM 2812 O O . LYS A 1 344 ? -10.241 -23.383 -22.610 1.00 61.12 344 LYS A O 1
ATOM 2817 N N . VAL A 1 345 ? -12.226 -23.979 -23.480 1.00 68.81 345 VAL A N 1
ATOM 2818 C CA . VAL A 1 345 ? -12.672 -22.625 -23.800 1.00 68.81 345 VAL A CA 1
ATOM 2819 C C . VAL A 1 345 ? -12.791 -21.875 -22.479 1.00 68.81 345 VAL A C 1
ATOM 2821 O O . VAL A 1 345 ? -13.575 -22.259 -21.613 1.00 68.81 345 VAL A O 1
ATOM 2824 N N . THR A 1 346 ? -11.975 -20.836 -22.295 1.00 79.06 346 THR A N 1
ATOM 2825 C CA . THR A 1 346 ? -12.022 -20.020 -21.080 1.00 79.06 346 THR A CA 1
ATOM 2826 C C . THR A 1 346 ? -13.388 -19.356 -20.954 1.00 79.06 346 THR A C 1
ATOM 2828 O O . THR A 1 346 ? -14.013 -18.997 -21.956 1.00 79.06 346 THR A O 1
ATOM 2831 N N . ASP A 1 347 ? -13.844 -19.145 -19.721 1.00 71.69 347 ASP A N 1
ATOM 2832 C CA . ASP A 1 347 ? -15.148 -18.529 -19.446 1.00 71.69 347 ASP A CA 1
ATOM 2833 C C . ASP A 1 347 ? -15.277 -17.143 -20.121 1.00 71.69 347 ASP A C 1
ATOM 2835 O O . ASP A 1 347 ? -16.314 -16.772 -20.671 1.00 71.69 347 ASP A O 1
ATOM 2839 N N . ALA A 1 348 ? -14.153 -16.426 -20.241 1.00 73.88 348 ALA A N 1
ATOM 2840 C CA . ALA A 1 348 ? -14.047 -15.171 -20.986 1.00 73.88 348 ALA A CA 1
ATOM 2841 C C . ALA A 1 348 ? -14.221 -15.317 -22.514 1.00 73.88 348 ALA A C 1
ATOM 2843 O O . ALA A 1 348 ? -14.705 -14.398 -23.176 1.00 73.88 348 ALA A O 1
ATOM 2844 N N . SER A 1 349 ? -13.804 -16.435 -23.112 1.00 78.69 349 SER A N 1
ATOM 2845 C CA . SER A 1 349 ? -14.048 -16.728 -24.533 1.00 78.69 349 SER A CA 1
ATOM 2846 C C . SER A 1 349 ? -15.518 -17.088 -24.769 1.00 78.69 349 SER A C 1
ATOM 2848 O O . SER A 1 349 ? -16.143 -16.580 -25.702 1.00 78.69 349 SER A O 1
ATOM 2850 N N . LYS A 1 350 ? -16.108 -17.861 -23.849 1.00 79.69 350 LYS A N 1
ATOM 2851 C CA . LYS A 1 350 ? -17.524 -18.243 -23.883 1.00 79.69 350 LYS A CA 1
ATOM 2852 C C . LYS A 1 350 ? -18.444 -17.017 -23.813 1.00 79.69 350 LYS A C 1
ATOM 2854 O O . LYS A 1 350 ? -19.304 -16.860 -24.677 1.00 79.69 350 LYS A O 1
ATOM 2859 N N . LYS A 1 351 ? -18.178 -16.077 -22.893 1.00 79.88 351 LYS A N 1
ATOM 2860 C CA . LYS A 1 351 ? -18.925 -14.806 -22.797 1.00 79.88 351 LYS A CA 1
ATOM 2861 C C . LYS A 1 351 ? -18.799 -13.921 -24.039 1.00 79.88 351 LYS A C 1
ATOM 2863 O O . LYS A 1 351 ? -19.767 -13.271 -24.421 1.00 79.88 351 LYS A O 1
ATOM 2868 N N . ARG A 1 352 ? -17.636 -13.900 -24.702 1.00 73.94 352 ARG A N 1
ATOM 2869 C CA . ARG A 1 352 ? -17.457 -13.154 -25.962 1.00 73.94 352 ARG A CA 1
ATOM 2870 C C . ARG A 1 352 ? -18.302 -13.740 -27.092 1.00 73.94 352 ARG A C 1
ATOM 2872 O O . ARG A 1 352 ? -18.968 -12.990 -27.798 1.00 73.94 352 ARG A O 1
ATOM 2879 N N . GLN A 1 353 ? -18.316 -15.064 -27.235 1.00 77.00 353 GLN A N 1
ATOM 2880 C CA . GLN A 1 353 ? -19.143 -15.741 -28.240 1.00 77.00 353 GLN A CA 1
ATOM 2881 C C . GLN A 1 353 ? -20.643 -15.582 -27.957 1.00 77.00 353 GLN A C 1
ATOM 2883 O O . GLN A 1 353 ? -21.427 -15.360 -28.879 1.00 77.00 353 GLN A O 1
ATOM 2888 N N . GLU A 1 354 ? -21.045 -15.640 -26.688 1.00 75.75 354 GLU A N 1
ATOM 2889 C CA . GLU A 1 354 ? -22.430 -15.419 -26.274 1.00 75.75 354 GLU A CA 1
ATOM 2890 C C . GLU A 1 354 ? -22.887 -13.980 -26.539 1.00 75.75 354 GLU A C 1
ATOM 2892 O O . GLU A 1 354 ? -23.966 -13.777 -27.092 1.00 75.75 354 GLU A O 1
ATOM 2897 N N . ALA A 1 355 ? -22.043 -12.981 -26.255 1.00 70.00 355 ALA A N 1
ATOM 2898 C CA . ALA A 1 355 ? -22.338 -11.586 -26.569 1.00 70.00 355 ALA A CA 1
ATOM 2899 C C . ALA A 1 355 ? -22.593 -11.391 -28.071 1.00 70.00 355 ALA A C 1
ATOM 2901 O O . ALA A 1 355 ? -23.607 -10.803 -28.445 1.00 70.00 355 ALA A O 1
ATOM 2902 N N . VAL A 1 356 ? -21.739 -11.955 -28.935 1.00 69.56 356 VAL A N 1
ATOM 2903 C CA . VAL A 1 356 ? -21.915 -11.902 -30.399 1.00 69.56 356 VAL A CA 1
ATOM 2904 C C . VAL A 1 356 ? -23.248 -12.528 -30.835 1.00 69.56 356 VAL A C 1
ATOM 2906 O O . VAL A 1 356 ? -23.899 -12.002 -31.735 1.00 69.56 356 VAL A O 1
ATOM 2909 N N . ARG A 1 357 ? -23.714 -13.590 -30.161 1.00 66.62 357 ARG A N 1
ATOM 2910 C CA . ARG A 1 357 ? -25.036 -14.196 -30.413 1.00 66.62 357 ARG A CA 1
ATOM 2911 C C . ARG A 1 357 ? -26.210 -13.365 -29.876 1.00 66.62 357 ARG A C 1
ATOM 2913 O O . ARG A 1 357 ? -27.295 -13.427 -30.447 1.00 66.62 357 ARG A O 1
ATOM 2920 N N . TYR A 1 358 ? -26.010 -12.571 -28.822 1.00 55.47 358 TYR A N 1
ATOM 2921 C CA . TYR A 1 358 ? -27.065 -11.776 -28.175 1.00 55.47 358 TYR A CA 1
ATOM 2922 C C . TYR A 1 358 ? -27.313 -10.400 -28.829 1.00 55.47 358 TYR A C 1
ATOM 2924 O O . TYR A 1 358 ? -28.412 -9.850 -28.713 1.00 55.47 358 TYR A O 1
ATOM 2932 N N . TYR A 1 359 ? -26.333 -9.842 -29.552 1.00 56.19 359 TYR A N 1
ATOM 2933 C CA . TYR A 1 359 ? -26.472 -8.550 -30.242 1.00 56.19 359 TYR A CA 1
ATOM 2934 C C . TYR A 1 359 ? -27.564 -8.490 -31.335 1.00 56.19 359 TYR A C 1
ATOM 2936 O O . TYR A 1 359 ? -28.304 -7.501 -31.339 1.00 56.19 359 TYR A O 1
ATOM 2944 N N . PRO A 1 360 ? -27.782 -9.503 -32.203 1.00 55.94 360 PRO A N 1
ATOM 2945 C CA . PRO A 1 360 ? -28.844 -9.413 -33.211 1.00 55.94 360 PRO A CA 1
ATOM 2946 C C . PRO A 1 360 ? -30.264 -9.444 -32.613 1.00 55.94 360 PRO A C 1
ATOM 2948 O O . PRO A 1 360 ? -31.189 -8.893 -33.205 1.00 55.94 360 PRO A O 1
ATOM 2951 N N . HIS A 1 361 ? -30.461 -10.013 -31.416 1.00 53.41 361 HIS A N 1
ATOM 2952 C CA . HIS A 1 361 ? -31.789 -10.094 -30.787 1.00 53.41 361 HIS A CA 1
ATOM 2953 C C . HIS A 1 361 ? -32.231 -8.779 -30.126 1.00 53.41 361 HIS A C 1
ATOM 2955 O O . HIS A 1 361 ? -33.427 -8.486 -30.070 1.00 53.41 361 HIS A O 1
ATOM 2961 N N . ARG A 1 362 ? -31.290 -7.959 -29.637 1.00 51.12 362 ARG A N 1
ATOM 2962 C CA . ARG A 1 362 ? -31.620 -6.667 -29.011 1.00 51.12 362 ARG A CA 1
ATOM 2963 C C . ARG A 1 362 ? -31.993 -5.609 -30.054 1.00 51.12 362 ARG A C 1
ATOM 2965 O O . ARG A 1 362 ? -32.919 -4.839 -29.817 1.00 51.12 362 ARG A O 1
ATOM 2972 N N . ILE A 1 363 ? -31.340 -5.630 -31.219 1.00 56.50 363 ILE A N 1
ATOM 2973 C CA . ILE A 1 363 ? -31.692 -4.756 -32.347 1.00 56.50 363 ILE A CA 1
ATOM 2974 C C . ILE A 1 363 ? -33.072 -5.146 -32.896 1.00 56.50 363 ILE A C 1
ATOM 2976 O O . ILE A 1 363 ? -33.936 -4.284 -32.998 1.00 56.50 363 ILE A O 1
ATOM 2980 N N . ALA A 1 364 ? -33.348 -6.437 -33.116 1.00 54.31 364 ALA A N 1
ATOM 2981 C CA . ALA A 1 364 ? -34.661 -6.889 -33.595 1.00 54.31 364 ALA A CA 1
ATOM 2982 C C . ALA A 1 364 ? -35.827 -6.509 -32.652 1.00 54.31 364 ALA A C 1
ATOM 2984 O O . ALA A 1 364 ? -36.880 -6.070 -33.114 1.00 54.31 364 ALA A O 1
ATOM 2985 N N . ARG A 1 365 ? -35.639 -6.602 -31.323 1.00 55.56 365 ARG A N 1
ATOM 2986 C CA . ARG A 1 365 ? -36.656 -6.166 -30.344 1.00 55.56 365 ARG A CA 1
ATOM 2987 C C . ARG A 1 365 ? -36.853 -4.649 -30.332 1.00 55.56 365 ARG A C 1
ATOM 2989 O O . ARG A 1 365 ? -37.995 -4.204 -30.261 1.00 55.56 365 ARG A O 1
ATOM 2996 N N . GLY A 1 366 ? -35.775 -3.868 -30.440 1.00 58.09 366 GLY A N 1
ATOM 2997 C CA . GLY A 1 366 ? -35.849 -2.405 -30.518 1.00 58.09 366 GLY A CA 1
ATOM 2998 C C . GLY A 1 366 ? -36.599 -1.918 -31.760 1.00 58.09 366 GLY A C 1
ATOM 2999 O O . GLY A 1 366 ? -37.464 -1.054 -31.648 1.00 58.09 366 GLY A O 1
ATOM 3000 N N . VAL A 1 367 ? -36.352 -2.542 -32.918 1.00 61.75 367 VAL A N 1
ATOM 3001 C CA . VAL A 1 367 ? -37.065 -2.223 -34.167 1.00 61.75 367 VAL A CA 1
ATOM 3002 C C . VAL A 1 367 ? -38.552 -2.585 -34.052 1.00 61.75 367 VAL A C 1
ATOM 3004 O O . VAL A 1 367 ? -39.399 -1.776 -34.411 1.00 61.75 367 VAL A O 1
ATOM 3007 N N . SER A 1 368 ? -38.896 -3.728 -33.441 1.00 61.12 368 SER A N 1
ATOM 3008 C CA . SER A 1 368 ? -40.304 -4.108 -33.216 1.00 61.12 368 SER A CA 1
ATOM 3009 C C . SER A 1 368 ? -41.053 -3.205 -32.225 1.00 61.12 368 SER A C 1
ATOM 3011 O O . SER A 1 368 ? -42.274 -3.099 -32.289 1.00 61.12 368 SER A O 1
ATOM 3013 N N . PHE A 1 369 ? -40.345 -2.568 -31.287 1.00 69.12 369 PHE A N 1
ATOM 3014 C CA . PHE A 1 369 ? -40.945 -1.644 -30.324 1.00 69.12 369 PHE A CA 1
ATOM 3015 C C . PHE A 1 369 ? -41.215 -0.276 -30.955 1.00 69.12 369 PHE A C 1
ATOM 3017 O O . PHE A 1 369 ? -42.286 0.288 -30.745 1.00 69.12 369 PHE A O 1
ATOM 3024 N N . LEU A 1 370 ? -40.281 0.220 -31.773 1.00 68.06 370 LEU A N 1
ATOM 3025 C CA . LEU A 1 370 ? -40.480 1.450 -32.537 1.00 68.06 370 LEU A CA 1
ATOM 3026 C C . LEU A 1 370 ? -41.611 1.293 -33.561 1.00 68.06 370 LEU A C 1
ATOM 3028 O O . LEU A 1 370 ? -42.451 2.179 -33.652 1.00 68.06 370 LEU A O 1
ATOM 3032 N N . ASP A 1 371 ? -41.711 0.144 -34.235 1.00 70.12 371 ASP A N 1
ATOM 3033 C CA . ASP A 1 371 ? -42.799 -0.125 -35.189 1.00 70.12 371 ASP A CA 1
ATOM 3034 C C . ASP A 1 371 ? -44.182 -0.172 -34.502 1.00 70.12 371 ASP A C 1
ATOM 3036 O O . ASP A 1 371 ? -45.168 0.352 -35.017 1.00 70.12 371 ASP A O 1
ATOM 3040 N N . LYS A 1 372 ? -44.258 -0.711 -33.274 1.00 71.00 372 LYS A N 1
ATOM 3041 C CA . LYS A 1 372 ? -45.482 -0.670 -32.449 1.00 71.00 372 LYS A CA 1
ATOM 3042 C C . LYS A 1 372 ? -45.853 0.746 -32.005 1.00 71.00 372 LYS A C 1
ATOM 3044 O O . LYS A 1 372 ? -47.035 1.070 -31.969 1.00 71.00 372 LYS A O 1
ATOM 3049 N N . LEU A 1 373 ? -44.867 1.575 -31.665 1.00 75.00 373 LEU A N 1
ATOM 3050 C CA . LEU A 1 373 ? -45.075 2.980 -31.298 1.00 75.00 373 LEU A CA 1
ATOM 3051 C C . LEU A 1 373 ? -45.572 3.809 -32.482 1.00 75.00 373 LEU A C 1
ATOM 3053 O O . LEU A 1 373 ? -46.486 4.612 -32.314 1.00 75.00 373 LEU A O 1
ATOM 3057 N N . VAL A 1 374 ? -45.010 3.582 -33.672 1.00 79.38 374 VAL A N 1
ATOM 3058 C CA . VAL A 1 374 ? -45.454 4.242 -34.904 1.00 79.38 374 VAL A CA 1
ATOM 3059 C C . VAL A 1 374 ? -46.903 3.864 -35.208 1.00 79.38 374 VAL A C 1
ATOM 3061 O O . VAL A 1 374 ? -47.734 4.760 -35.332 1.00 79.38 374 VAL A O 1
ATOM 3064 N N . ARG A 1 375 ? -47.256 2.573 -35.180 1.00 74.12 375 ARG A N 1
ATOM 3065 C CA . ARG A 1 375 ? -48.651 2.133 -35.381 1.00 74.12 375 ARG A CA 1
ATOM 3066 C C . ARG A 1 375 ? -49.619 2.698 -34.341 1.00 74.12 375 ARG A C 1
ATOM 3068 O O . ARG A 1 375 ? -50.673 3.198 -34.704 1.00 74.12 375 ARG A O 1
ATOM 3075 N N . ALA A 1 376 ? -49.243 2.702 -33.060 1.00 76.75 376 ALA A N 1
ATOM 3076 C CA . ALA A 1 376 ? -50.077 3.294 -32.011 1.00 76.75 376 ALA A CA 1
ATOM 3077 C C . ALA A 1 376 ? -50.276 4.809 -32.205 1.00 76.75 376 ALA A C 1
ATOM 3079 O O . ALA A 1 376 ? -51.340 5.341 -31.890 1.00 76.75 376 ALA A O 1
ATOM 3080 N N . SER A 1 377 ? -49.264 5.510 -32.730 1.00 76.25 377 SER A N 1
ATOM 3081 C CA . SER A 1 377 ? -49.384 6.931 -33.060 1.00 76.25 377 SER A CA 1
ATOM 3082 C C . SER A 1 377 ? -50.300 7.170 -34.261 1.00 76.25 377 SER A C 1
ATOM 3084 O O . SER A 1 377 ? -51.095 8.104 -34.222 1.00 76.25 377 SER A O 1
ATOM 3086 N N . GLU A 1 378 ? -50.260 6.302 -35.274 1.00 79.50 378 GLU A N 1
ATOM 3087 C CA . GLU A 1 378 ? -51.172 6.346 -36.421 1.00 79.50 378 GLU A CA 1
ATOM 3088 C C . GLU A 1 378 ? -52.617 6.056 -35.993 1.00 79.50 378 GLU A C 1
ATOM 3090 O O . GLU A 1 378 ? -53.516 6.806 -36.364 1.00 79.50 378 GLU A O 1
ATOM 3095 N N . ASP A 1 379 ? -52.843 5.058 -35.134 1.00 78.50 379 ASP A N 1
ATOM 3096 C CA . ASP A 1 379 ? -54.168 4.725 -34.596 1.00 78.50 379 ASP A CA 1
ATOM 3097 C C . ASP A 1 379 ? -54.761 5.876 -33.767 1.00 78.50 379 ASP A C 1
ATOM 3099 O O . ASP A 1 379 ? -55.946 6.199 -33.893 1.00 78.50 379 ASP A O 1
ATOM 3103 N N . LEU A 1 380 ? -53.938 6.546 -32.951 1.00 76.00 380 LEU A N 1
ATOM 3104 C CA . LEU A 1 380 ? -54.347 7.749 -32.221 1.00 76.00 380 LEU A CA 1
ATOM 3105 C C . LEU A 1 380 ? -54.666 8.906 -33.166 1.00 76.00 380 LEU A C 1
ATOM 3107 O O . LEU A 1 380 ? -55.635 9.630 -32.940 1.00 76.00 380 LEU A O 1
ATOM 3111 N N . LEU A 1 381 ? -53.888 9.078 -34.233 1.00 77.19 381 LEU A N 1
ATOM 3112 C CA . LEU A 1 381 ? -54.112 10.130 -35.218 1.00 77.19 381 LEU A CA 1
ATOM 3113 C C . LEU A 1 381 ? -55.404 9.873 -36.004 1.00 77.19 381 LEU A C 1
ATOM 3115 O O . LEU A 1 381 ? -56.189 10.796 -36.199 1.00 77.19 381 LEU A O 1
ATOM 3119 N N . VAL A 1 382 ? -55.693 8.615 -36.348 1.00 76.00 382 VAL A N 1
ATOM 3120 C CA . VAL A 1 382 ? -56.962 8.185 -36.953 1.00 76.00 382 VAL A CA 1
ATOM 3121 C C . VAL A 1 382 ? -58.135 8.367 -35.985 1.00 76.00 382 VAL A C 1
ATOM 3123 O O . VAL A 1 382 ? -59.196 8.828 -36.406 1.00 76.00 382 VAL A O 1
ATOM 3126 N N . ALA A 1 383 ? -57.969 8.068 -34.693 1.00 71.88 383 ALA A N 1
ATOM 3127 C CA . ALA A 1 383 ? -59.000 8.285 -33.676 1.00 71.88 383 ALA A CA 1
ATOM 3128 C C . ALA A 1 383 ? -59.295 9.779 -33.456 1.00 71.88 383 ALA A C 1
ATOM 3130 O O . ALA A 1 383 ? -60.458 10.176 -33.374 1.00 71.88 383 ALA A O 1
ATOM 3131 N N . LEU A 1 384 ? -58.259 10.622 -33.426 1.00 71.56 384 LEU A N 1
ATOM 3132 C CA . LEU A 1 384 ? -58.400 12.077 -33.363 1.00 71.56 384 LEU A CA 1
ATOM 3133 C C . LEU A 1 384 ? -59.057 12.634 -34.629 1.00 71.56 384 LEU A C 1
ATOM 3135 O O . LEU A 1 384 ? -59.933 13.489 -34.528 1.00 71.56 384 LEU A O 1
ATOM 3139 N N . PHE A 1 385 ? -58.707 12.111 -35.807 1.00 70.31 385 PHE A N 1
ATOM 3140 C CA . PHE A 1 385 ? -59.348 12.493 -37.065 1.00 70.31 385 PHE A CA 1
ATOM 3141 C C . PHE A 1 385 ? -60.829 12.084 -37.086 1.00 70.31 385 PHE A C 1
ATOM 3143 O O . PHE A 1 385 ? -61.689 12.887 -37.437 1.00 70.31 385 PHE A O 1
ATOM 3150 N N . ARG A 1 386 ? -61.159 10.877 -36.603 1.00 64.88 386 ARG A N 1
ATOM 3151 C CA . ARG A 1 386 ? -62.548 10.415 -36.422 1.00 64.88 386 ARG A CA 1
ATOM 3152 C C . ARG A 1 386 ? -63.341 11.297 -35.459 1.00 64.88 386 ARG A C 1
ATOM 3154 O O . ARG A 1 386 ? -64.482 11.631 -35.759 1.00 64.88 386 ARG A O 1
ATOM 3161 N N . ASN A 1 387 ? -62.737 11.706 -34.344 1.00 61.97 387 ASN A N 1
ATOM 3162 C CA . ASN A 1 387 ? -63.366 12.617 -33.386 1.00 61.97 387 ASN A CA 1
ATOM 3163 C C . ASN A 1 387 ? -63.541 14.032 -33.962 1.00 61.97 387 ASN A C 1
ATOM 3165 O O . ASN A 1 387 ? -64.546 14.683 -33.683 1.00 61.97 387 ASN A O 1
ATOM 3169 N N . SER A 1 388 ? -62.613 14.491 -34.808 1.00 64.88 388 SER A N 1
ATOM 3170 C CA . SER A 1 388 ? -62.704 15.782 -35.499 1.00 64.88 388 SER A CA 1
ATOM 3171 C C . SER A 1 388 ? -63.760 15.802 -36.611 1.00 64.88 388 SER A C 1
ATOM 3173 O O . SER A 1 388 ? -64.287 16.870 -36.916 1.00 64.88 388 SER A O 1
ATOM 3175 N N . CYS A 1 389 ? -64.079 14.653 -37.217 1.00 58.50 389 CYS A N 1
ATOM 3176 C CA . CYS A 1 389 ? -65.059 14.543 -38.305 1.00 58.50 389 CYS A CA 1
ATOM 3177 C C . CYS A 1 389 ? -66.500 14.247 -37.845 1.00 58.50 389 CYS A C 1
ATOM 3179 O O . CYS A 1 389 ? -67.375 14.082 -38.689 1.00 58.50 389 CYS A O 1
ATOM 3181 N N . GLY A 1 390 ? -66.773 14.267 -36.537 1.00 5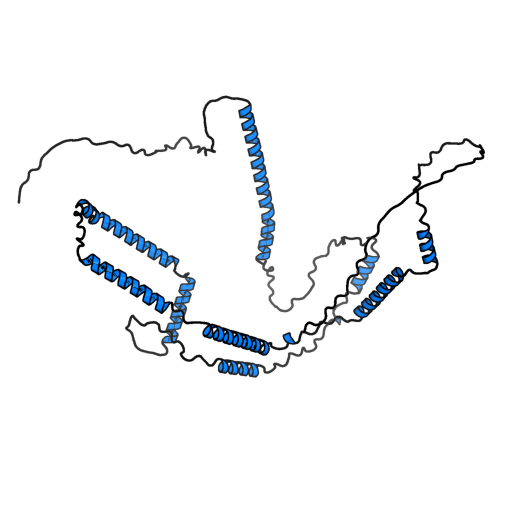7.19 390 GLY A N 1
ATOM 3182 C CA . GLY A 1 390 ? -68.123 14.454 -36.007 1.00 57.19 390 GLY A CA 1
ATOM 3183 C C . GLY A 1 390 ? -69.025 13.219 -36.012 1.00 57.19 390 GLY A C 1
ATOM 3184 O O . GLY A 1 390 ? -69.722 12.940 -36.978 1.00 57.19 390 GLY A O 1
ATOM 3185 N N . LEU A 1 391 ? -69.144 12.589 -34.843 1.00 48.25 391 LEU A N 1
ATOM 3186 C CA . LEU A 1 391 ? -70.374 11.942 -34.385 1.00 48.25 391 LEU A CA 1
ATOM 3187 C C . LEU A 1 391 ? -70.535 12.293 -32.902 1.00 48.25 391 LEU A C 1
ATOM 3189 O O . LEU A 1 391 ? -69.844 11.758 -32.039 1.00 48.25 391 LEU A O 1
ATOM 3193 N N . LYS A 1 392 ? -71.418 13.257 -32.617 1.00 52.75 392 LYS A N 1
ATOM 3194 C CA . LYS A 1 392 ? -71.886 13.556 -31.260 1.00 52.75 392 LYS A CA 1
ATOM 3195 C C . LYS A 1 392 ? -72.615 12.326 -30.726 1.00 52.75 392 LYS A C 1
ATOM 3197 O O . LYS A 1 392 ? -73.702 12.017 -31.201 1.00 52.75 392 LYS A O 1
ATOM 3202 N N . VAL A 1 393 ? -72.045 11.673 -29.722 1.00 44.09 393 VAL A N 1
ATOM 3203 C CA . VAL A 1 393 ? -72.797 10.831 -28.790 1.00 44.09 393 VAL A CA 1
ATOM 3204 C C . VAL A 1 393 ? -72.360 11.243 -27.392 1.00 44.09 393 VAL A C 1
ATOM 3206 O O . VAL A 1 393 ? -71.180 11.194 -27.054 1.00 44.09 393 VAL A O 1
ATOM 3209 N N . GLU A 1 394 ? -73.318 11.755 -26.628 1.00 45.28 394 GLU A N 1
ATOM 3210 C CA . GLU A 1 394 ? -73.136 12.219 -25.258 1.00 45.28 394 GLU A CA 1
ATOM 3211 C C . GLU A 1 394 ? -72.749 11.050 -24.348 1.00 45.28 394 GLU A C 1
ATOM 3213 O O . GLU A 1 394 ? -73.442 10.037 -24.342 1.00 45.28 394 GLU A O 1
ATOM 3218 N N . ASN A 1 395 ? -71.637 11.184 -23.617 1.00 39.12 395 ASN A N 1
ATOM 3219 C CA . ASN A 1 395 ? -71.422 10.719 -22.237 1.00 39.12 395 ASN A CA 1
ATOM 3220 C C . ASN A 1 395 ? -69.976 11.054 -21.801 1.00 39.12 395 ASN A C 1
ATOM 3222 O O . ASN A 1 395 ? -69.043 10.830 -22.577 1.00 39.12 395 ASN A O 1
ATOM 3226 N N . PRO A 1 396 ? -69.746 11.602 -20.592 1.00 49.28 396 PRO A N 1
ATOM 3227 C CA . PRO A 1 396 ? -68.427 12.067 -20.189 1.00 49.28 396 PRO A CA 1
ATOM 3228 C C . PRO A 1 396 ? -67.582 10.952 -19.546 1.00 49.28 396 PRO A C 1
ATOM 3230 O O . PRO A 1 396 ? -68.059 10.173 -18.728 1.00 49.28 396 PRO A O 1
ATOM 3233 N N . CYS A 1 397 ? -66.285 10.987 -19.862 1.00 41.09 397 CYS A N 1
ATOM 3234 C CA . CYS A 1 397 ? -65.168 10.493 -19.047 1.00 41.09 397 CYS A CA 1
ATOM 3235 C C . CYS A 1 397 ? -64.970 8.969 -18.905 1.00 41.09 397 CYS A C 1
ATOM 3237 O O . CYS A 1 397 ? -65.332 8.375 -17.896 1.00 41.09 397 CYS A O 1
ATOM 3239 N N . LEU A 1 398 ? -64.185 8.383 -19.819 1.00 44.62 398 LEU A N 1
ATOM 3240 C CA . LEU A 1 398 ? -63.258 7.283 -19.503 1.00 44.62 398 LEU A CA 1
ATOM 3241 C C . LEU A 1 398 ? -61.858 7.627 -20.034 1.00 44.62 398 LEU A C 1
ATOM 3243 O O . LEU A 1 398 ? -61.395 7.120 -21.050 1.00 44.62 398 LEU A O 1
ATOM 3247 N N . LEU A 1 399 ? -61.182 8.543 -19.342 1.00 51.88 399 LEU A N 1
ATOM 3248 C CA . LEU A 1 399 ? -59.735 8.725 -19.446 1.00 51.88 399 LEU A CA 1
ATOM 3249 C C . LEU A 1 399 ? -59.090 7.703 -18.511 1.00 51.88 399 LEU A C 1
ATOM 3251 O O . LEU A 1 399 ? -58.933 8.004 -17.336 1.00 51.88 399 LEU A O 1
ATOM 3255 N N . ASN A 1 400 ? -58.843 6.486 -19.005 1.00 44.91 400 ASN A N 1
ATOM 3256 C CA . ASN A 1 400 ? -57.826 5.514 -18.563 1.00 44.91 400 ASN A CA 1
ATOM 3257 C C . ASN A 1 400 ? -58.013 4.202 -19.353 1.00 44.91 400 ASN A C 1
ATOM 3259 O O . ASN A 1 400 ? -59.151 3.866 -19.688 1.00 44.91 400 ASN A O 1
ATOM 3263 N N . PRO A 1 401 ? -56.941 3.442 -19.652 1.00 41.53 401 PRO A N 1
ATOM 3264 C CA . PRO A 1 401 ? -57.080 2.113 -20.233 1.00 41.53 401 PRO A CA 1
ATOM 3265 C C . PRO A 1 401 ? -57.743 1.205 -19.193 1.00 41.53 401 PRO A C 1
ATOM 3267 O O . PRO A 1 401 ? -57.120 0.792 -18.219 1.00 41.53 401 PRO A O 1
ATOM 3270 N N . VAL A 1 402 ? -59.039 0.955 -19.358 1.00 45.94 402 VAL A N 1
ATOM 3271 C CA . VAL A 1 402 ? -59.748 -0.046 -18.565 1.00 45.94 402 VAL A CA 1
ATOM 3272 C C . VAL A 1 402 ? -59.405 -1.401 -19.168 1.00 45.94 402 VAL A C 1
ATOM 3274 O O . VAL A 1 402 ? -59.732 -1.662 -20.326 1.00 45.94 402 VAL A O 1
ATOM 3277 N N . ASP A 1 403 ? -58.751 -2.260 -18.388 1.00 39.59 403 ASP A N 1
ATOM 3278 C CA . ASP A 1 403 ? -58.620 -3.676 -18.715 1.00 39.59 403 ASP A CA 1
ATOM 3279 C C . ASP A 1 403 ? -60.029 -4.284 -18.759 1.00 39.59 403 ASP A C 1
ATOM 3281 O O . ASP A 1 403 ? -60.646 -4.593 -17.737 1.00 39.59 403 ASP A O 1
ATOM 3285 N N . LEU A 1 404 ? -60.575 -4.403 -19.970 1.00 49.03 404 LEU A N 1
ATOM 3286 C CA . LEU A 1 404 ? -61.838 -5.077 -20.246 1.00 49.03 404 LEU A CA 1
ATOM 3287 C C . LEU A 1 404 ? -61.663 -6.572 -19.959 1.00 49.03 404 LEU A C 1
ATOM 3289 O O . LEU A 1 404 ? -61.289 -7.360 -20.828 1.00 49.03 404 LEU A O 1
ATOM 3293 N N . LEU A 1 405 ? -61.934 -6.976 -18.718 1.00 47.00 405 LEU A N 1
ATOM 3294 C CA . LEU A 1 405 ? -62.048 -8.383 -18.359 1.00 47.00 405 LEU A CA 1
ATOM 3295 C C . LEU A 1 405 ? -63.343 -8.944 -18.957 1.00 47.00 405 LEU A C 1
ATOM 3297 O O . LEU A 1 405 ? -64.417 -8.877 -18.361 1.00 47.00 405 LEU A O 1
ATOM 3301 N N . TYR A 1 406 ? -63.229 -9.511 -20.157 1.00 44.34 406 TYR A N 1
ATOM 3302 C CA . TYR A 1 406 ? -64.275 -10.327 -20.760 1.00 44.34 406 TYR A CA 1
ATOM 3303 C C . TYR A 1 406 ? -64.451 -11.599 -19.923 1.00 44.34 406 TYR A C 1
ATOM 3305 O O . TYR A 1 406 ? -63.611 -12.501 -19.947 1.00 44.34 406 TYR A O 1
ATOM 3313 N N . THR A 1 407 ? -65.534 -11.668 -19.151 1.00 52.47 407 THR A N 1
ATOM 3314 C CA . THR A 1 407 ? -65.922 -12.899 -18.458 1.00 52.47 407 THR A CA 1
ATOM 3315 C C . THR A 1 407 ? -66.928 -13.661 -19.326 1.00 52.47 407 THR A C 1
ATOM 3317 O O . THR A 1 407 ? -67.917 -13.078 -19.770 1.00 52.47 407 THR A O 1
ATOM 3320 N N . PRO A 1 408 ? -66.704 -14.955 -19.619 1.00 46.12 408 PRO A N 1
ATOM 3321 C CA . PRO A 1 408 ? -67.694 -15.760 -20.323 1.00 46.12 408 PRO A CA 1
ATOM 3322 C C . PRO A 1 408 ? -68.953 -15.925 -19.455 1.00 46.12 408 PRO A C 1
ATOM 3324 O O . PRO A 1 408 ? -68.857 -16.061 -18.235 1.00 46.12 408 PRO A O 1
ATOM 3327 N N . SER A 1 409 ? -70.117 -15.932 -20.114 1.00 51.72 409 SER A N 1
ATOM 3328 C CA . SER A 1 409 ? -71.506 -15.812 -19.614 1.00 51.72 409 SER A CA 1
ATOM 3329 C C . SER A 1 409 ? -71.976 -16.766 -18.488 1.00 51.72 409 SER A C 1
ATOM 3331 O O . SER A 1 409 ? -73.172 -16.837 -18.216 1.00 51.72 409 SER A O 1
ATOM 3333 N N . SER A 1 410 ? -71.107 -17.524 -17.820 1.00 53.56 410 SER A N 1
ATOM 3334 C CA . SER A 1 410 ? -71.516 -18.605 -16.912 1.00 53.56 410 SER A CA 1
ATOM 3335 C C . SER A 1 410 ? -70.929 -18.539 -15.498 1.00 53.56 410 SER A C 1
ATOM 3337 O O . SER A 1 410 ? -70.859 -19.566 -14.826 1.00 53.56 410 SER A O 1
ATOM 3339 N N . LYS A 1 411 ? -70.502 -17.369 -15.006 1.00 45.25 411 LYS A N 1
ATOM 3340 C CA . LYS A 1 411 ? -70.057 -17.224 -13.607 1.00 45.25 411 LYS A CA 1
ATOM 3341 C C . LYS A 1 411 ? -70.806 -16.104 -12.889 1.00 45.25 411 LYS A C 1
ATOM 3343 O O . LYS A 1 411 ? -70.599 -14.929 -13.162 1.00 45.25 411 LYS A O 1
ATOM 3348 N N . THR A 1 412 ? -71.649 -16.484 -11.930 1.00 59.41 412 THR A N 1
ATOM 3349 C CA . THR A 1 412 ? -72.262 -15.570 -10.958 1.00 59.41 412 THR A CA 1
ATOM 3350 C C . THR A 1 412 ? -71.204 -15.068 -9.978 1.00 59.41 412 THR A C 1
ATOM 3352 O O . THR A 1 412 ? -70.668 -15.850 -9.190 1.00 59.41 412 THR A O 1
ATOM 3355 N N . ILE A 1 413 ? -70.914 -13.769 -10.012 1.00 49.25 413 ILE A N 1
ATOM 3356 C CA . ILE A 1 413 ? -70.075 -13.084 -9.024 1.00 49.25 413 ILE A CA 1
ATOM 3357 C C . ILE A 1 413 ? -70.978 -12.726 -7.838 1.00 49.25 413 ILE A C 1
ATOM 3359 O O . ILE A 1 413 ? -71.897 -11.923 -7.980 1.00 49.25 413 ILE A O 1
ATOM 3363 N N . LYS A 1 414 ? -70.756 -13.343 -6.672 1.00 52.72 414 LYS A N 1
ATOM 3364 C CA . LYS A 1 414 ? -71.407 -12.941 -5.417 1.00 52.72 414 LYS A CA 1
ATOM 3365 C C . LYS A 1 414 ? -70.497 -11.957 -4.687 1.00 52.72 414 LYS A C 1
ATOM 3367 O O . LYS A 1 414 ? -69.452 -12.355 -4.180 1.00 52.72 414 LYS A O 1
ATOM 3372 N N . CYS A 1 415 ? -70.904 -10.694 -4.631 1.00 42.69 415 CYS A N 1
ATOM 3373 C CA . CYS A 1 415 ? -70.309 -9.686 -3.758 1.00 42.69 415 CYS A CA 1
ATOM 3374 C C . CYS A 1 415 ? -71.054 -9.722 -2.413 1.00 42.69 415 CYS A C 1
ATOM 3376 O O . CYS A 1 415 ? -72.265 -9.507 -2.417 1.00 42.69 415 CYS A O 1
ATOM 3378 N N . PRO A 1 416 ? -70.406 -10.018 -1.275 1.00 48.41 416 PRO A N 1
ATOM 3379 C CA . PRO A 1 416 ? -71.086 -9.966 0.012 1.00 48.41 416 PRO A CA 1
ATOM 3380 C C . PRO A 1 416 ? -71.214 -8.512 0.489 1.00 48.41 416 PRO A C 1
ATOM 3382 O O . PRO A 1 416 ? -70.229 -7.875 0.854 1.00 48.41 416 PRO A O 1
ATOM 3385 N N . THR A 1 417 ? -72.444 -8.003 0.492 1.00 45.09 417 THR A N 1
ATOM 3386 C CA . THR A 1 417 ? -72.881 -6.817 1.238 1.00 45.09 417 THR A CA 1
ATOM 3387 C C . THR A 1 417 ? -73.451 -7.274 2.580 1.00 45.09 417 THR A C 1
ATOM 3389 O O . THR A 1 417 ? -74.389 -8.068 2.613 1.00 45.09 417 THR A O 1
ATOM 3392 N N . SER A 1 418 ? -72.872 -6.826 3.695 1.00 43.97 418 SER A N 1
ATOM 3393 C CA . SER A 1 418 ? -73.429 -7.053 5.033 1.00 43.97 418 SER A CA 1
ATOM 3394 C C . SER A 1 418 ? -74.366 -5.902 5.396 1.00 43.97 418 SER A C 1
ATOM 3396 O O . SER A 1 418 ? -73.898 -4.816 5.742 1.00 43.97 418 SER A O 1
ATOM 3398 N N . ASP A 1 419 ? -75.669 -6.157 5.305 1.00 41.09 419 ASP A N 1
ATOM 3399 C CA . ASP A 1 419 ? -76.722 -5.255 5.763 1.00 41.09 419 ASP A CA 1
ATOM 3400 C C . ASP A 1 419 ? -76.917 -5.329 7.285 1.00 41.09 419 ASP A C 1
ATOM 3402 O O . ASP A 1 419 ? -76.792 -6.374 7.925 1.00 41.09 419 ASP A O 1
ATOM 3406 N N . ILE A 1 420 ? -77.223 -4.161 7.842 1.00 46.94 420 ILE A N 1
ATOM 3407 C CA . ILE A 1 420 ? -77.521 -3.868 9.242 1.00 46.94 420 ILE A CA 1
ATOM 3408 C C . ILE A 1 420 ? -79.022 -4.095 9.480 1.00 46.94 420 ILE A C 1
ATOM 3410 O O . ILE A 1 420 ? -79.836 -3.499 8.780 1.00 46.94 420 ILE A O 1
ATOM 3414 N N . THR A 1 421 ? -79.401 -4.846 10.523 1.00 39.47 421 THR A N 1
ATOM 3415 C CA . THR A 1 421 ? -80.774 -4.822 11.080 1.00 39.47 421 THR A CA 1
ATOM 3416 C C . THR A 1 421 ? -80.780 -4.902 12.618 1.00 39.47 421 THR A C 1
ATOM 3418 O O . THR A 1 421 ? -80.075 -5.750 13.168 1.00 39.47 421 THR A O 1
ATOM 3421 N N . PRO A 1 422 ? -81.554 -4.040 13.318 1.00 48.62 422 PRO A N 1
ATOM 3422 C CA . PRO A 1 422 ? -81.661 -3.964 14.784 1.00 48.62 422 PRO A CA 1
ATOM 3423 C C . PRO A 1 422 ? -82.871 -4.783 15.334 1.00 48.62 422 PRO A C 1
ATOM 3425 O O . PRO A 1 422 ? -83.551 -5.451 14.555 1.00 48.62 422 PRO A O 1
ATOM 3428 N N . PRO A 1 423 ? -83.117 -4.813 16.666 1.00 58.12 423 PRO A N 1
ATOM 3429 C CA . PRO A 1 423 ? -83.650 -5.975 17.388 1.00 58.12 423 PRO A CA 1
ATOM 3430 C C . PRO A 1 423 ? -85.180 -6.004 17.527 1.00 58.12 423 PRO A C 1
ATOM 3432 O O . PRO A 1 423 ? -85.848 -4.978 17.408 1.00 58.12 423 PRO A O 1
ATOM 3435 N N . SER A 1 424 ? -85.724 -7.176 17.877 1.00 34.78 424 SER A N 1
ATOM 3436 C CA . SER A 1 424 ? -87.121 -7.338 18.308 1.00 34.78 424 SER A CA 1
ATOM 3437 C C . SER A 1 424 ? -87.239 -7.960 19.715 1.00 34.78 424 SER A C 1
ATOM 3439 O O . SER A 1 424 ? -86.281 -8.589 20.175 1.00 34.78 424 SER A O 1
ATOM 3441 N N . PRO A 1 425 ? -88.365 -7.731 20.429 1.00 56.62 425 PRO A N 1
ATOM 3442 C CA . PRO A 1 425 ? -88.455 -7.851 21.886 1.00 56.62 425 PRO A CA 1
ATOM 3443 C C . PRO A 1 425 ? -89.435 -8.943 22.376 1.00 56.62 425 PRO A C 1
ATOM 3445 O O . PRO A 1 425 ? -90.222 -9.482 21.603 1.00 56.62 425 PRO A O 1
ATOM 3448 N N . THR A 1 426 ? -89.475 -9.128 23.708 1.00 39.28 426 THR A N 1
ATOM 3449 C CA . THR A 1 426 ? -90.494 -9.858 24.516 1.00 39.28 426 THR A CA 1
ATOM 3450 C C . THR A 1 426 ? -90.422 -11.398 24.432 1.00 39.28 426 THR A C 1
ATOM 3452 O O . THR A 1 426 ? -89.984 -11.936 23.431 1.00 39.28 426 THR A O 1
ATOM 3455 N N . SER A 1 427 ? -90.783 -12.223 25.419 1.00 38.19 427 SER A N 1
ATOM 3456 C CA . SER A 1 427 ? -91.443 -12.065 26.716 1.00 38.19 427 SER A CA 1
ATOM 3457 C C . SER A 1 427 ? -91.176 -13.327 27.559 1.00 38.19 427 SER A C 1
ATOM 3459 O O . SER A 1 427 ? -91.022 -14.409 27.006 1.00 38.19 427 SER A O 1
ATOM 3461 N N . SER A 1 428 ? -91.203 -13.165 28.885 1.00 38.62 428 SER A N 1
ATOM 3462 C CA . SER A 1 428 ? -91.768 -14.089 29.889 1.00 38.62 428 SER A CA 1
ATOM 3463 C C . SER A 1 428 ? -91.588 -15.618 29.749 1.00 38.62 428 SER A C 1
ATOM 3465 O O . SER A 1 428 ? -92.226 -16.245 28.911 1.00 38.62 428 SER A O 1
ATOM 3467 N N . ALA A 1 429 ? -90.982 -16.254 30.757 1.00 38.34 429 ALA A N 1
ATOM 3468 C CA . ALA A 1 429 ? -91.725 -16.863 31.876 1.00 38.34 429 ALA A CA 1
ATOM 3469 C C . ALA A 1 429 ? -90.991 -18.065 32.517 1.00 38.34 429 ALA A C 1
ATOM 3471 O O . ALA A 1 429 ? -90.384 -18.882 31.835 1.00 38.34 429 ALA A O 1
ATOM 3472 N N . LEU A 1 430 ? -91.217 -18.185 33.831 1.00 41.28 430 LEU A N 1
ATOM 3473 C CA . LEU A 1 430 ? -91.120 -19.365 34.706 1.00 41.28 430 LEU A CA 1
ATOM 3474 C C . LEU A 1 430 ? -89.737 -19.793 35.223 1.00 41.28 430 LEU A C 1
ATOM 3476 O O . LEU A 1 430 ? -88.843 -20.157 34.470 1.00 41.28 430 LEU A O 1
ATOM 3480 N N . GLY A 1 431 ? -89.630 -19.857 36.556 1.00 39.44 431 GLY A N 1
ATOM 3481 C CA . GLY A 1 431 ? -88.570 -20.609 37.226 1.00 39.44 431 GLY A CA 1
ATOM 3482 C C . GLY A 1 431 ? -88.224 -20.167 38.644 1.00 39.44 431 GLY A C 1
ATOM 3483 O O . GLY A 1 431 ? -87.052 -19.976 38.938 1.00 39.44 431 GLY A O 1
ATOM 3484 N N . LEU A 1 432 ? -89.214 -20.002 39.527 1.00 47.91 432 LEU A N 1
ATOM 3485 C CA . LEU A 1 432 ? -88.976 -20.068 40.972 1.00 47.91 432 LEU A CA 1
ATOM 3486 C C . LEU A 1 432 ? -88.450 -21.468 41.314 1.00 47.91 432 LEU A C 1
ATOM 3488 O O . LEU A 1 432 ? -89.171 -22.439 41.104 1.00 47.91 432 LEU A O 1
ATOM 3492 N N . HIS A 1 433 ? -87.258 -21.571 41.900 1.00 43.16 433 HIS A N 1
ATOM 3493 C CA . HIS A 1 433 ? -86.997 -22.598 42.903 1.00 43.16 433 HIS A CA 1
ATOM 3494 C C . HIS A 1 433 ? -85.969 -22.123 43.934 1.00 43.16 433 HIS A C 1
ATOM 3496 O O . HIS A 1 433 ? -84.917 -21.575 43.619 1.00 43.16 433 HIS A O 1
ATOM 3502 N N . PHE A 1 434 ? -86.394 -22.304 45.176 1.00 46.31 434 PHE A N 1
ATOM 3503 C CA . PHE A 1 434 ? -85.779 -21.992 46.457 1.00 46.31 434 PHE A CA 1
ATOM 3504 C C . PHE A 1 434 ? -84.697 -23.021 46.846 1.00 46.31 434 PHE A C 1
ATOM 3506 O O . PHE A 1 434 ? -84.685 -24.121 46.289 1.00 46.31 434 PHE A O 1
ATOM 3513 N N . LEU A 1 435 ? -83.976 -22.690 47.936 1.00 49.06 435 LEU A N 1
ATOM 3514 C CA . LEU A 1 435 ? -83.094 -23.506 48.807 1.00 49.06 435 LEU A CA 1
ATOM 3515 C C . LEU A 1 435 ? -81.606 -23.490 48.387 1.00 49.06 435 LEU A C 1
ATOM 3517 O O . LEU A 1 435 ? -81.298 -23.839 47.256 1.00 49.06 435 LEU A O 1
ATOM 3521 N N . PHE A 1 436 ? -80.622 -23.126 49.217 1.00 49.25 436 PHE A N 1
ATOM 3522 C CA . PHE A 1 436 ? -80.537 -22.845 50.658 1.00 49.25 436 PHE A CA 1
ATOM 3523 C C . PHE A 1 436 ? -79.356 -21.891 50.906 1.00 49.25 436 PHE A C 1
ATOM 3525 O O . PHE A 1 436 ? -78.388 -21.969 50.112 1.00 49.25 436 PHE A O 1
#

Radius of gyration: 54.89 Å; chains: 1; bounding box: 120×98×152 Å

Sequence (436 aa):
MWHDFKLSPRQRHPSTSSLQSLIGGHKKGIKGKDQKQGCKDVKHEPWKHRVTVPKPFHMTLRENQKGQKGVKTRSEIELENVALRKQMEELTECQHKFRASSVPVHVRLPPYEELHERDEARWAMHEREQQCLCSTQRPFSFLERERLKREQREEQLRNLQQISQERVQPFRAKPVPKAVYEAATGEQLKEEQLYRAIKMQMRAQELLHSASMPPSMLARHLSKREHAKDGARGDTAGSEDDNRAPYRPKINPVVPDFDASYRRFKKQLESRRDVKPLTTCEPFQLRTSQIPSHRERILAEIEKEQMSPRAKRWPYVSTAGLVHSHNSSLCSSLSGSLEQLPAKVTDASKKRQEAVRYYPHRIARGVSFLDKLVRASEDLLVALFRNSCGLKVENPCLLNPVDLLYTPSSKTIKCPTSDITPPSPTSSALGLHFLF